Protein 6TKA (pdb70)

Structure (mmCIF, N/CA/C/O backbone):
data_6TKA
#
_entry.id   6TKA
#
_cell.length_a   100.859
_cell.length_b   100.859
_cell.length_c   132.629
_cell.angle_alpha   90.000
_cell.angle_beta   90.000
_cell.angle_gamma   120.000
#
_symmetry.space_group_name_H-M   'P 32 2 1'
#
loop_
_entity.id
_entity.type
_entity.pdbx_description
1 polymer 'UDP-N-acetylglucosamine--peptide N-acetylglucosaminyltransferase 110 kDa subunit'
2 polymer 'HCF-1 pro-repeat 2 (11-26)'
3 non-polymer '[[(2~{R},3~{S},4~{R},5~{R})-5-[2,4-bis(oxidanylidene)pyrimidin-1-yl]-3,4-bis(oxidanyl)oxolan-2-yl]methoxy-oxidanyl-phosphoryl] [(2~{R},3~{R},4~{R},5~{S},6~{R})-3-[6-(butanoylamino)hexanoylamino]-6-(hydroxymethyl)-4,5-bis(oxidanyl)oxan-2-yl] hydrogen phosphate'
4 non-polymer 3-[2,2-bis(fluoranyl)-10,12-dimethyl-1,3-diaza-2$l^{4}-boratricyclo[7.3.0.0^{3,7}]dodeca-4,6,9,11-tetraen-4-yl]-~{N}-ethyl-propanamide
5 water water
#
loop_
_atom_site.group_PDB
_atom_site.id
_atom_site.type_symbol
_atom_site.label_atom_id
_atom_site.label_alt_id
_atom_site.label_comp_id
_atom_site.label_asym_id
_atom_site.label_entity_id
_atom_site.label_seq_id
_atom_site.pdbx_PDB_ins_code
_atom_site.Cartn_x
_atom_site.Cartn_y
_atom_site.Cartn_z
_atom_site.occupancy
_atom_site.B_iso_or_equiv
_atom_site.auth_seq_id
_atom_site.auth_comp_id
_atom_site.auth_asym_id
_atom_site.auth_atom_id
_atom_site.pdbx_PDB_model_num
ATOM 1 N N . ALA A 1 3 ? -53.096 -23.515 24.831 1.000 63.240 312 ALA AAA N 1
ATOM 2 C CA . ALA A 1 3 ? -54.493 -23.381 25.393 1.000 60.800 312 ALA AAA CA 1
ATOM 3 C C . ALA A 1 3 ? -55.494 -24.179 24.529 1.000 57.290 312 ALA AAA C 1
ATOM 4 O O . ALA A 1 3 ? -56.189 -25.003 25.123 1.000 59.560 312 ALA AAA O 1
ATOM 11 N N . CYS A 1 4 ? -55.599 -23.996 23.199 1.000 49.670 313 CYS AAA N 1
ATOM 12 C CA . CYS A 1 4 ? -56.541 -24.833 22.390 1.000 46.090 313 CYS AAA CA 1
ATOM 13 C C . CYS A 1 4 ? -55.861 -25.475 21.183 1.000 43.380 313 CYS AAA C 1
ATOM 14 O O . CYS A 1 4 ? -55.850 -24.908 20.093 1.000 42.970 313 CYS AAA O 1
ATOM 22 N N . PRO A 1 5 ? -55.299 -26.697 21.327 1.000 41.050 314 PRO AAA N 1
ATOM 23 C CA . PRO A 1 5 ? -54.738 -27.424 20.184 1.000 38.330 314 PRO AAA CA 1
ATOM 24 C C . PRO A 1 5 ? -55.712 -27.622 19.014 1.000 37.800 314 PRO AAA C 1
ATOM 25 O O . PRO A 1 5 ? -55.278 -27.634 17.885 1.000 33.480 314 PRO AAA O 1
ATOM 36 N N . THR A 1 6 ? -56.994 -27.851 19.297 1.000 33.540 315 THR AAA N 1
ATOM 37 C CA . THR A 1 6 ? -57.988 -28.125 18.236 1.000 38.350 315 THR AAA CA 1
ATOM 38 C C . THR A 1 6 ? -58.128 -26.871 17.364 1.000 35.120 315 THR AAA C 1
ATOM 39 O O . THR A 1 6 ? -58.055 -27.009 16.135 1.000 35.160 315 THR AAA O 1
ATOM 50 N N . HIS A 1 7 ? -58.270 -25.692 17.961 1.000 34.320 316 HIS AAA N 1
ATOM 51 C CA . HIS A 1 7 ? -58.401 -24.436 17.179 1.000 40.530 316 HIS AAA CA 1
ATOM 52 C C . HIS A 1 7 ? -57.075 -24.170 16.440 1.000 42.280 316 HIS AAA C 1
ATOM 53 O O . HIS A 1 7 ? -57.098 -23.787 15.238 1.000 38.430 316 HIS AAA O 1
ATOM 68 N N . ALA A 1 8 ? -55.933 -24.348 17.113 1.000 37.540 317 ALA AAA N 1
ATOM 69 C CA . ALA A 1 8 ? -54.609 -24.099 16.492 1.000 37.430 317 ALA AAA CA 1
ATOM 70 C C . ALA A 1 8 ? -54.505 -25.006 15.269 1.000 36.200 317 ALA AAA C 1
ATOM 71 O O . ALA A 1 8 ? -54.036 -24.584 14.202 1.000 36.480 317 ALA AAA O 1
ATOM 78 N N . ASP A 1 9 ? -55.021 -26.211 15.440 1.000 37.150 318 ASP AAA N 1
ATOM 79 C CA . ASP A 1 9 ? -55.010 -27.293 14.442 1.000 37.550 318 ASP AAA CA 1
ATOM 80 C C . ASP A 1 9 ? -55.800 -26.887 13.184 1.000 39.560 318 ASP AAA C 1
ATOM 81 O O . ASP A 1 9 ? -55.288 -27.152 12.048 1.000 37.130 318 ASP AAA O 1
ATOM 90 N N A SER A 1 10 ? -56.996 -26.306 13.363 0.330 37.970 319 SER AAA N 1
ATOM 91 N N B SER A 1 10 ? -57.009 -26.319 13.337 0.670 39.330 319 SER AAA N 1
ATOM 92 C CA A SER A 1 10 ? -57.830 -25.744 12.267 0.330 37.140 319 SER AAA CA 1
ATOM 93 C CA B SER A 1 10 ? -57.791 -25.773 12.192 0.670 38.930 319 SER AAA CA 1
ATOM 94 C C A SER A 1 10 ? -57.041 -24.645 11.544 0.330 35.160 319 SER AAA C 1
ATOM 95 C C B SER A 1 10 ? -56.969 -24.670 11.517 0.670 35.040 319 SER AAA C 1
ATOM 96 O O A SER A 1 10 ? -57.063 -24.621 10.309 0.330 37.540 319 SER AAA O 1
ATOM 97 O O B SER A 1 10 ? -56.894 -24.665 10.293 0.670 39.500 319 SER AAA O 1
ATOM 112 N N . LEU A 1 11 ? -56.350 -23.791 12.300 1.000 34.570 320 LEU AAA N 1
ATOM 113 C CA . LEU A 1 11 ? -55.566 -22.653 11.778 1.000 34.750 320 LEU AAA CA 1
ATOM 114 C C . LEU A 1 11 ? -54.359 -23.160 10.977 1.000 38.170 320 LEU AAA C 1
ATOM 115 O O . LEU A 1 11 ? -54.061 -22.602 9.878 1.000 33.290 320 LEU AAA O 1
ATOM 131 N N . ASN A 1 12 ? -53.699 -24.199 11.479 1.000 35.790 321 ASN AAA N 1
ATOM 132 C CA . ASN A 1 12 ? -52.579 -24.867 10.775 1.000 33.570 321 ASN AAA CA 1
ATOM 133 C C . ASN A 1 12 ? -53.092 -25.453 9.454 1.000 35.170 321 ASN AAA C 1
ATOM 134 O O . ASN A 1 12 ? -52.435 -25.250 8.438 1.000 37.830 321 ASN AAA O 1
ATOM 145 N N . ASN A 1 13 ? -54.227 -26.141 9.447 1.000 37.200 322 ASN AAA N 1
ATOM 146 C CA . ASN A 1 13 ? -54.768 -26.751 8.195 1.000 44.370 322 ASN AAA CA 1
ATOM 147 C C . ASN A 1 13 ? -55.102 -25.650 7.182 1.000 44.210 322 ASN AAA C 1
ATOM 148 O O . ASN A 1 13 ? -54.848 -25.829 5.970 1.000 49.330 322 ASN AAA O 1
ATOM 159 N N . LEU A 1 14 ? -55.618 -24.530 7.663 1.000 43.080 323 LEU AAA N 1
ATOM 160 C CA . LEU A 1 14 ? -56.063 -23.431 6.780 1.000 44.530 323 LEU AAA CA 1
ATOM 161 C C . LEU A 1 14 ? -54.804 -22.792 6.206 1.000 43.980 323 LEU AAA C 1
ATOM 162 O O . LEU A 1 14 ? -54.772 -22.579 4.972 1.000 44.010 323 LEU AAA O 1
ATOM 178 N N . ALA A 1 15 ? -53.791 -22.566 7.053 1.000 33.030 324 ALA AAA N 1
ATOM 179 C CA . ALA A 1 15 ? -52.449 -22.121 6.620 1.000 32.020 324 ALA AAA CA 1
ATOM 180 C C . ALA A 1 15 ? -51.926 -23.055 5.525 1.000 37.300 324 ALA AAA C 1
ATOM 181 O O . ALA A 1 15 ? -51.385 -22.535 4.510 1.000 41.160 324 ALA AAA O 1
ATOM 188 N N . ASN A 1 16 ? -52.070 -24.373 5.700 1.000 35.880 325 ASN AAA N 1
ATOM 189 C CA . ASN A 1 16 ? -51.530 -25.357 4.721 1.000 34.630 325 ASN AAA CA 1
ATOM 190 C C . ASN A 1 16 ? -52.241 -25.150 3.366 1.000 38.850 325 ASN AAA C 1
ATOM 191 O O . ASN A 1 16 ? -51.536 -25.135 2.325 1.000 39.710 325 ASN AAA O 1
ATOM 202 N N . ILE A 1 17 ? -53.567 -25.024 3.379 1.000 40.800 326 ILE AAA N 1
ATOM 203 C CA . ILE A 1 17 ? -54.412 -24.820 2.155 1.000 44.700 326 ILE AAA CA 1
ATOM 204 C C . ILE A 1 17 ? -53.950 -23.535 1.467 1.000 42.940 326 ILE AAA C 1
ATOM 205 O O . ILE A 1 17 ? -53.742 -23.580 0.249 1.000 48.820 326 ILE AAA O 1
ATOM 221 N N . LYS A 1 18 ? -53.742 -22.457 2.221 1.000 40.490 327 LYS AAA N 1
ATOM 222 C CA . LYS A 1 18 ? -53.255 -21.164 1.680 1.000 45.300 327 LYS AAA CA 1
ATOM 223 C C . LYS A 1 18 ? -51.861 -21.327 1.070 1.000 51.220 327 LYS AAA C 1
ATOM 224 O O . LYS A 1 18 ? -51.563 -20.636 0.063 1.000 46.040 327 LYS AAA O 1
ATOM 243 N N . ARG A 1 19 ? -51.014 -22.158 1.674 1.000 43.560 328 ARG AAA N 1
ATOM 244 C CA . ARG A 1 19 ? -49.611 -22.332 1.223 1.000 47.550 328 ARG AAA CA 1
ATOM 245 C C . ARG A 1 19 ? -49.643 -23.020 -0.141 1.000 44.920 328 ARG AAA C 1
ATOM 246 O O . ARG A 1 19 ? -48.919 -22.547 -1.047 1.000 53.020 328 ARG AAA O 1
ATOM 267 N N . GLU A 1 20 ? -50.478 -24.052 -0.262 1.000 44.770 329 GLU AAA N 1
ATOM 268 C CA . GLU A 1 20 ? -50.743 -24.804 -1.516 1.000 56.480 329 GLU AAA CA 1
ATOM 269 C C . GLU A 1 20 ? -51.183 -23.852 -2.631 1.000 60.390 329 GLU AAA C 1
ATOM 270 O O . GLU A 1 20 ? -50.637 -23.981 -3.730 1.000 61.010 329 GLU AAA O 1
ATOM 282 N N . GLN A 1 21 ? -52.153 -22.973 -2.340 1.000 53.410 330 GLN AAA N 1
ATOM 283 C CA . GLN A 1 21 ? -52.735 -21.969 -3.274 1.000 46.520 330 GLN AAA CA 1
ATOM 284 C C . GLN A 1 21 ? -51.678 -20.924 -3.642 1.000 47.590 330 GLN AAA C 1
ATOM 285 O O . GLN A 1 21 ? -51.988 -20.066 -4.458 1.000 52.200 330 GLN AAA O 1
ATOM 299 N N . GLY A 1 22 ? -50.478 -20.965 -3.054 1.000 43.300 331 GLY AAA N 1
ATOM 300 C CA . GLY A 1 22 ? -49.432 -19.953 -3.298 1.000 42.190 331 GLY AAA CA 1
ATOM 301 C C . GLY A 1 22 ? -49.607 -18.688 -2.466 1.000 42.600 331 GLY AAA C 1
ATOM 302 O O . GLY A 1 22 ? -48.782 -17.769 -2.626 1.000 43.400 331 GLY AAA O 1
ATOM 306 N N . ASN A 1 23 ? -50.582 -18.639 -1.552 1.000 43.770 332 ASN AAA N 1
ATOM 307 C CA A ASN A 1 23 ? -50.765 -17.425 -0.705 0.500 40.350 332 ASN AAA CA 1
ATOM 308 C CA B ASN A 1 23 ? -50.853 -17.483 -0.661 0.500 43.190 332 ASN AAA CA 1
ATOM 309 C C . ASN A 1 23 ? -49.883 -17.555 0.540 1.000 44.320 332 ASN AAA C 1
ATOM 310 O O . ASN A 1 23 ? -50.391 -17.816 1.634 1.000 38.420 332 ASN AAA O 1
ATOM 330 N N . ILE A 1 24 ? -48.583 -17.311 0.339 1.000 44.980 333 ILE AAA N 1
ATOM 331 C CA . ILE A 1 24 ? -47.490 -17.488 1.339 1.000 48.300 333 ILE AAA CA 1
ATOM 332 C C . ILE A 1 24 ? -47.674 -16.499 2.499 1.000 50.800 333 ILE AAA C 1
ATOM 333 O O . ILE A 1 24 ? -47.504 -16.934 3.657 1.000 44.720 333 ILE AAA O 1
ATOM 349 N N . GLU A 1 25 ? -48.028 -15.238 2.237 1.000 45.960 334 GLU AAA N 1
ATOM 350 C CA . GLU A 1 25 ? -48.125 -14.197 3.304 1.000 45.520 334 GLU AAA CA 1
ATOM 351 C C . GLU A 1 25 ? -49.256 -14.624 4.248 1.000 42.020 334 GLU AAA C 1
ATOM 352 O O . GLU A 1 25 ? -49.098 -14.503 5.494 1.000 42.340 334 GLU AAA O 1
ATOM 364 N N . GLU A 1 26 ? -50.332 -15.172 3.677 1.000 40.070 335 GLU AAA N 1
ATOM 365 C CA . GLU A 1 26 ? -51.532 -15.555 4.455 1.000 41.200 335 GLU AAA CA 1
ATOM 366 C C . GLU A 1 26 ? -51.193 -16.809 5.270 1.000 43.730 335 GLU AAA C 1
ATOM 367 O O . GLU A 1 26 ? -51.590 -16.846 6.440 1.000 41.280 335 GLU AAA O 1
ATOM 379 N N . ALA A 1 27 ? -50.455 -17.770 4.695 1.000 39.480 336 ALA AAA N 1
ATOM 380 C CA . ALA A 1 27 ? -49.951 -18.985 5.402 1.000 38.840 336 ALA AAA CA 1
ATOM 381 C C . ALA A 1 27 ? -49.179 -18.564 6.669 1.000 34.480 336 ALA AAA C 1
ATOM 382 O O . ALA A 1 27 ? -49.513 -19.033 7.773 1.000 36.320 336 ALA AAA O 1
ATOM 389 N N . VAL A 1 28 ? -48.207 -17.674 6.518 1.000 36.290 337 VAL AAA N 1
ATOM 390 C CA . VAL A 1 28 ? -47.382 -17.135 7.624 1.000 37.580 337 VAL AAA CA 1
ATOM 391 C C . VAL A 1 28 ? -48.312 -16.547 8.683 1.000 42.420 337 VAL AAA C 1
ATOM 392 O O . VAL A 1 28 ? -48.132 -16.885 9.872 1.000 35.730 337 VAL AAA O 1
ATOM 405 N N . ARG A 1 29 ? -49.271 -15.713 8.274 1.000 42.900 338 ARG AAA N 1
ATOM 406 C CA . ARG A 1 29 ? -50.192 -15.029 9.217 1.000 44.420 338 ARG AAA CA 1
ATOM 407 C C . ARG A 1 29 ? -50.930 -16.103 10.027 1.000 39.900 338 ARG AAA C 1
ATOM 408 O O . ARG A 1 29 ? -50.926 -15.970 11.253 1.000 35.990 338 ARG AAA O 1
ATOM 429 N N . LEU A 1 30 ? -51.470 -17.134 9.369 1.000 33.860 339 LEU AAA N 1
ATOM 430 C CA . LEU A 1 30 ? -52.284 -18.195 10.001 1.000 36.620 339 LEU AAA CA 1
ATOM 431 C C . LEU A 1 30 ? -51.406 -19.134 10.856 1.000 38.320 339 LEU AAA C 1
ATOM 432 O O . LEU A 1 30 ? -51.882 -19.574 11.897 1.000 35.200 339 LEU AAA O 1
ATOM 448 N N . TYR A 1 31 ? -50.199 -19.500 10.425 1.000 32.740 340 TYR AAA N 1
ATOM 449 C CA . TYR A 1 31 ? -49.315 -20.339 11.277 1.000 35.620 340 TYR AAA CA 1
ATOM 450 C C . TYR A 1 31 ? -48.989 -19.555 12.556 1.000 36.720 340 TYR AAA C 1
ATOM 451 O O . TYR A 1 31 ? -49.008 -20.144 13.681 1.000 33.350 340 TYR AAA O 1
ATOM 469 N N . ARG A 1 32 ? -48.721 -18.251 12.426 1.000 33.780 341 ARG AAA N 1
ATOM 470 C CA . ARG A 1 32 ? -48.371 -17.407 13.596 1.000 35.760 341 ARG AAA CA 1
ATOM 471 C C . ARG A 1 32 ? -49.572 -17.316 14.551 1.000 36.740 341 ARG AAA C 1
ATOM 472 O O . ARG A 1 32 ? -49.350 -17.299 15.769 1.000 36.570 341 ARG AAA O 1
ATOM 493 N N . LYS A 1 33 ? -50.799 -17.258 14.045 1.000 38.910 342 LYS AAA N 1
ATOM 494 C CA . LYS A 1 33 ? -51.981 -17.256 14.935 1.000 42.750 342 LYS AAA CA 1
ATOM 495 C C . LYS A 1 33 ? -52.164 -18.634 15.576 1.000 38.520 342 LYS AAA C 1
ATOM 496 O O . LYS A 1 33 ? -52.612 -18.681 16.745 1.000 38.570 342 LYS AAA O 1
ATOM 515 N N . ALA A 1 34 ? -51.905 -19.727 14.855 1.000 37.530 343 ALA AAA N 1
ATOM 516 C CA . ALA A 1 34 ? -51.949 -21.088 15.452 1.000 38.660 343 ALA AAA CA 1
ATOM 517 C C . ALA A 1 34 ? -50.994 -21.121 16.657 1.000 32.340 343 ALA AAA C 1
ATOM 518 O O . ALA A 1 34 ? -51.369 -21.689 17.693 1.000 34.520 343 ALA AAA O 1
ATOM 525 N N . LEU A 1 35 ? -49.812 -20.516 16.534 1.000 29.560 344 LEU AAA N 1
ATOM 526 C CA . LEU A 1 35 ? -48.798 -20.526 17.625 1.000 30.480 344 LEU AAA CA 1
ATOM 527 C C . LEU A 1 35 ? -49.250 -19.622 18.788 1.000 33.230 344 LEU AAA C 1
ATOM 528 O O . LEU A 1 35 ? -48.856 -19.919 19.910 1.000 38.030 344 LEU AAA O 1
ATOM 544 N N . GLU A 1 36 ? -50.020 -18.561 18.547 1.000 36.540 345 GLU AAA N 1
ATOM 545 C CA . GLU A 1 36 ? -50.641 -17.733 19.628 1.000 42.620 345 GLU AAA CA 1
ATOM 546 C C . GLU A 1 36 ? -51.653 -18.597 20.398 1.000 39.760 345 GLU AAA C 1
ATOM 547 O O . GLU A 1 36 ? -51.648 -18.573 21.625 1.000 42.480 345 GLU AAA O 1
ATOM 559 N N . VAL A 1 37 ? -52.442 -19.407 19.691 1.000 40.630 346 VAL AAA N 1
ATOM 560 C CA . VAL A 1 37 ? -53.513 -20.260 20.278 1.000 39.160 346 VAL AAA CA 1
ATOM 561 C C . VAL A 1 37 ? -52.906 -21.511 20.936 1.000 42.440 346 VAL AAA C 1
ATOM 562 O O . VAL A 1 37 ? -53.536 -22.037 21.893 1.000 39.080 346 VAL AAA O 1
ATOM 575 N N . PHE A 1 38 ? -51.771 -22.019 20.440 1.000 35.700 347 PHE AAA N 1
ATOM 576 C CA . PHE A 1 38 ? -51.098 -23.218 21.013 1.000 35.130 347 PHE AAA CA 1
ATOM 577 C C . PHE A 1 38 ? -49.590 -23.056 20.863 1.000 32.270 347 PHE AAA C 1
ATOM 578 O O . PHE A 1 38 ? -49.010 -23.501 19.883 1.000 34.900 347 PHE AAA O 1
ATOM 595 N N . PRO A 1 39 ? -48.922 -22.360 21.801 1.000 35.760 348 PRO AAA N 1
ATOM 596 C CA . PRO A 1 39 ? -47.496 -22.042 21.652 1.000 37.990 348 PRO AAA CA 1
ATOM 597 C C . PRO A 1 39 ? -46.600 -23.265 21.415 1.000 38.140 348 PRO AAA C 1
ATOM 598 O O . PRO A 1 39 ? -45.650 -23.120 20.675 1.000 41.380 348 PRO AAA O 1
ATOM 609 N N . GLU A 1 40 ? -46.941 -24.425 21.979 1.000 35.650 349 GLU AAA N 1
ATOM 610 C CA . GLU A 1 40 ? -46.098 -25.659 21.915 1.000 37.310 349 GLU AAA CA 1
ATOM 611 C C . GLU A 1 40 ? -46.581 -26.556 20.772 1.000 34.510 349 GLU AAA C 1
ATOM 612 O O . GLU A 1 40 ? -46.548 -27.790 20.910 1.000 35.560 349 GLU AAA O 1
ATOM 624 N N . PHE A 1 41 ? -47.062 -25.961 19.686 1.000 34.210 350 PHE AAA N 1
ATOM 625 C CA . PHE A 1 41 ? -47.582 -26.688 18.502 1.000 32.690 350 PHE AAA CA 1
ATOM 626 C C . PHE A 1 41 ? -46.399 -26.925 17.559 1.000 33.050 350 PHE AAA C 1
ATOM 627 O O . PHE A 1 41 ? -46.119 -26.054 16.747 1.000 33.910 350 PHE AAA O 1
ATOM 644 N N . ALA A 1 42 ? -45.735 -28.065 17.673 1.000 29.800 351 ALA AAA N 1
ATOM 645 C CA . ALA A 1 42 ? -44.536 -28.433 16.883 1.000 31.490 351 ALA AAA CA 1
ATOM 646 C C . ALA A 1 42 ? -44.838 -28.270 15.393 1.000 29.210 351 ALA AAA C 1
ATOM 647 O O . ALA A 1 42 ? -43.979 -27.718 14.699 1.000 32.390 351 ALA AAA O 1
ATOM 654 N N . ALA A 1 43 ? -45.956 -28.811 14.921 1.000 28.540 352 ALA AAA N 1
ATOM 655 C CA . ALA A 1 43 ? -46.339 -28.838 13.482 1.000 30.840 352 ALA AAA CA 1
ATOM 656 C C . ALA A 1 43 ? -46.434 -27.408 12.934 1.000 28.030 352 ALA AAA C 1
ATOM 657 O O . ALA A 1 43 ? -45.888 -27.125 11.817 1.000 27.660 352 ALA AAA O 1
ATOM 664 N N . ALA A 1 44 ? -46.974 -26.485 13.718 1.000 27.790 353 ALA AAA N 1
ATOM 665 C CA . ALA A 1 44 ? -47.058 -25.061 13.328 1.000 29.600 353 ALA AAA CA 1
ATOM 666 C C . ALA A 1 44 ? -45.673 -24.434 13.258 1.000 32.110 353 ALA AAA C 1
ATOM 667 O O . ALA A 1 44 ? -45.430 -23.681 12.304 1.000 28.080 353 ALA AAA O 1
ATOM 674 N N . HIS A 1 45 ? -44.790 -24.697 14.227 1.000 28.760 354 HIS AAA N 1
ATOM 675 C CA . HIS A 1 45 ? -43.390 -24.202 14.173 1.000 30.710 354 HIS AAA CA 1
ATOM 676 C C . HIS A 1 45 ? -42.682 -24.671 12.897 1.000 31.650 354 HIS AAA C 1
ATOM 677 O O . HIS A 1 45 ? -42.031 -23.845 12.216 1.000 28.790 354 HIS AAA O 1
ATOM 692 N N . SER A 1 46 ? -42.762 -25.963 12.599 1.000 29.040 355 SER AAA N 1
ATOM 693 C CA . SER A 1 46 ? -42.141 -26.581 11.407 1.000 29.430 355 SER AAA CA 1
ATOM 694 C C . SER A 1 46 ? -42.786 -26.047 10.110 1.000 28.970 355 SER AAA C 1
ATOM 695 O O . SER A 1 46 ? -42.059 -25.749 9.150 1.000 28.400 355 SER AAA O 1
ATOM 703 N N . ASN A 1 47 ? -44.113 -26.038 10.023 1.000 28.260 356 ASN AAA N 1
ATOM 704 C CA . ASN A 1 47 ? -44.838 -25.557 8.811 1.000 32.600 356 ASN AAA CA 1
ATOM 705 C C . ASN A 1 47 ? -44.490 -24.079 8.575 1.000 30.880 356 ASN AAA C 1
ATOM 706 O O . ASN A 1 47 ? -44.196 -23.720 7.428 1.000 30.770 356 ASN AAA O 1
ATOM 717 N N . LEU A 1 48 ? -44.450 -23.268 9.634 1.000 32.570 357 LEU AAA N 1
ATOM 718 C CA . LEU A 1 48 ? -44.098 -21.836 9.547 1.000 31.110 357 LEU AAA CA 1
ATOM 719 C C . LEU A 1 48 ? -42.655 -21.730 9.061 1.000 32.460 357 LEU AAA C 1
ATOM 720 O O . LEU A 1 48 ? -42.387 -20.904 8.158 1.000 31.630 357 LEU AAA O 1
ATOM 736 N N . ALA A 1 49 ? -41.741 -22.510 9.639 1.000 29.940 358 ALA AAA N 1
ATOM 737 C CA . ALA A 1 49 ? -40.317 -22.456 9.236 1.000 28.590 358 ALA AAA CA 1
ATOM 738 C C . ALA A 1 49 ? -40.201 -22.679 7.729 1.000 29.460 358 ALA AAA C 1
ATOM 739 O O . ALA A 1 49 ? -39.300 -22.011 7.140 1.000 32.630 358 ALA AAA O 1
ATOM 746 N N . SER A 1 50 ? -40.997 -23.594 7.141 1.000 32.550 359 SER AAA N 1
ATOM 747 C CA . SER A 1 50 ? -40.902 -23.965 5.696 1.000 36.990 359 SER AAA CA 1
ATOM 748 C C . SER A 1 50 ? -41.237 -22.744 4.840 1.000 36.140 359 SER AAA C 1
ATOM 749 O O . SER A 1 50 ? -40.500 -22.487 3.901 1.000 33.660 359 SER AAA O 1
ATOM 757 N N . VAL A 1 51 ? -42.305 -22.027 5.174 1.000 35.840 360 VAL AAA N 1
ATOM 758 C CA . VAL A 1 51 ? -42.721 -20.819 4.396 1.000 38.490 360 VAL AAA CA 1
ATOM 759 C C . VAL A 1 51 ? -41.700 -19.700 4.622 1.000 36.280 360 VAL AAA C 1
ATOM 760 O O . VAL A 1 51 ? -41.353 -19.057 3.612 1.000 40.940 360 VAL AAA O 1
ATOM 773 N N . LEU A 1 52 ? -41.111 -19.575 5.819 1.000 34.540 361 LEU AAA N 1
ATOM 774 C CA . LEU A 1 52 ? -39.982 -18.640 6.075 1.000 33.260 361 LEU AAA CA 1
ATOM 775 C C . LEU A 1 52 ? -38.792 -19.004 5.168 1.000 35.630 361 LEU AAA C 1
ATOM 776 O O . LEU A 1 52 ? -38.187 -18.062 4.562 1.000 33.220 361 LEU AAA O 1
ATOM 792 N N . GLN A 1 53 ? -38.476 -20.289 5.043 1.000 32.720 362 GLN AAA N 1
ATOM 793 C CA . GLN A 1 53 ? -37.420 -20.768 4.115 1.000 35.190 362 GLN AAA CA 1
ATOM 794 C C . GLN A 1 53 ? -37.754 -20.307 2.682 1.000 35.400 362 GLN AAA C 1
ATOM 795 O O . GLN A 1 53 ? -36.848 -19.806 2.033 1.000 32.660 362 GLN AAA O 1
ATOM 809 N N . GLN A 1 54 ? -38.997 -20.461 2.213 1.000 37.020 363 GLN AAA N 1
ATOM 810 C CA . GLN A 1 54 ? -39.433 -19.972 0.867 1.000 42.980 363 GLN AAA CA 1
ATOM 811 C C . GLN A 1 54 ? -39.197 -18.470 0.668 1.000 42.260 363 GLN AAA C 1
ATOM 812 O O . GLN A 1 54 ? -38.986 -18.077 -0.491 1.000 40.100 363 GLN AAA O 1
ATOM 826 N N . GLN A 1 55 ? -39.224 -17.669 1.734 1.000 37.810 364 GLN AAA N 1
ATOM 827 C CA . GLN A 1 55 ? -39.038 -16.195 1.703 1.000 39.980 364 GLN AAA CA 1
ATOM 828 C C . GLN A 1 55 ? -37.577 -15.811 1.939 1.000 40.210 364 GLN AAA C 1
ATOM 829 O O . GLN A 1 55 ? -37.297 -14.594 2.035 1.000 46.990 364 GLN AAA O 1
ATOM 843 N N . GLY A 1 56 ? -36.678 -16.791 2.066 1.000 39.010 365 GLY AAA N 1
ATOM 844 C CA . GLY A 1 56 ? -35.235 -16.542 2.236 1.000 36.410 365 GLY AAA CA 1
ATOM 845 C C . GLY A 1 56 ? -34.883 -16.171 3.669 1.000 39.550 365 GLY AAA C 1
ATOM 846 O O . GLY A 1 56 ? -33.748 -15.754 3.894 1.000 40.760 365 GLY AAA O 1
ATOM 850 N N . LYS A 1 57 ? -35.800 -16.354 4.626 1.000 41.360 366 LYS AAA N 1
ATOM 851 C CA . LYS A 1 57 ? -35.572 -16.061 6.063 1.000 39.440 366 LYS AAA CA 1
ATOM 852 C C . LYS A 1 57 ? -35.027 -17.321 6.754 1.000 41.440 366 LYS AAA C 1
ATOM 853 O O . LYS A 1 57 ? -35.697 -17.892 7.623 1.000 37.420 366 LYS AAA O 1
ATOM 872 N N . LEU A 1 58 ? -33.827 -17.730 6.368 1.000 37.910 367 LEU AAA N 1
ATOM 873 C CA . LEU A 1 58 ? -33.263 -19.055 6.684 1.000 36.240 367 LEU AAA CA 1
ATOM 874 C C . LEU A 1 58 ? -32.981 -19.143 8.190 1.000 36.030 367 LEU AAA C 1
ATOM 875 O O . LEU A 1 58 ? -33.244 -20.208 8.749 1.000 32.670 367 LEU AAA O 1
ATOM 891 N N . GLN A 1 59 ? -32.474 -18.081 8.816 1.000 32.170 368 GLN AAA N 1
ATOM 892 C CA . GLN A 1 59 ? -32.078 -18.113 10.235 1.000 34.090 368 GLN AAA CA 1
ATOM 893 C C . GLN A 1 59 ? -33.362 -18.196 11.078 1.000 31.480 368 GLN AAA C 1
ATOM 894 O O . GLN A 1 59 ? -33.404 -19.000 12.016 1.000 36.210 368 GLN AAA O 1
ATOM 908 N N . GLU A 1 60 ? -34.373 -17.416 10.742 1.000 33.650 369 GLU AAA N 1
ATOM 909 C CA . GLU A 1 60 ? -35.676 -17.435 11.458 1.000 34.620 369 GLU AAA CA 1
ATOM 910 C C . GLU A 1 60 ? -36.336 -18.807 11.263 1.000 35.380 369 GLU AAA C 1
ATOM 911 O O . GLU A 1 60 ? -36.930 -19.321 12.247 1.000 34.510 369 GLU AAA O 1
ATOM 923 N N . ALA A 1 61 ? -36.224 -19.398 10.063 1.000 32.450 370 ALA AAA N 1
ATOM 924 C CA . ALA A 1 61 ? -36.735 -20.752 9.780 1.000 30.460 370 ALA AAA CA 1
ATOM 925 C C . ALA A 1 61 ? -36.041 -21.737 10.723 1.000 31.520 370 ALA AAA C 1
ATOM 926 O O . ALA A 1 61 ? -36.746 -22.530 11.396 1.000 28.770 370 ALA AAA O 1
ATOM 933 N N . LEU A 1 62 ? -34.708 -21.707 10.751 1.000 29.590 371 LEU AAA N 1
ATOM 934 C CA . LEU A 1 62 ? -33.904 -22.607 11.603 1.000 33.210 371 LEU AAA CA 1
ATOM 935 C C . LEU A 1 62 ? -34.392 -22.500 13.049 1.000 35.180 371 LEU AAA C 1
ATOM 936 O O . LEU A 1 62 ? -34.581 -23.541 13.682 1.000 31.210 371 LEU AAA O 1
ATOM 952 N N . MET A 1 63 ? -34.560 -21.287 13.559 1.000 31.410 372 MET AAA N 1
ATOM 953 C CA . MET A 1 63 ? -35.014 -21.090 14.954 1.000 33.430 372 MET AAA CA 1
ATOM 954 C C . MET A 1 63 ? -36.351 -21.829 15.193 1.000 31.830 372 MET AAA C 1
ATOM 955 O O . MET A 1 63 ? -36.498 -22.465 16.245 1.000 28.600 372 MET AAA O 1
ATOM 969 N N . HIS A 1 64 ? -37.308 -21.764 14.262 1.000 31.640 373 HIS AAA N 1
ATOM 970 C CA . HIS A 1 64 ? -38.629 -22.407 14.420 1.000 32.780 373 HIS AAA CA 1
ATOM 971 C C . HIS A 1 64 ? -38.480 -23.921 14.297 1.000 31.850 373 HIS AAA C 1
ATOM 972 O O . HIS A 1 64 ? -39.208 -24.628 14.988 1.000 28.520 373 HIS AAA O 1
ATOM 987 N N . TYR A 1 65 ? -37.604 -24.414 13.429 1.000 30.090 374 TYR AAA N 1
ATOM 988 C CA . TYR A 1 65 ? -37.407 -25.881 13.305 1.000 30.400 374 TYR AAA CA 1
ATOM 989 C C . TYR A 1 65 ? -36.869 -26.428 14.634 1.000 30.400 374 TYR AAA C 1
ATOM 990 O O . TYR A 1 65 ? -37.361 -27.482 15.125 1.000 30.310 374 TYR AAA O 1
ATOM 1008 N N . LYS A 1 66 ? -35.893 -25.732 15.203 1.000 29.050 375 LYS AAA N 1
ATOM 1009 C CA . LYS A 1 66 ? -35.262 -26.147 16.486 1.000 32.970 375 LYS AAA CA 1
ATOM 1010 C C . LYS A 1 66 ? -36.316 -26.165 17.606 1.000 32.270 375 LYS AAA C 1
ATOM 1011 O O . LYS A 1 66 ? -36.309 -27.095 18.420 1.000 27.890 375 LYS AAA O 1
ATOM 1030 N N . GLU A 1 67 ? -37.260 -25.229 17.575 1.000 31.440 376 GLU AAA N 1
ATOM 1031 C CA . GLU A 1 67 ? -38.374 -25.158 18.548 1.000 33.100 376 GLU AAA CA 1
ATOM 1032 C C . GLU A 1 67 ? -39.291 -26.366 18.353 1.000 31.480 376 GLU AAA C 1
ATOM 1033 O O . GLU A 1 67 ? -39.730 -26.963 19.360 1.000 29.050 376 GLU AAA O 1
ATOM 1045 N N . ALA A 1 68 ? -39.596 -26.734 17.106 1.000 28.770 377 ALA AAA N 1
ATOM 1046 C CA . ALA A 1 68 ? -40.454 -27.900 16.807 1.000 28.300 377 ALA AAA CA 1
ATOM 1047 C C . ALA A 1 68 ? -39.824 -29.163 17.419 1.000 30.210 377 ALA AAA C 1
ATOM 1048 O O . ALA A 1 68 ? -40.551 -29.970 18.016 1.000 27.610 377 ALA AAA O 1
ATOM 1055 N N . ILE A 1 69 ? -38.515 -29.339 17.231 1.000 29.080 378 ILE AAA N 1
ATOM 1056 C CA . ILE A 1 69 ? -37.759 -30.550 17.680 1.000 30.590 378 ILE AAA CA 1
ATOM 1057 C C . ILE A 1 69 ? -37.527 -30.482 19.203 1.000 29.240 378 ILE AAA C 1
ATOM 1058 O O . ILE A 1 69 ? -37.596 -31.523 19.845 1.000 31.340 378 ILE AAA O 1
ATOM 1074 N N . ARG A 1 70 ? -37.379 -29.295 19.771 1.000 28.460 379 ARG AAA N 1
ATOM 1075 C CA . ARG A 1 70 ? -37.346 -29.148 21.240 1.000 30.810 379 ARG AAA CA 1
ATOM 1076 C C . ARG A 1 70 ? -38.673 -29.689 21.783 1.000 33.170 379 ARG AAA C 1
ATOM 1077 O O . ARG A 1 70 ? -38.649 -30.459 22.776 1.000 30.120 379 ARG AAA O 1
ATOM 1098 N N . ILE A 1 71 ? -39.784 -29.316 21.154 1.000 30.660 380 ILE AAA N 1
ATOM 1099 C CA . ILE A 1 71 ? -41.130 -29.718 21.622 1.000 30.030 380 ILE AAA CA 1
ATOM 1100 C C . ILE A 1 71 ? -41.293 -31.209 21.339 1.000 31.860 380 ILE AAA C 1
ATOM 1101 O O . ILE A 1 71 ? -41.822 -31.917 22.178 1.000 29.010 380 ILE AAA O 1
ATOM 1117 N N . SER A 1 72 ? -40.933 -31.660 20.137 1.000 34.620 381 SER AAA N 1
ATOM 1118 C CA A SER A 1 72 ? -41.192 -33.055 19.694 0.500 33.730 381 SER AAA CA 1
ATOM 1119 C CA B SER A 1 72 ? -41.204 -33.038 19.648 0.500 32.480 381 SER AAA CA 1
ATOM 1120 C C . SER A 1 72 ? -39.906 -33.641 19.116 1.000 33.490 381 SER AAA C 1
ATOM 1121 O O . SER A 1 72 ? -39.627 -33.544 17.912 1.000 30.330 381 SER AAA O 1
ATOM 1135 N N . PRO A 1 73 ? -39.067 -34.257 19.983 1.000 35.710 382 PRO AAA N 1
ATOM 1136 C CA . PRO A 1 73 ? -37.759 -34.774 19.559 1.000 33.020 382 PRO AAA CA 1
ATOM 1137 C C . PRO A 1 73 ? -37.757 -35.823 18.440 1.000 31.530 382 PRO AAA C 1
ATOM 1138 O O . PRO A 1 73 ? -36.718 -35.989 17.804 1.000 32.570 382 PRO AAA O 1
ATOM 1149 N N . THR A 1 74 ? -38.874 -36.511 18.200 1.000 29.950 383 THR AAA N 1
ATOM 1150 C CA . THR A 1 74 ? -38.950 -37.549 17.125 1.000 32.580 383 THR AAA CA 1
ATOM 1151 C C . THR A 1 74 ? -39.882 -37.076 16.000 1.000 32.910 383 THR AAA C 1
ATOM 1152 O O . THR A 1 74 ? -40.451 -37.929 15.306 1.000 30.620 383 THR AAA O 1
ATOM 1163 N N . PHE A 1 75 ? -39.981 -35.765 15.797 1.000 32.060 384 PHE AAA N 1
ATOM 1164 C CA . PHE A 1 75 ? -40.837 -35.155 14.742 1.000 33.340 384 PHE AAA CA 1
ATOM 1165 C C . PHE A 1 75 ? -40.131 -35.223 13.369 1.000 27.850 384 PHE AAA C 1
ATOM 1166 O O . PHE A 1 75 ? -39.341 -34.358 13.055 1.000 29.400 384 PHE AAA O 1
ATOM 1183 N N . ALA A 1 76 ? -40.337 -36.298 12.632 1.000 30.460 385 ALA AAA N 1
ATOM 1184 C CA . ALA A 1 76 ? -39.575 -36.623 11.402 1.000 32.880 385 ALA AAA CA 1
ATOM 1185 C C . ALA A 1 76 ? -39.674 -35.474 10.389 1.000 32.090 385 ALA AAA C 1
ATOM 1186 O O . ALA A 1 76 ? -38.642 -35.058 9.854 1.000 32.710 385 ALA AAA O 1
ATOM 1193 N N . ASP A 1 77 ? -40.865 -34.896 10.228 1.000 34.930 386 ASP AAA N 1
ATOM 1194 C CA . ASP A 1 77 ? -41.109 -33.814 9.239 1.000 33.340 386 ASP AAA CA 1
ATOM 1195 C C . ASP A 1 77 ? -40.216 -32.621 9.536 1.000 32.460 386 ASP AAA C 1
ATOM 1196 O O . ASP A 1 77 ? -39.590 -32.091 8.569 1.000 29.040 386 ASP AAA O 1
ATOM 1205 N N . ALA A 1 78 ? -40.061 -32.254 10.812 1.000 27.560 387 ALA AAA N 1
ATOM 1206 C CA . ALA A 1 78 ? -39.274 -31.062 11.205 1.000 29.880 387 ALA AAA CA 1
ATOM 1207 C C . ALA A 1 78 ? -37.813 -31.286 10.828 1.000 29.570 387 ALA AAA C 1
ATOM 1208 O O . ALA A 1 78 ? -37.196 -30.355 10.312 1.000 32.830 387 ALA AAA O 1
ATOM 1215 N N . TYR A 1 79 ? -37.297 -32.493 11.086 1.000 30.350 388 TYR AAA N 1
ATOM 1216 C CA . TYR A 1 79 ? -35.905 -32.870 10.735 1.000 33.610 388 TYR AAA CA 1
ATOM 1217 C C . TYR A 1 79 ? -35.722 -32.799 9.213 1.000 30.000 388 TYR AAA C 1
ATOM 1218 O O . TYR A 1 79 ? -34.754 -32.219 8.780 1.000 27.690 388 TYR AAA O 1
ATOM 1236 N N . SER A 1 80 ? -36.592 -33.423 8.432 1.000 35.430 389 SER AAA N 1
ATOM 1237 C CA . SER A 1 80 ? -36.461 -33.424 6.946 1.000 35.240 389 SER AAA CA 1
ATOM 1238 C C . SER A 1 80 ? -36.553 -31.967 6.430 1.000 33.970 389 SER AAA C 1
ATOM 1239 O O . SER A 1 80 ? -35.622 -31.522 5.710 1.000 33.680 389 SER AAA O 1
ATOM 1247 N N . ASN A 1 81 ? -37.539 -31.189 6.885 1.000 32.960 390 ASN AAA N 1
ATOM 1248 C CA . ASN A 1 81 ? -37.677 -29.742 6.505 1.000 33.480 390 ASN AAA CA 1
ATOM 1249 C C . ASN A 1 81 ? -36.438 -28.944 6.931 1.000 33.220 390 ASN AAA C 1
ATOM 1250 O O . ASN A 1 81 ? -35.951 -28.134 6.128 1.000 31.420 390 ASN AAA O 1
ATOM 1261 N N . MET A 1 82 ? -35.930 -29.127 8.154 1.000 32.000 391 MET AAA N 1
ATOM 1262 C CA . MET A 1 82 ? -34.710 -28.429 8.633 1.000 32.110 391 MET AAA CA 1
ATOM 1263 C C . MET A 1 82 ? -33.513 -28.802 7.744 1.000 30.990 391 MET AAA C 1
ATOM 1264 O O . MET A 1 82 ? -32.725 -27.913 7.390 1.000 30.310 391 MET AAA O 1
ATOM 1278 N N . GLY A 1 83 ? -33.371 -30.081 7.381 1.000 33.930 392 GLY AAA N 1
ATOM 1279 C CA . GLY A 1 83 ? -32.343 -30.513 6.419 1.000 32.560 392 GLY AAA CA 1
ATOM 1280 C C . GLY A 1 83 ? -32.365 -29.670 5.151 1.000 32.840 392 GLY AAA C 1
ATOM 1281 O O . GLY A 1 83 ? -31.287 -29.223 4.704 1.000 34.410 392 GLY AAA O 1
ATOM 1285 N N . ASN A 1 84 ? -33.548 -29.413 4.597 1.000 34.500 393 ASN AAA N 1
ATOM 1286 C CA . ASN A 1 84 ? -33.692 -28.550 3.385 1.000 33.640 393 ASN AAA CA 1
ATOM 1287 C C . ASN A 1 84 ? -33.139 -27.149 3.651 1.000 32.140 393 ASN AAA C 1
ATOM 1288 O O . ASN A 1 84 ? -32.464 -26.585 2.768 1.000 34.780 393 ASN AAA O 1
ATOM 1299 N N . THR A 1 85 ? -33.442 -26.563 4.792 1.000 31.780 394 THR AAA N 1
ATOM 1300 C CA . THR A 1 85 ? -32.962 -25.193 5.108 1.000 32.850 394 THR AAA CA 1
ATOM 1301 C C . THR A 1 85 ? -31.443 -25.221 5.277 1.000 34.080 394 THR AAA C 1
ATOM 1302 O O . THR A 1 85 ? -30.767 -24.323 4.728 1.000 35.550 394 THR AAA O 1
ATOM 1313 N N . LEU A 1 86 ? -30.905 -26.242 5.952 1.000 35.190 395 LEU AAA N 1
ATOM 1314 C CA . LEU A 1 86 ? -29.435 -26.310 6.166 1.000 37.550 395 LEU AAA CA 1
ATOM 1315 C C . LEU A 1 86 ? -28.750 -26.465 4.812 1.000 38.840 395 LEU AAA C 1
ATOM 1316 O O . LEU A 1 86 ? -27.723 -25.792 4.584 1.000 38.320 395 LEU AAA O 1
ATOM 1332 N N . LYS A 1 87 ? -29.279 -27.341 3.956 1.000 40.040 396 LYS AAA N 1
ATOM 1333 C CA . LYS A 1 87 ? -28.701 -27.599 2.611 1.000 41.830 396 LYS AAA CA 1
ATOM 1334 C C . LYS A 1 87 ? -28.602 -26.278 1.840 1.000 46.560 396 LYS AAA C 1
ATOM 1335 O O . LYS A 1 87 ? -27.563 -26.025 1.206 1.000 43.230 396 LYS AAA O 1
ATOM 1354 N N . GLU A 1 88 ? -29.648 -25.454 1.916 1.000 44.060 397 GLU AAA N 1
ATOM 1355 C CA . GLU A 1 88 ? -29.679 -24.135 1.249 1.000 48.700 397 GLU AAA CA 1
ATOM 1356 C C . GLU A 1 88 ? -28.642 -23.225 1.907 1.000 48.550 397 GLU AAA C 1
ATOM 1357 O O . GLU A 1 88 ? -28.125 -22.390 1.203 1.000 45.870 397 GLU AAA O 1
ATOM 1369 N N . MET A 1 89 ? -28.397 -23.365 3.215 1.000 48.470 398 MET AAA N 1
ATOM 1370 C CA . MET A 1 89 ? -27.365 -22.577 3.954 1.000 50.320 398 MET AAA CA 1
ATOM 1371 C C . MET A 1 89 ? -25.964 -23.143 3.673 1.000 51.490 398 MET AAA C 1
ATOM 1372 O O . MET A 1 89 ? -25.018 -22.628 4.274 1.000 53.430 398 MET AAA O 1
ATOM 1386 N N . GLN A 1 90 ? -25.844 -24.126 2.771 1.000 50.240 399 GLN AAA N 1
ATOM 1387 C CA . GLN A 1 90 ? -24.576 -24.785 2.345 1.000 53.260 399 GLN AAA CA 1
ATOM 1388 C C . GLN A 1 90 ? -24.000 -25.627 3.498 1.000 55.260 399 GLN AAA C 1
ATOM 1389 O O . GLN A 1 90 ? -22.779 -25.872 3.492 1.000 62.040 399 GLN AAA O 1
ATOM 1403 N N . ASP A 1 91 ? -24.835 -26.061 4.449 1.000 46.350 400 ASP AAA N 1
ATOM 1404 C CA . ASP A 1 91 ? -24.437 -26.954 5.566 1.000 45.560 400 ASP AAA CA 1
ATOM 1405 C C . ASP A 1 91 ? -24.839 -28.388 5.218 1.000 40.380 400 ASP AAA C 1
ATOM 1406 O O . ASP A 1 91 ? -25.811 -28.901 5.772 1.000 42.660 400 ASP AAA O 1
ATOM 1415 N N . VAL A 1 92 ? -24.083 -29.017 4.325 1.000 45.040 401 VAL AAA N 1
ATOM 1416 C CA . VAL A 1 92 ? -24.395 -30.359 3.754 1.000 45.490 401 VAL AAA CA 1
ATOM 1417 C C . VAL A 1 92 ? -24.345 -31.406 4.875 1.000 44.690 401 VAL AAA C 1
ATOM 1418 O O . VAL A 1 92 ? -25.225 -32.316 4.922 1.000 46.160 401 VAL AAA O 1
ATOM 1431 N N . GLN A 1 93 ? -23.365 -31.280 5.765 1.000 45.440 402 GLN AAA N 1
ATOM 1432 C CA . GLN A 1 93 ? -23.197 -32.194 6.917 1.000 47.720 402 GLN AAA CA 1
ATOM 1433 C C . GLN A 1 93 ? -24.469 -32.186 7.777 1.000 37.830 402 GLN AAA C 1
ATOM 1434 O O . GLN A 1 93 ? -24.985 -33.284 8.114 1.000 40.070 402 GLN AAA O 1
ATOM 1448 N N . GLY A 1 94 ? -24.944 -30.997 8.156 1.000 39.090 403 GLY AAA N 1
ATOM 1449 C CA . GLY A 1 94 ? -26.146 -30.857 9.008 1.000 36.670 403 GLY AAA CA 1
ATOM 1450 C C . GLY A 1 94 ? -27.372 -31.397 8.303 1.000 35.570 403 GLY AAA C 1
ATOM 1451 O O . GLY A 1 94 ? -28.192 -32.116 8.947 1.000 37.450 403 GLY AAA O 1
ATOM 1455 N N . ALA A 1 95 ? -27.500 -31.096 7.007 1.000 38.690 404 ALA AAA N 1
ATOM 1456 C CA . ALA A 1 95 ? -28.641 -31.562 6.188 1.000 38.740 404 ALA AAA CA 1
ATOM 1457 C C . ALA A 1 95 ? -28.673 -33.087 6.251 1.000 35.230 404 ALA AAA C 1
ATOM 1458 O O . ALA A 1 95 ? -29.740 -33.665 6.555 1.000 37.630 404 ALA AAA O 1
ATOM 1465 N N . LEU A 1 96 ? -27.514 -33.724 6.051 1.000 41.330 405 LEU AAA N 1
ATOM 1466 C CA . LEU A 1 96 ? -27.427 -35.208 6.033 1.000 39.520 405 LEU AAA CA 1
ATOM 1467 C C . LEU A 1 96 ? -27.897 -35.765 7.369 1.000 38.130 405 LEU AAA C 1
ATOM 1468 O O . LEU A 1 96 ? -28.616 -36.783 7.343 1.000 37.010 405 LEU AAA O 1
ATOM 1484 N N . GLN A 1 97 ? -27.414 -35.185 8.474 1.000 37.890 406 GLN AAA N 1
ATOM 1485 C CA . GLN A 1 97 ? -27.818 -35.593 9.849 1.000 41.370 406 GLN AAA CA 1
ATOM 1486 C C . GLN A 1 97 ? -29.347 -35.540 9.939 1.000 35.450 406 GLN AAA C 1
ATOM 1487 O O . GLN A 1 97 ? -30.002 -36.516 10.369 1.000 37.630 406 GLN AAA O 1
ATOM 1501 N N . CYS A 1 98 ? -29.916 -34.445 9.463 1.000 38.000 407 CYS AAA N 1
ATOM 1502 C CA . CYS A 1 98 ? -31.366 -34.208 9.523 1.000 36.460 407 CYS AAA CA 1
ATOM 1503 C C . CYS A 1 98 ? -32.108 -35.263 8.716 1.000 33.820 407 CYS AAA C 1
ATOM 1504 O O . CYS A 1 98 ? -33.029 -35.850 9.255 1.000 36.140 407 CYS AAA O 1
ATOM 1512 N N . TYR A 1 99 ? -31.710 -35.499 7.466 1.000 35.230 408 TYR AAA N 1
ATOM 1513 C CA . TYR A 1 99 ? -32.384 -36.489 6.604 1.000 33.310 408 TYR AAA CA 1
ATOM 1514 C C . TYR A 1 99 ? -32.207 -37.868 7.247 1.000 30.880 408 TYR AAA C 1
ATOM 1515 O O . TYR A 1 99 ? -33.182 -38.629 7.348 1.000 30.740 408 TYR AAA O 1
ATOM 1533 N N . THR A 1 100 ? -30.995 -38.194 7.714 1.000 35.170 409 THR AAA N 1
ATOM 1534 C CA . THR A 1 100 ? -30.719 -39.572 8.226 1.000 38.610 409 THR AAA CA 1
ATOM 1535 C C . THR A 1 100 ? -31.606 -39.768 9.470 1.000 36.950 409 THR AAA C 1
ATOM 1536 O O . THR A 1 100 ? -32.376 -40.797 9.549 1.000 38.300 409 THR AAA O 1
ATOM 1547 N N . ARG A 1 101 ? -31.688 -38.727 10.307 1.000 38.670 410 ARG AAA N 1
ATOM 1548 C CA . ARG A 1 101 ? -32.539 -38.720 11.527 1.000 36.020 410 ARG AAA CA 1
ATOM 1549 C C . ARG A 1 101 ? -34.011 -38.849 11.129 1.000 37.310 410 ARG AAA C 1
ATOM 1550 O O . ARG A 1 101 ? -34.692 -39.754 11.661 1.000 38.140 410 ARG AAA O 1
ATOM 1571 N N . ALA A 1 102 ? -34.503 -38.103 10.124 1.000 37.740 411 ALA AAA N 1
ATOM 1572 C CA . ALA A 1 102 ? -35.912 -38.254 9.685 1.000 36.680 411 ALA AAA CA 1
ATOM 1573 C C . ALA A 1 102 ? -36.169 -39.701 9.249 1.000 37.190 411 ALA AAA C 1
ATOM 1574 O O . ALA A 1 102 ? -37.289 -40.210 9.507 1.000 35.060 411 ALA AAA O 1
ATOM 1581 N N . ILE A 1 103 ? -35.237 -40.302 8.506 1.000 35.010 412 ILE AAA N 1
ATOM 1582 C CA . ILE A 1 103 ? -35.415 -41.686 7.972 1.000 38.560 412 ILE AAA CA 1
ATOM 1583 C C . ILE A 1 103 ? -35.234 -42.723 9.110 1.000 38.230 412 ILE AAA C 1
ATOM 1584 O O . ILE A 1 103 ? -35.978 -43.706 9.082 1.000 41.190 412 ILE AAA O 1
ATOM 1600 N N . GLN A 1 104 ? -34.325 -42.503 10.077 1.000 44.480 413 GLN AAA N 1
ATOM 1601 C CA . GLN A 1 104 ? -34.260 -43.321 11.332 1.000 44.430 413 GLN AAA CA 1
ATOM 1602 C C . GLN A 1 104 ? -35.668 -43.386 11.943 1.000 46.900 413 GLN AAA C 1
ATOM 1603 O O . GLN A 1 104 ? -36.158 -44.480 12.239 1.000 45.770 413 GLN AAA O 1
ATOM 1617 N N . ILE A 1 105 ? -36.345 -42.242 12.048 1.000 47.340 414 ILE AAA N 1
ATOM 1618 C CA . ILE A 1 105 ? -37.641 -42.102 12.768 1.000 39.930 414 ILE AAA CA 1
ATOM 1619 C C . ILE A 1 105 ? -38.754 -42.723 11.937 1.000 42.800 414 ILE AAA C 1
ATOM 1620 O O . ILE A 1 105 ? -39.556 -43.455 12.520 1.000 40.600 414 ILE AAA O 1
ATOM 1636 N N . ASN A 1 106 ? -38.848 -42.371 10.646 1.000 39.780 415 ASN AAA N 1
ATOM 1637 C CA . ASN A 1 106 ? -39.939 -42.809 9.740 1.000 41.000 415 ASN AAA CA 1
ATOM 1638 C C . ASN A 1 106 ? -39.306 -43.408 8.491 1.000 47.730 415 ASN AAA C 1
ATOM 1639 O O . ASN A 1 106 ? -38.960 -42.684 7.551 1.000 40.440 415 ASN AAA O 1
ATOM 1650 N N . PRO A 1 107 ? -39.110 -44.744 8.475 1.000 52.430 416 PRO AAA N 1
ATOM 1651 C CA . PRO A 1 107 ? -38.466 -45.431 7.352 1.000 50.650 416 PRO AAA CA 1
ATOM 1652 C C . PRO A 1 107 ? -39.210 -45.259 6.023 1.000 44.560 416 PRO AAA C 1
ATOM 1653 O O . PRO A 1 107 ? -38.598 -45.334 4.981 1.000 50.280 416 PRO AAA O 1
ATOM 1664 N N . ALA A 1 108 ? -40.514 -45.038 6.095 1.000 39.980 417 ALA AAA N 1
ATOM 1665 C CA . ALA A 1 108 ? -41.413 -44.911 4.938 1.000 37.810 417 ALA AAA CA 1
ATOM 1666 C C . ALA A 1 108 ? -41.587 -43.437 4.534 1.000 31.400 417 ALA AAA C 1
ATOM 1667 O O . ALA A 1 108 ? -42.488 -43.187 3.758 1.000 35.750 417 ALA AAA O 1
ATOM 1674 N N . PHE A 1 109 ? -40.747 -42.517 5.021 1.000 32.130 418 PHE AAA N 1
ATOM 1675 C CA . PHE A 1 109 ? -40.858 -41.056 4.762 1.000 32.810 418 PHE AAA CA 1
ATOM 1676 C C . PHE A 1 109 ? -40.324 -40.742 3.353 1.000 31.640 418 PHE AAA C 1
ATOM 1677 O O . PHE A 1 109 ? -39.110 -40.489 3.209 1.000 35.570 418 PHE AAA O 1
ATOM 1694 N N . ALA A 1 110 ? -41.195 -40.770 2.339 1.000 35.830 419 ALA AAA N 1
ATOM 1695 C CA . ALA A 1 110 ? -40.833 -40.548 0.914 1.000 33.470 419 ALA AAA CA 1
ATOM 1696 C C . ALA A 1 110 ? -40.064 -39.229 0.752 1.000 34.850 419 ALA AAA C 1
ATOM 1697 O O . ALA A 1 110 ? -38.954 -39.264 0.169 1.000 34.120 419 ALA AAA O 1
ATOM 1704 N N . ASP A 1 111 ? -40.601 -38.118 1.278 1.000 31.320 420 ASP AAA N 1
ATOM 1705 C CA . ASP A 1 111 ? -39.988 -36.779 1.095 1.000 31.200 420 ASP AAA CA 1
ATOM 1706 C C . ASP A 1 111 ? -38.555 -36.808 1.607 1.000 32.560 420 ASP AAA C 1
ATOM 1707 O O . ASP A 1 111 ? -37.674 -36.168 0.977 1.000 30.940 420 ASP AAA O 1
ATOM 1716 N N . ALA A 1 112 ? -38.316 -37.409 2.774 1.000 29.720 421 ALA AAA N 1
ATOM 1717 C CA . ALA A 1 112 ? -36.961 -37.438 3.356 1.000 28.940 421 ALA AAA CA 1
ATOM 1718 C C . ALA A 1 112 ? -36.023 -38.280 2.453 1.000 26.840 421 ALA AAA C 1
ATOM 1719 O O . ALA A 1 112 ? -34.892 -37.865 2.247 1.000 26.780 421 ALA AAA O 1
ATOM 1726 N N . HIS A 1 113 ? -36.467 -39.408 1.903 1.000 27.380 422 HIS AAA N 1
ATOM 1727 C CA . HIS A 1 113 ? -35.670 -40.206 0.925 1.000 29.320 422 HIS AAA CA 1
ATOM 1728 C C . HIS A 1 113 ? -35.324 -39.354 -0.305 1.000 31.310 422 HIS AAA C 1
ATOM 1729 O O . HIS A 1 113 ? -34.166 -39.400 -0.741 1.000 33.950 422 HIS AAA O 1
ATOM 1744 N N . SER A 1 114 ? -36.288 -38.583 -0.812 1.000 31.970 423 SER AAA N 1
ATOM 1745 C CA . SER A 1 114 ? -36.099 -37.695 -1.986 1.000 32.040 423 SER AAA CA 1
ATOM 1746 C C . SER A 1 114 ? -35.098 -36.598 -1.646 1.000 31.530 423 SER AAA C 1
ATOM 1747 O O . SER A 1 114 ? -34.162 -36.362 -2.478 1.000 29.550 423 SER AAA O 1
ATOM 1755 N N . ASN A 1 115 ? -35.244 -35.977 -0.471 1.000 29.400 424 ASN AAA N 1
ATOM 1756 C CA . ASN A 1 115 ? -34.329 -34.904 0.005 1.000 31.370 424 ASN AAA CA 1
ATOM 1757 C C . ASN A 1 115 ? -32.912 -35.476 0.223 1.000 28.390 424 ASN AAA C 1
ATOM 1758 O O . ASN A 1 115 ? -31.942 -34.791 -0.152 1.000 30.480 424 ASN AAA O 1
ATOM 1769 N N . LEU A 1 116 ? -32.778 -36.670 0.792 1.000 33.030 425 LEU AAA N 1
ATOM 1770 C CA . LEU A 1 116 ? -31.458 -37.370 0.903 1.000 33.670 425 LEU AAA CA 1
ATOM 1771 C C . LEU A 1 116 ? -30.888 -37.640 -0.507 1.000 34.650 425 LEU AAA C 1
ATOM 1772 O O . LEU A 1 116 ? -29.687 -37.308 -0.750 1.000 34.260 425 LEU AAA O 1
ATOM 1788 N N . ALA A 1 117 ? -31.717 -38.160 -1.421 1.000 32.500 426 ALA AAA N 1
ATOM 1789 C CA . ALA A 1 117 ? -31.331 -38.358 -2.838 1.000 34.580 426 ALA AAA CA 1
ATOM 1790 C C . ALA A 1 117 ? -30.703 -37.069 -3.389 1.000 32.900 426 ALA AAA C 1
ATOM 1791 O O . ALA A 1 117 ? -29.701 -37.180 -4.144 1.000 36.040 426 ALA AAA O 1
ATOM 1798 N N . SER A 1 118 ? -31.219 -35.893 -3.013 1.000 35.980 427 SER AAA N 1
ATOM 1799 C CA . SER A 1 118 ? -30.754 -34.577 -3.547 1.000 34.290 427 SER AAA CA 1
ATOM 1800 C C . SER A 1 118 ? -29.318 -34.290 -3.088 1.000 39.380 427 SER AAA C 1
ATOM 1801 O O . SER A 1 118 ? -28.575 -33.599 -3.852 1.000 38.410 427 SER AAA O 1
ATOM 1809 N N . ILE A 1 119 ? -28.925 -34.782 -1.907 1.000 36.460 428 ILE AAA N 1
ATOM 1810 C CA . ILE A 1 119 ? -27.527 -34.632 -1.403 1.000 39.700 428 ILE AAA CA 1
ATOM 1811 C C . ILE A 1 119 ? -26.611 -35.551 -2.217 1.000 35.120 428 ILE AAA C 1
ATOM 1812 O O . ILE A 1 119 ? -25.528 -35.112 -2.611 1.000 39.110 428 ILE AAA O 1
ATOM 1828 N N . HIS A 1 120 ? -26.985 -36.817 -2.378 1.000 40.190 429 HIS AAA N 1
ATOM 1829 C CA . HIS A 1 120 ? -26.221 -37.784 -3.200 1.000 40.520 429 HIS AAA CA 1
ATOM 1830 C C . HIS A 1 120 ? -26.040 -37.177 -4.590 1.000 44.830 429 HIS AAA C 1
ATOM 1831 O O . HIS A 1 120 ? -24.900 -37.186 -5.096 1.000 48.940 429 HIS AAA O 1
ATOM 1846 N N . LYS A 1 121 ? -27.113 -36.642 -5.170 1.000 41.230 430 LYS AAA N 1
ATOM 1847 C CA . LYS A 1 121 ? -27.045 -36.040 -6.525 1.000 46.610 430 LYS AAA CA 1
ATOM 1848 C C . LYS A 1 121 ? -26.028 -34.906 -6.519 1.000 43.430 430 LYS AAA C 1
ATOM 1849 O O . LYS A 1 121 ? -25.126 -34.934 -7.357 1.000 41.800 430 LYS AAA O 1
ATOM 1868 N N . ASP A 1 122 ? -26.180 -33.959 -5.603 1.000 44.840 431 ASP AAA N 1
ATOM 1869 C CA . ASP A 1 122 ? -25.306 -32.762 -5.501 1.000 47.280 431 ASP AAA CA 1
ATOM 1870 C C . ASP A 1 122 ? -23.861 -33.149 -5.160 1.000 48.200 431 ASP AAA C 1
ATOM 1871 O O . ASP A 1 122 ? -22.992 -32.305 -5.343 1.000 52.770 431 ASP AAA O 1
ATOM 1880 N N . SER A 1 123 ? -23.594 -34.351 -4.662 1.000 45.630 432 SER AAA N 1
ATOM 1881 C CA . SER A 1 123 ? -22.205 -34.768 -4.312 1.000 51.640 432 SER AAA CA 1
ATOM 1882 C C . SER A 1 123 ? -21.539 -35.419 -5.537 1.000 52.470 432 SER AAA C 1
ATOM 1883 O O . SER A 1 123 ? -20.303 -35.468 -5.581 1.000 59.840 432 SER AAA O 1
ATOM 1891 N N . GLY A 1 124 ? -22.336 -35.855 -6.519 1.000 47.830 433 GLY AAA N 1
ATOM 1892 C CA . GLY A 1 124 ? -21.874 -36.554 -7.731 1.000 50.460 433 GLY AAA CA 1
ATOM 1893 C C . GLY A 1 124 ? -22.117 -38.042 -7.614 1.000 48.340 433 GLY AAA C 1
ATOM 1894 O O . GLY A 1 124 ? -21.657 -38.809 -8.483 1.000 54.600 433 GLY AAA O 1
ATOM 1898 N N . ASN A 1 125 ? -22.868 -38.444 -6.597 1.000 44.370 434 ASN AAA N 1
ATOM 1899 C CA . ASN A 1 125 ? -23.085 -39.880 -6.299 1.000 43.210 434 ASN AAA CA 1
ATOM 1900 C C . ASN A 1 125 ? -24.415 -40.316 -6.921 1.000 43.940 434 ASN AAA C 1
ATOM 1901 O O . ASN A 1 125 ? -25.427 -40.462 -6.190 1.000 39.870 434 ASN AAA O 1
ATOM 1912 N N . ILE A 1 126 ? -24.418 -40.515 -8.236 1.000 41.270 435 ILE AAA N 1
ATOM 1913 C CA . ILE A 1 126 ? -25.688 -40.572 -9.013 1.000 40.230 435 ILE AAA CA 1
ATOM 1914 C C . ILE A 1 126 ? -26.368 -41.914 -8.774 1.000 41.760 435 ILE AAA C 1
ATOM 1915 O O . ILE A 1 126 ? -27.581 -41.930 -8.607 1.000 43.660 435 ILE AAA O 1
ATOM 1931 N N . PRO A 1 127 ? -25.653 -43.067 -8.689 1.000 42.960 436 PRO AAA N 1
ATOM 1932 C CA . PRO A 1 127 ? -26.321 -44.353 -8.448 1.000 44.240 436 PRO AAA CA 1
ATOM 1933 C C . PRO A 1 127 ? -27.042 -44.359 -7.085 1.000 42.000 436 PRO AAA C 1
ATOM 1934 O O . PRO A 1 127 ? -28.084 -44.998 -6.978 1.000 41.460 436 PRO AAA O 1
ATOM 1945 N N . GLU A 1 128 ? -26.485 -43.657 -6.097 1.000 38.310 437 GLU AAA N 1
ATOM 1946 C CA . GLU A 1 128 ? -27.064 -43.567 -4.726 1.000 39.720 437 GLU AAA CA 1
ATOM 1947 C C . GLU A 1 128 ? -28.257 -42.606 -4.775 1.000 34.280 437 GLU AAA C 1
ATOM 1948 O O . GLU A 1 128 ? -29.282 -42.942 -4.168 1.000 37.350 437 GLU AAA O 1
ATOM 1960 N N . ALA A 1 129 ? -28.144 -41.491 -5.506 1.000 36.490 438 ALA AAA N 1
ATOM 1961 C CA . ALA A 1 129 ? -29.277 -40.556 -5.746 1.000 35.970 438 ALA AAA CA 1
ATOM 1962 C C . ALA A 1 129 ? -30.410 -41.338 -6.396 1.000 35.970 438 ALA AAA C 1
ATOM 1963 O O . ALA A 1 129 ? -31.546 -41.255 -5.920 1.000 33.490 438 ALA AAA O 1
ATOM 1970 N N . ILE A 1 130 ? -30.100 -42.142 -7.413 1.000 33.370 439 ILE AAA N 1
ATOM 1971 C CA . ILE A 1 130 ? -31.120 -42.975 -8.111 1.000 33.620 439 ILE AAA CA 1
ATOM 1972 C C . ILE A 1 130 ? -31.768 -43.923 -7.102 1.000 36.080 439 ILE AAA C 1
ATOM 1973 O O . ILE A 1 130 ? -33.011 -44.044 -7.127 1.000 32.570 439 ILE AAA O 1
ATOM 1989 N N . ALA A 1 131 ? -30.958 -44.635 -6.303 1.000 36.250 440 ALA AAA N 1
ATOM 1990 C CA . ALA A 1 131 ? -31.458 -45.597 -5.293 1.000 36.840 440 ALA AAA CA 1
ATOM 1991 C C . ALA A 1 131 ? -32.439 -44.878 -4.359 1.000 31.590 440 ALA AAA C 1
ATOM 1992 O O . ALA A 1 131 ? -33.553 -45.410 -4.184 1.000 34.070 440 ALA AAA O 1
ATOM 1999 N N . SER A 1 132 ? -32.081 -43.711 -3.822 1.000 30.570 441 SER AAA N 1
ATOM 2000 C CA . SER A 1 132 ? -32.944 -42.989 -2.842 1.000 34.820 441 SER AAA CA 1
ATOM 2001 C C . SER A 1 132 ? -34.194 -42.420 -3.530 1.000 33.280 441 SER AAA C 1
ATOM 2002 O O . SER A 1 132 ? -35.323 -42.531 -2.961 1.000 34.550 441 SER AAA O 1
ATOM 2010 N N . TYR A 1 133 ? -34.051 -41.820 -4.717 1.000 32.910 442 TYR AAA N 1
ATOM 2011 C CA . TYR A 1 133 ? -35.236 -41.331 -5.468 1.000 31.230 442 TYR AAA CA 1
ATOM 2012 C C . TYR A 1 133 ? -36.185 -42.497 -5.722 1.000 32.660 442 TYR AAA C 1
ATOM 2013 O O . TYR A 1 133 ? -37.422 -42.319 -5.611 1.000 33.670 442 TYR AAA O 1
ATOM 2031 N N . ARG A 1 134 ? -35.641 -43.665 -6.091 1.000 34.560 443 ARG AAA N 1
ATOM 2032 C CA . ARG A 1 134 ? -36.493 -44.832 -6.401 1.000 35.200 443 ARG AAA CA 1
ATOM 2033 C C . ARG A 1 134 ? -37.235 -45.272 -5.127 1.000 33.000 443 ARG AAA C 1
ATOM 2034 O O . ARG A 1 134 ? -38.386 -45.694 -5.274 1.000 37.130 443 ARG AAA O 1
ATOM 2055 N N . THR A 1 135 ? -36.595 -45.247 -3.954 1.000 36.600 444 THR AAA N 1
ATOM 2056 C CA . THR A 1 135 ? -37.249 -45.588 -2.654 1.000 36.110 444 THR AAA CA 1
ATOM 2057 C C . THR A 1 135 ? -38.412 -44.609 -2.433 1.000 34.260 444 THR AAA C 1
ATOM 2058 O O . THR A 1 135 ? -39.520 -45.059 -2.136 1.000 38.170 444 THR AAA O 1
ATOM 2069 N N . ALA A 1 136 ? -38.176 -43.314 -2.647 1.000 35.870 445 ALA AAA N 1
ATOM 2070 C CA . ALA A 1 136 ? -39.188 -42.254 -2.496 1.000 33.960 445 ALA AAA CA 1
ATOM 2071 C C . ALA A 1 136 ? -40.392 -42.555 -3.394 1.000 34.390 445 ALA AAA C 1
ATOM 2072 O O . ALA A 1 136 ? -41.548 -42.473 -2.904 1.000 31.200 445 ALA AAA O 1
ATOM 2079 N N . LEU A 1 137 ? -40.160 -42.960 -4.650 1.000 35.690 446 LEU AAA N 1
ATOM 2080 C CA . LEU A 1 137 ? -41.240 -43.221 -5.636 1.000 34.310 446 LEU AAA CA 1
ATOM 2081 C C . LEU A 1 137 ? -41.965 -44.539 -5.335 1.000 37.090 446 LEU AAA C 1
ATOM 2082 O O . LEU A 1 137 ? -43.149 -44.615 -5.636 1.000 41.260 446 LEU AAA O 1
ATOM 2098 N N . LYS A 1 138 ? -41.273 -45.553 -4.822 1.000 39.740 447 LYS AAA N 1
ATOM 2099 C CA . LYS A 1 138 ? -41.905 -46.802 -4.305 1.000 44.100 447 LYS AAA CA 1
ATOM 2100 C C . LYS A 1 138 ? -42.854 -46.439 -3.138 1.000 41.170 447 LYS AAA C 1
ATOM 2101 O O . LYS A 1 138 ? -43.986 -46.893 -3.156 1.000 42.050 447 LYS AAA O 1
ATOM 2120 N N . LEU A 1 139 ? -42.448 -45.572 -2.202 1.000 42.330 448 LEU AAA N 1
ATOM 2121 C CA . LEU A 1 139 ? -43.306 -45.152 -1.048 1.000 39.850 448 LEU AAA CA 1
ATOM 2122 C C . LEU A 1 139 ? -44.356 -44.130 -1.478 1.000 44.070 448 LEU AAA C 1
ATOM 2123 O O . LEU A 1 139 ? -45.419 -44.096 -0.875 1.000 42.990 448 LEU AAA O 1
ATOM 2139 N N . LYS A 1 140 ? -44.064 -43.267 -2.449 1.000 39.800 449 LYS AAA N 1
ATOM 2140 C CA . LYS A 1 140 ? -45.038 -42.237 -2.894 1.000 39.740 449 LYS AAA CA 1
ATOM 2141 C C . LYS A 1 140 ? -44.995 -42.162 -4.412 1.000 38.570 449 LYS AAA C 1
ATOM 2142 O O . LYS A 1 140 ? -44.278 -41.327 -4.955 1.000 35.670 449 LYS AAA O 1
ATOM 2161 N N . PRO A 1 141 ? -45.764 -43.021 -5.122 1.000 45.090 450 PRO AAA N 1
ATOM 2162 C CA . PRO A 1 141 ? -45.698 -43.096 -6.584 1.000 41.540 450 PRO AAA CA 1
ATOM 2163 C C . PRO A 1 141 ? -46.044 -41.767 -7.268 1.000 44.620 450 PRO AAA C 1
ATOM 2164 O O . PRO A 1 141 ? -45.390 -41.450 -8.238 1.000 44.310 450 PRO AAA O 1
ATOM 2175 N N . ASP A 1 142 ? -46.984 -40.974 -6.733 1.000 42.010 451 ASP AAA N 1
ATOM 2176 C CA . ASP A 1 142 ? -47.254 -39.604 -7.264 1.000 40.150 451 ASP AAA CA 1
ATOM 2177 C C . ASP A 1 142 ? -46.299 -38.632 -6.552 1.000 39.160 451 ASP AAA C 1
ATOM 2178 O O . ASP A 1 142 ? -46.675 -38.059 -5.536 1.000 35.150 451 ASP AAA O 1
ATOM 2187 N N . PHE A 1 143 ? -45.085 -38.450 -7.075 1.000 35.800 452 PHE AAA N 1
ATOM 2188 C CA . PHE A 1 143 ? -44.056 -37.590 -6.451 1.000 34.150 452 PHE AAA CA 1
ATOM 2189 C C . PHE A 1 143 ? -43.286 -36.840 -7.531 1.000 30.700 452 PHE AAA C 1
ATOM 2190 O O . PHE A 1 143 ? -42.179 -37.239 -7.886 1.000 32.370 452 PHE AAA O 1
ATOM 2207 N N . PRO A 1 144 ? -43.822 -35.724 -8.061 1.000 34.680 453 PRO AAA N 1
ATOM 2208 C CA . PRO A 1 144 ? -43.156 -34.998 -9.146 1.000 35.550 453 PRO AAA CA 1
ATOM 2209 C C . PRO A 1 144 ? -41.686 -34.643 -8.868 1.000 35.660 453 PRO AAA C 1
ATOM 2210 O O . PRO A 1 144 ? -40.858 -34.809 -9.759 1.000 33.040 453 PRO AAA O 1
ATOM 2221 N N . ASP A 1 145 ? -41.372 -34.123 -7.673 1.000 33.350 454 ASP AAA N 1
ATOM 2222 C CA . ASP A 1 145 ? -39.982 -33.679 -7.395 1.000 31.990 454 ASP AAA CA 1
ATOM 2223 C C . ASP A 1 145 ? -39.038 -34.879 -7.559 1.000 29.920 454 ASP AAA C 1
ATOM 2224 O O . ASP A 1 145 ? -38.000 -34.728 -8.236 1.000 30.000 454 ASP AAA O 1
ATOM 2233 N N . ALA A 1 146 ? -39.374 -36.027 -6.985 1.000 29.260 455 ALA AAA N 1
ATOM 2234 C CA . ALA A 1 146 ? -38.521 -37.246 -7.016 1.000 31.570 455 ALA AAA CA 1
ATOM 2235 C C . ALA A 1 146 ? -38.446 -37.802 -8.456 1.000 34.720 455 ALA AAA C 1
ATOM 2236 O O . ALA A 1 146 ? -37.329 -38.173 -8.913 1.000 29.700 455 ALA AAA O 1
ATOM 2243 N N . TYR A 1 147 ? -39.559 -37.822 -9.176 1.000 32.250 456 TYR AAA N 1
ATOM 2244 C CA . TYR A 1 147 ? -39.601 -38.349 -10.566 1.000 33.650 456 TYR AAA CA 1
ATOM 2245 C C . TYR A 1 147 ? -38.755 -37.457 -11.496 1.000 31.750 456 TYR AAA C 1
ATOM 2246 O O . TYR A 1 147 ? -37.928 -37.972 -12.258 1.000 29.610 456 TYR AAA O 1
ATOM 2264 N N . CYS A 1 148 ? -38.874 -36.140 -11.375 1.000 28.740 457 CYS AAA N 1
ATOM 2265 C CA . CYS A 1 148 ? -38.169 -35.202 -12.281 1.000 29.910 457 CYS AAA CA 1
ATOM 2266 C C . CYS A 1 148 ? -36.668 -35.212 -11.995 1.000 31.390 457 CYS AAA C 1
ATOM 2267 O O . CYS A 1 148 ? -35.877 -35.169 -12.967 1.000 32.740 457 CYS AAA O 1
ATOM 2275 N N . ASN A 1 149 ? -36.276 -35.299 -10.728 1.000 31.030 458 ASN AAA N 1
ATOM 2276 C CA . ASN A 1 149 ? -34.850 -35.332 -10.312 1.000 30.230 458 ASN AAA CA 1
ATOM 2277 C C . ASN A 1 149 ? -34.259 -36.702 -10.658 1.000 31.690 458 ASN AAA C 1
ATOM 2278 O O . ASN A 1 149 ? -33.107 -36.753 -11.144 1.000 33.320 458 ASN AAA O 1
ATOM 2289 N N . LEU A 1 150 ? -35.018 -37.773 -10.485 1.000 29.590 459 LEU AAA N 1
ATOM 2290 C CA . LEU A 1 150 ? -34.615 -39.104 -10.960 1.000 28.910 459 LEU AAA CA 1
ATOM 2291 C C . LEU A 1 150 ? -34.350 -39.024 -12.473 1.000 31.980 459 LEU AAA C 1
ATOM 2292 O O . LEU A 1 150 ? -33.311 -39.586 -12.933 1.000 31.500 459 LEU AAA O 1
ATOM 2308 N N . ALA A 1 151 ? -35.232 -38.375 -13.243 1.000 27.040 460 ALA AAA N 1
ATOM 2309 C CA . ALA A 1 151 ? -35.120 -38.361 -14.713 1.000 27.360 460 ALA AAA CA 1
ATOM 2310 C C . ALA A 1 151 ? -33.817 -37.665 -15.068 1.000 32.000 460 ALA AAA C 1
ATOM 2311 O O . ALA A 1 151 ? -33.099 -38.178 -15.937 1.000 30.000 460 ALA AAA O 1
ATOM 2318 N N . HIS A 1 152 ? -33.517 -36.548 -14.396 1.000 28.990 461 HIS AAA N 1
ATOM 2319 C CA . HIS A 1 152 ? -32.243 -35.848 -14.622 1.000 29.420 461 HIS AAA CA 1
ATOM 2320 C C . HIS A 1 152 ? -31.071 -36.777 -14.275 1.000 31.210 461 HIS AAA C 1
ATOM 2321 O O . HIS A 1 152 ? -30.112 -36.796 -15.052 1.000 29.800 461 HIS AAA O 1
ATOM 2336 N N . CYS A 1 153 ? -31.144 -37.540 -13.179 1.000 31.330 462 CYS AAA N 1
ATOM 2337 C CA . CYS A 1 153 ? -30.064 -38.505 -12.797 1.000 32.760 462 CYS AAA CA 1
ATOM 2338 C C . CYS A 1 153 ? -29.870 -39.511 -13.920 1.000 29.980 462 CYS AAA C 1
ATOM 2339 O O . CYS A 1 153 ? -28.709 -39.751 -14.301 1.000 30.450 462 CYS AAA O 1
ATOM 2347 N N . LEU A 1 154 ? -30.967 -40.063 -14.427 1.000 28.300 463 LEU AAA N 1
ATOM 2348 C CA . LEU A 1 154 ? -30.899 -41.105 -15.473 1.000 29.770 463 LEU AAA CA 1
ATOM 2349 C C . LEU A 1 154 ? -30.286 -40.484 -16.746 1.000 30.330 463 LEU AAA C 1
ATOM 2350 O O . LEU A 1 154 ? -29.580 -41.189 -17.477 1.000 27.730 463 LEU AAA O 1
ATOM 2366 N N . GLN A 1 155 ? -30.554 -39.204 -17.007 1.000 27.930 464 GLN AAA N 1
ATOM 2367 C CA . GLN A 1 155 ? -30.012 -38.489 -18.181 1.000 29.500 464 GLN AAA CA 1
ATOM 2368 C C . GLN A 1 155 ? -28.483 -38.332 -18.043 1.000 30.630 464 GLN AAA C 1
ATOM 2369 O O . GLN A 1 155 ? -27.757 -38.501 -19.049 1.000 29.580 464 GLN AAA O 1
ATOM 2383 N N . ILE A 1 156 ? -27.995 -38.004 -16.858 1.000 28.140 465 ILE AAA N 1
ATOM 2384 C CA . ILE A 1 156 ? -26.544 -37.795 -16.590 1.000 31.040 465 ILE AAA CA 1
ATOM 2385 C C . ILE A 1 156 ? -25.756 -39.073 -16.910 1.000 31.170 465 ILE AAA C 1
ATOM 2386 O O . ILE A 1 156 ? -24.618 -38.917 -17.408 1.000 31.020 465 ILE AAA O 1
ATOM 2402 N N . VAL A 1 157 ? -26.325 -40.252 -16.646 1.000 31.530 466 VAL AAA N 1
ATOM 2403 C CA . VAL A 1 157 ? -25.609 -41.558 -16.751 1.000 34.660 466 VAL AAA CA 1
ATOM 2404 C C . VAL A 1 157 ? -26.055 -42.252 -18.039 1.000 34.070 466 VAL AAA C 1
ATOM 2405 O O . VAL A 1 157 ? -25.709 -43.413 -18.236 1.000 34.460 466 VAL AAA O 1
ATOM 2418 N N . CYS A 1 158 ? -26.810 -41.571 -18.900 1.000 33.860 467 CYS AAA N 1
ATOM 2419 C CA . CYS A 1 158 ? -27.318 -42.155 -20.170 1.000 33.550 467 CYS AAA CA 1
ATOM 2420 C C . CYS A 1 158 ? -28.049 -43.481 -19.913 1.000 30.320 467 CYS AAA C 1
ATOM 2421 O O . CYS A 1 158 ? -27.934 -44.392 -20.766 1.000 30.030 467 CYS AAA O 1
ATOM 2429 N N . ASP A 1 159 ? -28.854 -43.569 -18.857 1.000 28.730 468 ASP AAA N 1
ATOM 2430 C CA . ASP A 1 159 ? -29.794 -44.707 -18.723 1.000 31.160 468 ASP AAA CA 1
ATOM 2431 C C . ASP A 1 159 ? -31.052 -44.299 -19.481 1.000 30.470 468 ASP AAA C 1
ATOM 2432 O O . ASP A 1 159 ? -31.710 -43.416 -19.045 1.000 34.180 468 ASP AAA O 1
ATOM 2441 N N . TRP A 1 160 ? -31.350 -44.939 -20.595 1.000 31.400 469 TRP AAA N 1
ATOM 2442 C CA . TRP A 1 160 ? -32.534 -44.627 -21.423 1.000 33.460 469 TRP AAA CA 1
ATOM 2443 C C . TRP A 1 160 ? -33.591 -45.726 -21.265 1.000 32.310 469 TRP AAA C 1
ATOM 2444 O O . TRP A 1 160 ? -34.420 -45.920 -22.199 1.000 32.220 469 TRP AAA O 1
ATOM 2465 N N . THR A 1 161 ? -33.645 -46.369 -20.102 1.000 35.570 470 THR AAA N 1
ATOM 2466 C CA . THR A 1 161 ? -34.722 -47.342 -19.768 1.000 36.820 470 THR AAA CA 1
ATOM 2467 C C . THR A 1 161 ? -36.079 -46.679 -20.012 1.000 34.470 470 THR AAA C 1
ATOM 2468 O O . THR A 1 161 ? -36.357 -45.638 -19.354 1.000 33.120 470 THR AAA O 1
ATOM 2479 N N . ASP A 1 162 ? -36.868 -47.212 -20.936 1.000 35.680 471 ASP AAA N 1
ATOM 2480 C CA . ASP A 1 162 ? -38.270 -46.769 -21.156 1.000 35.670 471 ASP AAA CA 1
ATOM 2481 C C . ASP A 1 162 ? -38.271 -45.264 -21.453 1.000 34.830 471 ASP AAA C 1
ATOM 2482 O O . ASP A 1 162 ? -39.130 -44.536 -20.904 1.000 29.930 471 ASP AAA O 1
ATOM 2491 N N . TYR A 1 163 ? -37.326 -44.787 -22.258 1.000 34.380 472 TYR AAA N 1
ATOM 2492 C CA . TYR A 1 163 ? -37.025 -43.337 -22.411 1.000 33.800 472 TYR AAA CA 1
ATOM 2493 C C . TYR A 1 163 ? -38.262 -42.552 -22.869 1.000 30.360 472 TYR AAA C 1
ATOM 2494 O O . TYR A 1 163 ? -38.484 -41.478 -22.318 1.000 29.850 472 TYR AAA O 1
ATOM 2512 N N . ASP A 1 164 ? -38.961 -42.994 -23.912 1.000 32.050 473 ASP AAA N 1
ATOM 2513 C CA . ASP A 1 164 ? -40.072 -42.220 -24.518 1.000 31.930 473 ASP AAA CA 1
ATOM 2514 C C . ASP A 1 164 ? -41.218 -42.127 -23.508 1.000 34.320 473 ASP AAA C 1
ATOM 2515 O O . ASP A 1 164 ? -41.773 -41.031 -23.407 1.000 30.450 473 ASP AAA O 1
ATOM 2524 N N . GLU A 1 165 ? -41.510 -43.192 -22.751 1.000 33.650 474 GLU AAA N 1
ATOM 2525 C CA . GLU A 1 165 ? -42.535 -43.176 -21.666 1.000 37.080 474 GLU AAA CA 1
ATOM 2526 C C . GLU A 1 165 ? -42.053 -42.263 -20.528 1.000 35.330 474 GLU AAA C 1
ATOM 2527 O O . GLU A 1 165 ? -42.872 -41.499 -20.032 1.000 30.120 474 GLU AAA O 1
ATOM 2539 N N . ARG A 1 166 ? -40.760 -42.250 -20.203 1.000 33.690 475 ARG AAA N 1
ATOM 2540 C CA . ARG A 1 166 ? -40.204 -41.275 -19.234 1.000 31.060 475 ARG AAA CA 1
ATOM 2541 C C . ARG A 1 166 ? -40.503 -39.840 -19.691 1.000 30.370 475 ARG AAA C 1
ATOM 2542 O O . ARG A 1 166 ? -40.995 -39.042 -18.873 1.000 33.970 475 ARG AAA O 1
ATOM 2563 N N . MET A 1 167 ? -40.187 -39.489 -20.928 1.000 30.950 476 MET AAA N 1
ATOM 2564 C CA . MET A 1 167 ? -40.385 -38.104 -21.433 1.000 32.430 476 MET AAA CA 1
ATOM 2565 C C . MET A 1 167 ? -41.889 -37.768 -21.409 1.000 34.010 476 MET AAA C 1
ATOM 2566 O O . MET A 1 167 ? -42.250 -36.654 -21.030 1.000 29.420 476 MET AAA O 1
ATOM 2580 N N . LYS A 1 168 ? -42.749 -38.715 -21.770 1.000 31.850 477 LYS AAA N 1
ATOM 2581 C CA . LYS A 1 168 ? -44.216 -38.494 -21.733 1.000 38.360 477 LYS AAA CA 1
ATOM 2582 C C . LYS A 1 168 ? -44.638 -38.087 -20.319 1.000 34.160 477 LYS AAA C 1
ATOM 2583 O O . LYS A 1 168 ? -45.413 -37.089 -20.180 1.000 29.880 477 LYS AAA O 1
ATOM 2602 N N A LYS A 1 169 ? -44.188 -38.827 -19.291 0.500 34.500 478 LYS AAA N 1
ATOM 2603 N N B LYS A 1 169 ? -44.188 -38.847 -19.310 0.500 34.490 478 LYS AAA N 1
ATOM 2604 C CA A LYS A 1 169 ? -44.583 -38.573 -17.878 0.500 34.100 478 LYS AAA CA 1
ATOM 2605 C CA B LYS A 1 169 ? -44.521 -38.589 -17.887 0.500 34.130 478 LYS AAA CA 1
ATOM 2606 C C A LYS A 1 169 ? -43.981 -37.233 -17.427 0.500 32.340 478 LYS AAA C 1
ATOM 2607 C C B LYS A 1 169 ? -44.001 -37.207 -17.497 0.500 32.580 478 LYS AAA C 1
ATOM 2608 O O A LYS A 1 169 ? -44.677 -36.504 -16.718 0.500 33.060 478 LYS AAA O 1
ATOM 2609 O O B LYS A 1 169 ? -44.756 -36.442 -16.887 0.500 33.820 478 LYS AAA O 1
ATOM 2646 N N . LEU A 1 170 ? -42.752 -36.896 -17.831 1.000 31.040 479 LEU AAA N 1
ATOM 2647 C CA A LEU A 1 170 ? -42.145 -35.560 -17.554 0.500 30.670 479 LEU AAA CA 1
ATOM 2648 C CA B LEU A 1 170 ? -42.183 -35.572 -17.502 0.500 32.350 479 LEU AAA CA 1
ATOM 2649 C C . LEU A 1 170 ? -43.053 -34.456 -18.108 1.000 30.650 479 LEU AAA C 1
ATOM 2650 O O . LEU A 1 170 ? -43.323 -33.508 -17.394 1.000 31.500 479 LEU AAA O 1
ATOM 2680 N N . VAL A 1 171 ? -43.456 -34.572 -19.374 1.000 30.860 480 VAL AAA N 1
ATOM 2681 C CA . VAL A 1 171 ? -44.282 -33.542 -20.068 1.000 30.390 480 VAL AAA CA 1
ATOM 2682 C C . VAL A 1 171 ? -45.637 -33.445 -19.357 1.000 29.090 480 VAL AAA C 1
ATOM 2683 O O . VAL A 1 171 ? -46.119 -32.333 -19.104 1.000 31.530 480 VAL AAA O 1
ATOM 2696 N N . SER A 1 172 ? -46.209 -34.581 -19.005 1.000 29.110 481 SER AAA N 1
ATOM 2697 C CA . SER A 1 172 ? -47.495 -34.712 -18.273 1.000 34.800 481 SER AAA CA 1
ATOM 2698 C C . SER A 1 172 ? -47.402 -34.001 -16.909 1.000 34.230 481 SER AAA C 1
ATOM 2699 O O . SER A 1 172 ? -48.312 -33.227 -16.556 1.000 31.220 481 SER AAA O 1
ATOM 2707 N N . ILE A 1 173 ? -46.355 -34.282 -16.136 1.000 32.270 482 ILE AAA N 1
ATOM 2708 C CA . ILE A 1 173 ? -46.145 -33.635 -14.806 1.000 33.680 482 ILE AAA CA 1
ATOM 2709 C C . ILE A 1 173 ? -46.043 -32.113 -14.981 1.000 31.980 482 ILE AAA C 1
ATOM 2710 O O . ILE A 1 173 ? -46.804 -31.395 -14.298 1.000 31.110 482 ILE AAA O 1
ATOM 2726 N N . VAL A 1 174 ? -45.219 -31.633 -15.917 1.000 30.980 483 VAL AAA N 1
ATOM 2727 C CA . VAL A 1 174 ? -45.070 -30.173 -16.178 1.000 32.780 483 VAL AAA CA 1
ATOM 2728 C C . VAL A 1 174 ? -46.448 -29.582 -16.513 1.000 34.000 483 VAL AAA C 1
ATOM 2729 O O . VAL A 1 174 ? -46.841 -28.559 -15.883 1.000 30.330 483 VAL AAA O 1
ATOM 2742 N N . ALA A 1 175 ? -47.180 -30.216 -17.423 1.000 31.290 484 ALA AAA N 1
ATOM 2743 C CA . ALA A 1 175 ? -48.520 -29.744 -17.858 1.000 34.520 484 ALA AAA CA 1
ATOM 2744 C C . ALA A 1 175 ? -49.383 -29.599 -16.622 1.000 31.710 484 ALA AAA C 1
ATOM 2745 O O . ALA A 1 175 ? -50.040 -28.570 -16.505 1.000 33.040 484 ALA AAA O 1
ATOM 2752 N N . ASP A 1 176 ? -49.377 -30.609 -15.751 1.000 34.100 485 ASP AAA N 1
ATOM 2753 C CA . ASP A 1 176 ? -50.295 -30.654 -14.580 1.000 34.850 485 ASP AAA CA 1
ATOM 2754 C C . ASP A 1 176 ? -49.849 -29.543 -13.629 1.000 37.550 485 ASP AAA C 1
ATOM 2755 O O . ASP A 1 176 ? -50.710 -28.808 -13.134 1.000 36.850 485 ASP AAA O 1
ATOM 2764 N N . GLN A 1 177 ? -48.545 -29.345 -13.455 1.000 37.560 486 GLN AAA N 1
ATOM 2765 C CA . GLN A 1 177 ? -48.062 -28.325 -12.488 1.000 36.400 486 GLN AAA CA 1
ATOM 2766 C C . GLN A 1 177 ? -48.321 -26.931 -13.055 1.000 35.110 486 GLN AAA C 1
ATOM 2767 O O . GLN A 1 177 ? -48.734 -26.070 -12.273 1.000 39.380 486 GLN AAA O 1
ATOM 2781 N N . LEU A 1 178 ? -48.150 -26.711 -14.355 1.000 38.840 487 LEU AAA N 1
ATOM 2782 C CA . LEU A 1 178 ? -48.473 -25.388 -14.935 1.000 40.160 487 LEU AAA CA 1
ATOM 2783 C C . LEU A 1 178 ? -49.989 -25.115 -14.790 1.000 43.290 487 LEU AAA C 1
ATOM 2784 O O . LEU A 1 178 ? -50.324 -24.001 -14.346 1.000 42.240 487 LEU AAA O 1
ATOM 2800 N N . GLU A 1 179 ? -50.873 -26.098 -14.991 1.000 42.100 488 GLU AAA N 1
ATOM 2801 C CA A GLU A 1 179 ? -52.345 -25.873 -14.905 0.500 45.580 488 GLU AAA CA 1
ATOM 2802 C CA B GLU A 1 179 ? -52.347 -25.891 -14.897 0.500 45.160 488 GLU AAA CA 1
ATOM 2803 C C . GLU A 1 179 ? -52.746 -25.562 -13.458 1.000 45.790 488 GLU AAA C 1
ATOM 2804 O O . GLU A 1 179 ? -53.593 -24.684 -13.274 1.000 44.260 488 GLU AAA O 1
ATOM 2826 N N . LYS A 1 180 ? -52.158 -26.260 -12.486 1.000 50.350 489 LYS AAA N 1
ATOM 2827 C CA . LYS A 1 180 ? -52.525 -26.134 -11.052 1.000 51.610 489 LYS AAA CA 1
ATOM 2828 C C . LYS A 1 180 ? -51.748 -24.992 -10.383 1.000 49.280 489 LYS AAA C 1
ATOM 2829 O O . LYS A 1 180 ? -51.849 -24.891 -9.149 1.000 52.300 489 LYS AAA O 1
ATOM 2848 N N . ASN A 1 181 ? -51.024 -24.150 -11.127 1.000 52.860 490 ASN AAA N 1
ATOM 2849 C CA . ASN A 1 181 ? -50.295 -22.976 -10.563 1.000 52.580 490 ASN AAA CA 1
ATOM 2850 C C . ASN A 1 181 ? -49.346 -23.448 -9.455 1.000 53.670 490 ASN AAA C 1
ATOM 2851 O O . ASN A 1 181 ? -49.426 -22.912 -8.341 1.000 50.710 490 ASN AAA O 1
ATOM 2862 N N . ARG A 1 182 ? -48.517 -24.453 -9.756 1.000 54.860 491 ARG AAA N 1
ATOM 2863 C CA . ARG A 1 182 ? -47.449 -25.027 -8.889 1.000 46.060 491 ARG AAA CA 1
ATOM 2864 C C . ARG A 1 182 ? -46.104 -24.759 -9.581 1.000 48.330 491 ARG AAA C 1
ATOM 2865 O O . ARG A 1 182 ? -46.081 -24.689 -10.835 1.000 45.390 491 ARG AAA O 1
ATOM 2886 N N . LEU A 1 183 ? -45.034 -24.588 -8.804 1.000 44.610 492 LEU AAA N 1
ATOM 2887 C CA . LEU A 1 183 ? -43.635 -24.546 -9.306 1.000 43.600 492 LEU AAA CA 1
ATOM 2888 C C . LEU A 1 183 ? -43.320 -25.856 -10.027 1.000 40.290 492 LEU AAA C 1
ATOM 2889 O O . LEU A 1 183 ? -43.451 -26.956 -9.486 1.000 37.920 492 LEU AAA O 1
ATOM 2905 N N . PRO A 1 184 ? -42.927 -25.837 -11.309 1.000 39.180 493 PRO AAA N 1
ATOM 2906 C CA . PRO A 1 184 ? -42.615 -27.100 -11.969 1.000 39.980 493 PRO AAA CA 1
ATOM 2907 C C . PRO A 1 184 ? -41.429 -27.802 -11.290 1.000 37.050 493 PRO AAA C 1
ATOM 2908 O O . PRO A 1 184 ? -40.488 -27.158 -10.909 1.000 36.000 493 PRO AAA O 1
ATOM 2919 N N . SER A 1 185 ? -41.526 -29.122 -11.181 1.000 34.810 494 SER AAA N 1
ATOM 2920 C CA . SER A 1 185 ? -40.477 -30.007 -10.630 1.000 35.340 494 SER AAA CA 1
ATOM 2921 C C . SER A 1 185 ? -39.332 -30.162 -11.626 1.000 34.630 494 SER AAA C 1
ATOM 2922 O O . SER A 1 185 ? -38.286 -30.624 -11.188 1.000 33.960 494 SER AAA O 1
ATOM 2930 N N . VAL A 1 186 ? -39.513 -29.778 -12.888 1.000 32.430 495 VAL AAA N 1
ATOM 2931 C CA . VAL A 1 186 ? -38.391 -29.680 -13.877 1.000 32.680 495 VAL AAA CA 1
ATOM 2932 C C . VAL A 1 186 ? -37.716 -28.320 -13.744 1.000 32.860 495 VAL AAA C 1
ATOM 2933 O O . VAL A 1 186 ? -38.378 -27.297 -13.905 1.000 30.290 495 VAL AAA O 1
ATOM 2946 N N . HIS A 1 187 ? -36.413 -28.334 -13.481 1.000 32.620 496 HIS AAA N 1
ATOM 2947 C CA . HIS A 1 187 ? -35.579 -27.119 -13.363 1.000 33.290 496 HIS AAA CA 1
ATOM 2948 C C . HIS A 1 187 ? -35.436 -26.511 -14.756 1.000 32.430 496 HIS AAA C 1
ATOM 2949 O O . HIS A 1 187 ? -35.322 -27.240 -15.738 1.000 30.870 496 HIS AAA O 1
ATOM 2964 N N . PRO A 1 188 ? -35.469 -25.167 -14.892 1.000 31.300 497 PRO AAA N 1
ATOM 2965 C CA . PRO A 1 188 ? -35.369 -24.512 -16.191 1.000 31.520 497 PRO AAA CA 1
ATOM 2966 C C . PRO A 1 188 ? -34.121 -24.904 -16.988 1.000 31.250 497 PRO AAA C 1
ATOM 2967 O O . PRO A 1 188 ? -34.199 -24.991 -18.196 1.000 35.990 497 PRO AAA O 1
ATOM 2978 N N . HIS A 1 189 ? -32.990 -25.029 -16.301 1.000 31.970 498 HIS AAA N 1
ATOM 2979 C CA . HIS A 1 189 ? -31.690 -25.407 -16.919 1.000 36.900 498 HIS AAA CA 1
ATOM 2980 C C . HIS A 1 189 ? -31.817 -26.831 -17.489 1.000 34.950 498 HIS AAA C 1
ATOM 2981 O O . HIS A 1 189 ? -31.576 -27.009 -18.709 1.000 35.910 498 HIS AAA O 1
ATOM 2996 N N . HIS A 1 190 ? -32.341 -27.756 -16.677 1.000 36.210 499 HIS AAA N 1
ATOM 2997 C CA . HIS A 1 190 ? -32.581 -29.181 -17.034 1.000 37.850 499 HIS AAA CA 1
ATOM 2998 C C . HIS A 1 190 ? -33.568 -29.280 -18.205 1.000 38.770 499 HIS AAA C 1
ATOM 2999 O O . HIS A 1 190 ? -33.433 -30.236 -18.994 1.000 37.910 499 HIS AAA O 1
ATOM 3014 N N . SER A 1 191 ? -34.532 -28.347 -18.305 1.000 34.020 500 SER AAA N 1
ATOM 3015 C CA . SER A 1 191 ? -35.648 -28.376 -19.290 1.000 34.590 500 SER AAA CA 1
ATOM 3016 C C . SER A 1 191 ? -35.136 -28.396 -20.735 1.000 34.510 500 SER AAA C 1
ATOM 3017 O O . SER A 1 191 ? -35.881 -28.820 -21.596 1.000 35.610 500 SER AAA O 1
ATOM 3025 N N . MET A 1 192 ? -33.912 -27.949 -20.975 1.000 38.080 501 MET AAA N 1
ATOM 3026 C CA . MET A 1 192 ? -33.289 -27.868 -22.318 1.000 40.760 501 MET AAA CA 1
ATOM 3027 C C . MET A 1 192 ? -33.003 -29.282 -22.830 1.000 41.490 501 MET AAA C 1
ATOM 3028 O O . MET A 1 192 ? -32.947 -29.430 -24.041 1.000 41.040 501 MET AAA O 1
ATOM 3042 N N . LEU A 1 193 ? -32.945 -30.283 -21.949 1.000 37.460 502 LEU AAA N 1
ATOM 3043 C CA . LEU A 1 193 ? -32.643 -31.687 -22.319 1.000 33.950 502 LEU AAA CA 1
ATOM 3044 C C . LEU A 1 193 ? -33.890 -32.504 -22.671 1.000 35.550 502 LEU AAA C 1
ATOM 3045 O O . LEU A 1 193 ? -33.703 -33.666 -23.051 1.000 37.630 502 LEU AAA O 1
ATOM 3061 N N . TYR A 1 194 ? -35.107 -31.982 -22.487 1.000 34.140 503 TYR AAA N 1
ATOM 3062 C CA . TYR A 1 194 ? -36.350 -32.761 -22.643 1.000 33.560 503 TYR AAA CA 1
ATOM 3063 C C . TYR A 1 194 ? -37.248 -32.154 -23.712 1.000 37.110 503 TYR AAA C 1
ATOM 306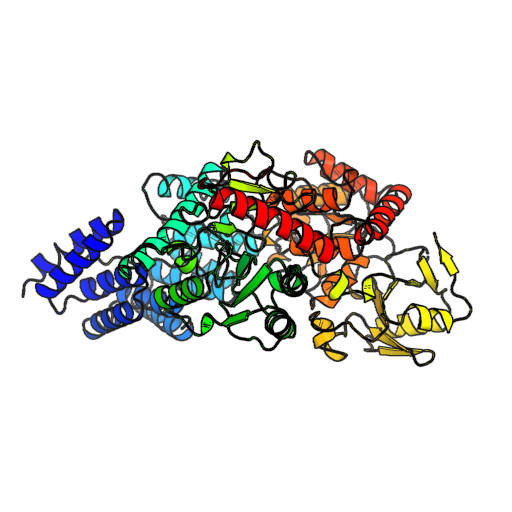4 O O . TYR A 1 194 ? -37.268 -30.927 -23.916 1.000 35.850 503 TYR AAA O 1
ATOM 3082 N N . PRO A 1 195 ? -38.033 -33.014 -24.401 1.000 38.560 504 PRO AAA N 1
ATOM 3083 C CA . PRO A 1 195 ? -38.867 -32.576 -25.518 1.000 40.110 504 PRO AAA CA 1
ATOM 3084 C C . PRO A 1 195 ? -40.150 -31.926 -24.976 1.000 40.150 504 PRO AAA C 1
ATOM 3085 O O . PRO A 1 195 ? -41.219 -32.457 -25.087 1.000 42.140 504 PRO AAA O 1
ATOM 3096 N N . LEU A 1 196 ? -39.981 -30.739 -24.402 1.000 41.520 505 LEU AAA N 1
ATOM 3097 C CA . LEU A 1 196 ? -41.051 -29.827 -23.942 1.000 39.500 505 LEU AAA CA 1
ATOM 3098 C C . LEU A 1 196 ? -41.271 -28.795 -25.058 1.000 36.800 505 LEU AAA C 1
ATOM 3099 O O . LEU A 1 196 ? -40.279 -28.402 -25.723 1.000 38.220 505 LEU AAA O 1
ATOM 3115 N N . SER A 1 197 ? -42.513 -28.371 -25.265 1.000 37.640 506 SER AAA N 1
ATOM 3116 C CA . SER A 1 197 ? -42.875 -27.209 -26.115 1.000 36.350 506 SER AAA CA 1
ATOM 3117 C C . SER A 1 197 ? -42.127 -25.950 -25.648 1.000 34.680 506 SER AAA C 1
ATOM 3118 O O . SER A 1 197 ? -41.808 -25.835 -24.465 1.000 36.150 506 SER AAA O 1
ATOM 3126 N N . HIS A 1 198 ? -41.889 -25.016 -26.548 1.000 36.110 507 HIS AAA N 1
ATOM 3127 C CA . HIS A 1 198 ? -41.338 -23.676 -26.235 1.000 36.560 507 HIS AAA CA 1
ATOM 3128 C C . HIS A 1 198 ? -42.189 -23.021 -25.144 1.000 33.710 507 HIS AAA C 1
ATOM 3129 O O . HIS A 1 198 ? -41.591 -22.475 -24.219 1.000 35.020 507 HIS AAA O 1
ATOM 3144 N N . GLY A 1 199 ? -43.523 -23.147 -25.210 1.000 34.580 508 GLY AAA N 1
ATOM 3145 C CA . GLY A 1 199 ? -44.464 -22.607 -24.212 1.000 34.670 508 GLY AAA CA 1
ATOM 3146 C C . GLY A 1 199 ? -44.197 -23.151 -22.824 1.000 36.530 508 GLY AAA C 1
ATOM 3147 O O . GLY A 1 199 ? -44.165 -22.344 -21.849 1.000 33.340 508 GLY AAA O 1
ATOM 3151 N N . PHE A 1 200 ? -44.025 -24.470 -22.687 1.000 31.650 509 PHE AAA N 1
ATOM 3152 C CA . PHE A 1 200 ? -43.699 -25.108 -21.383 1.000 32.990 509 PHE AAA CA 1
ATOM 3153 C C . PHE A 1 200 ? -42.307 -24.658 -20.895 1.000 30.500 509 PHE AAA C 1
ATOM 3154 O O . PHE A 1 200 ? -42.167 -24.396 -19.703 1.000 31.960 509 PHE AAA O 1
ATOM 3171 N N . ARG A 1 201 ? -41.302 -24.577 -21.767 1.000 33.300 510 ARG AAA N 1
ATOM 3172 C CA . ARG A 1 201 ? -39.932 -24.177 -21.333 1.000 32.600 510 ARG AAA CA 1
ATOM 3173 C C . ARG A 1 201 ? -40.010 -22.749 -20.794 1.000 33.290 510 ARG AAA C 1
ATOM 3174 O O . ARG A 1 201 ? -39.421 -22.471 -19.740 1.000 28.420 510 ARG AAA O 1
ATOM 3195 N N . LYS A 1 202 ? -40.719 -21.876 -21.508 1.000 32.400 511 LYS AAA N 1
ATOM 3196 C CA . LYS A 1 202 ? -40.813 -20.462 -21.103 1.000 31.800 511 LYS AAA CA 1
ATOM 3197 C C . LYS A 1 202 ? -41.605 -20.323 -19.804 1.000 30.920 511 LYS AAA C 1
ATOM 3198 O O . LYS A 1 202 ? -41.165 -19.531 -18.944 1.000 28.210 511 LYS AAA O 1
ATOM 3217 N N . ALA A 1 203 ? -42.687 -21.085 -19.606 1.000 30.830 512 ALA AAA N 1
ATOM 3218 C CA . ALA A 1 203 ? -43.480 -21.040 -18.359 1.000 29.840 512 ALA AAA CA 1
ATOM 3219 C C . ALA A 1 203 ? -42.657 -21.580 -17.183 1.000 31.830 512 ALA AAA C 1
ATOM 3220 O O . ALA A 1 203 ? -42.795 -21.038 -16.054 1.000 32.200 512 ALA AAA O 1
ATOM 3227 N N . ILE A 1 204 ? -41.872 -22.640 -17.390 1.000 31.470 513 ILE AAA N 1
ATOM 3228 C CA . ILE A 1 204 ? -40.988 -23.178 -16.318 1.000 31.020 513 ILE AAA CA 1
ATOM 3229 C C . ILE A 1 204 ? -40.067 -22.047 -15.875 1.000 32.340 513 ILE AAA C 1
ATOM 3230 O O . ILE A 1 204 ? -39.974 -21.785 -14.634 1.000 32.080 513 ILE AAA O 1
ATOM 3246 N N . ALA A 1 205 ? -39.416 -21.396 -16.840 1.000 29.810 514 ALA AAA N 1
ATOM 3247 C CA . ALA A 1 205 ? -38.450 -20.315 -16.553 1.000 34.180 514 ALA AAA CA 1
ATOM 3248 C C . ALA A 1 205 ? -39.161 -19.213 -15.762 1.000 33.370 514 ALA AAA C 1
ATOM 3249 O O . ALA A 1 205 ? -38.628 -18.758 -14.726 1.000 32.510 514 ALA AAA O 1
ATOM 3256 N N . GLU A 1 206 ? -40.327 -18.800 -16.253 1.000 33.050 515 GLU AAA N 1
ATOM 3257 C CA . GLU A 1 206 ? -41.148 -17.697 -15.684 1.000 35.920 515 GLU AAA CA 1
ATOM 3258 C C . GLU A 1 206 ? -41.463 -18.007 -14.219 1.000 32.770 515 GLU AAA C 1
ATOM 3259 O O . GLU A 1 206 ? -41.290 -17.114 -13.385 1.000 34.650 515 GLU AAA O 1
ATOM 3271 N N . ARG A 1 207 ? -41.887 -19.227 -13.904 1.000 32.360 516 ARG AAA N 1
ATOM 3272 C CA . ARG A 1 207 ? -42.272 -19.590 -12.514 1.000 36.130 516 ARG AAA CA 1
ATOM 3273 C C . ARG A 1 207 ? -41.029 -19.560 -11.614 1.000 36.520 516 ARG AAA C 1
ATOM 3274 O O . ARG A 1 207 ? -41.157 -19.165 -10.435 1.000 35.980 516 ARG AAA O 1
ATOM 3295 N N . HIS A 1 208 ? -39.866 -19.987 -12.118 1.000 37.280 517 HIS AAA N 1
ATOM 3296 C CA . HIS A 1 208 ? -38.606 -19.957 -11.316 1.000 38.590 517 HIS AAA CA 1
ATOM 3297 C C . HIS A 1 208 ? -38.199 -18.494 -11.094 1.000 33.380 517 HIS AAA C 1
ATOM 3298 O O . HIS A 1 208 ? -37.863 -18.143 -9.950 1.000 34.610 517 HIS AAA O 1
ATOM 3313 N N . GLY A 1 209 ? -38.252 -17.662 -12.131 1.000 30.770 518 GLY AAA N 1
ATOM 3314 C CA . GLY A 1 209 ? -38.003 -16.214 -11.986 1.000 36.940 518 GLY AAA CA 1
ATOM 3315 C C . GLY A 1 209 ? -38.892 -15.616 -10.899 1.000 32.840 518 GLY AAA C 1
ATOM 3316 O O . GLY A 1 209 ? -38.434 -14.770 -10.093 1.000 33.470 518 GLY AAA O 1
ATOM 3320 N N . ASN A 1 210 ? -40.149 -16.029 -10.890 1.000 34.700 519 ASN AAA N 1
ATOM 3321 C CA . ASN A 1 210 ? -41.170 -15.500 -9.946 1.000 36.270 519 ASN AAA CA 1
ATOM 3322 C C . ASN A 1 210 ? -40.800 -15.886 -8.488 1.000 35.300 519 ASN AAA C 1
ATOM 3323 O O . ASN A 1 210 ? -41.133 -15.066 -7.584 1.000 36.920 519 ASN AAA O 1
ATOM 3334 N N . LEU A 1 211 ? -40.096 -17.011 -8.224 1.000 35.430 520 LEU AAA N 1
ATOM 3335 C CA . LEU A 1 211 ? -39.618 -17.362 -6.840 1.000 38.240 520 LEU AAA CA 1
ATOM 3336 C C . LEU A 1 211 ? -38.744 -16.241 -6.249 1.000 34.800 520 LEU AAA C 1
ATOM 3337 O O . LEU A 1 211 ? -38.756 -16.041 -4.997 1.000 35.830 520 LEU AAA O 1
ATOM 3353 N N . CYS A 1 212 ? -37.926 -15.581 -7.076 1.000 33.580 521 CYS AAA N 1
ATOM 3354 C CA . CYS A 1 212 ? -37.089 -14.430 -6.634 1.000 38.130 521 CYS AAA CA 1
ATOM 3355 C C . CYS A 1 212 ? -37.943 -13.372 -5.921 1.000 39.160 521 CYS AAA C 1
ATOM 3356 O O . CYS A 1 212 ? -37.408 -12.728 -4.991 1.000 41.990 521 CYS AAA O 1
ATOM 3364 N N . LEU A 1 213 ? -39.236 -13.251 -6.234 1.000 44.030 522 LEU AAA N 1
ATOM 3365 C CA . LEU A 1 213 ? -40.103 -12.193 -5.627 1.000 44.290 522 LEU AAA CA 1
ATOM 3366 C C . LEU A 1 213 ? -40.488 -12.560 -4.184 1.000 50.560 522 LEU AAA C 1
ATOM 3367 O O . LEU A 1 213 ? -40.482 -11.653 -3.312 1.000 49.460 522 LEU AAA O 1
ATOM 3383 N N . ASP A 1 214 ? -40.854 -13.818 -3.921 1.000 51.190 523 ASP AAA N 1
ATOM 3384 C CA . ASP A 1 214 ? -41.061 -14.312 -2.525 1.000 52.290 523 ASP AAA CA 1
ATOM 3385 C C . ASP A 1 214 ? -39.883 -13.846 -1.644 1.000 51.350 523 ASP AAA C 1
ATOM 3386 O O . ASP A 1 214 ? -40.117 -13.513 -0.448 1.000 45.140 523 ASP AAA O 1
ATOM 3395 N N . LYS A 1 215 ? -38.657 -13.834 -2.189 1.000 43.040 524 LYS AAA N 1
ATOM 3396 C CA . LYS A 1 215 ? -37.420 -13.490 -1.428 1.000 39.800 524 LYS AAA CA 1
ATOM 3397 C C . LYS A 1 215 ? -37.174 -11.968 -1.378 1.000 40.230 524 LYS AAA C 1
ATOM 3398 O O . LYS A 1 215 ? -36.575 -11.527 -0.394 1.000 43.410 524 LYS AAA O 1
ATOM 3417 N N . ILE A 1 216 ? -37.591 -11.175 -2.371 1.000 37.230 525 ILE AAA N 1
ATOM 3418 C CA . ILE A 1 216 ? -37.271 -9.712 -2.365 1.000 38.110 525 ILE AAA CA 1
ATOM 3419 C C . ILE A 1 216 ? -38.455 -8.921 -1.799 1.000 38.900 525 ILE AAA C 1
ATOM 3420 O O . ILE A 1 216 ? -38.209 -7.840 -1.265 1.000 37.770 525 ILE AAA O 1
ATOM 3436 N N . ASN A 1 217 ? -39.676 -9.456 -1.875 1.000 40.790 526 ASN AAA N 1
ATOM 3437 C CA . ASN A 1 217 ? -40.905 -8.802 -1.351 1.000 43.930 526 ASN AAA CA 1
ATOM 3438 C C . ASN A 1 217 ? -40.771 -8.555 0.151 1.000 40.880 526 ASN AAA C 1
ATOM 3439 O O . ASN A 1 217 ? -41.177 -7.494 0.565 1.000 49.060 526 ASN AAA O 1
ATOM 3450 N N . VAL A 1 218 ? -40.225 -9.490 0.931 1.000 39.900 527 VAL AAA N 1
ATOM 3451 C CA . VAL A 1 218 ? -40.087 -9.352 2.418 1.000 40.640 527 VAL AAA CA 1
ATOM 3452 C C . VAL A 1 218 ? -39.061 -8.263 2.757 1.000 42.830 527 VAL AAA C 1
ATOM 3453 O O . VAL A 1 218 ? -38.942 -7.936 3.949 1.000 44.500 527 VAL AAA O 1
ATOM 3466 N N . LEU A 1 219 ? -38.316 -7.743 1.780 1.000 37.200 528 LEU AAA N 1
ATOM 3467 C CA . LEU A 1 219 ? -37.337 -6.648 2.012 1.000 40.050 528 LEU AAA CA 1
ATOM 3468 C C . LEU A 1 219 ? -38.055 -5.286 2.000 1.000 41.900 528 LEU AAA C 1
ATOM 3469 O O . LEU A 1 219 ? -37.514 -4.355 2.604 1.000 38.810 528 LEU AAA O 1
ATOM 3485 N N . HIS A 1 220 ? -39.238 -5.169 1.393 1.000 43.030 529 HIS AAA N 1
ATOM 3486 C CA . HIS A 1 220 ? -40.015 -3.896 1.336 1.000 48.230 529 HIS AAA CA 1
ATOM 3487 C C . HIS A 1 220 ? -39.111 -2.751 0.856 1.000 50.480 529 HIS AAA C 1
ATOM 3488 O O . HIS A 1 220 ? -39.107 -1.670 1.502 1.000 46.260 529 HIS AAA O 1
ATOM 3503 N N . LYS A 1 221 ? -38.360 -2.998 -0.214 1.000 43.210 530 LYS AAA N 1
ATOM 3504 C CA . LYS A 1 221 ? -37.509 -1.986 -0.881 1.000 46.430 530 LYS AAA CA 1
ATOM 3505 C C . LYS A 1 221 ? -38.372 -1.236 -1.894 1.000 43.530 530 LYS AAA C 1
ATOM 3506 O O . LYS A 1 221 ? -39.126 -1.856 -2.621 1.000 45.450 530 LYS AAA O 1
ATOM 3525 N N . PRO A 1 222 ? -38.334 0.111 -1.970 1.000 45.340 531 PRO AAA N 1
ATOM 3526 C CA . PRO A 1 222 ? -39.035 0.817 -3.044 1.000 45.610 531 PRO AAA CA 1
ATOM 3527 C C . PRO A 1 222 ? -38.304 0.647 -4.376 1.000 45.020 531 PRO AAA C 1
ATOM 3528 O O . PRO A 1 222 ? -37.169 0.155 -4.416 1.000 39.220 531 PRO AAA O 1
ATOM 3539 N N . PRO A 1 223 ? -38.951 1.028 -5.499 1.000 46.430 532 PRO AAA N 1
ATOM 3540 C CA . PRO A 1 223 ? -38.292 1.073 -6.804 1.000 46.440 532 PRO AAA CA 1
ATOM 3541 C C . PRO A 1 223 ? -37.091 2.027 -6.768 1.000 47.560 532 PRO AAA C 1
ATOM 3542 O O . PRO A 1 223 ? -37.152 2.995 -6.040 1.000 43.000 532 PRO AAA O 1
ATOM 3553 N N . TYR A 1 224 ? -36.008 1.682 -7.466 1.000 42.360 533 TYR AAA N 1
ATOM 3554 C CA . TYR A 1 224 ? -34.795 2.518 -7.590 1.000 42.630 533 TYR AAA CA 1
ATOM 3555 C C . TYR A 1 224 ? -35.064 3.571 -8.655 1.000 44.240 533 TYR AAA C 1
ATOM 3556 O O . TYR A 1 224 ? -35.764 3.257 -9.628 1.000 50.190 533 TYR AAA O 1
ATOM 3574 N N . GLU A 1 225 ? -34.498 4.759 -8.471 1.000 44.920 534 GLU AAA N 1
ATOM 3575 C CA . GLU A 1 225 ? -34.485 5.838 -9.493 1.000 54.030 534 GLU AAA CA 1
ATOM 3576 C C . GLU A 1 225 ? -33.237 5.623 -10.340 1.000 45.920 534 GLU AAA C 1
ATOM 3577 O O . GLU A 1 225 ? -32.141 5.475 -9.751 1.000 44.310 534 GLU AAA O 1
ATOM 3589 N N . HIS A 1 226 ? -33.381 5.622 -11.660 1.000 44.490 535 HIS AAA N 1
ATOM 3590 C CA . HIS A 1 226 ? -32.255 5.298 -12.576 1.000 47.510 535 HIS AAA CA 1
ATOM 3591 C C . HIS A 1 226 ? -31.704 6.549 -13.262 1.000 48.320 535 HIS AAA C 1
ATOM 3592 O O . HIS A 1 226 ? -32.465 7.426 -13.655 1.000 48.830 535 HIS AAA O 1
ATOM 3607 N N . PRO A 1 227 ? -30.375 6.603 -13.523 1.000 50.990 536 PRO AAA N 1
ATOM 3608 C CA . PRO A 1 227 ? -29.800 7.599 -14.422 1.000 51.440 536 PRO AAA CA 1
ATOM 3609 C C . PRO A 1 227 ? -30.537 7.621 -15.769 1.000 49.870 536 PRO AAA C 1
ATOM 3610 O O . PRO A 1 227 ? -30.872 6.570 -16.279 1.000 45.230 536 PRO AAA O 1
ATOM 3621 N N . LYS A 1 228 ? -30.768 8.825 -16.295 1.000 49.380 537 LYS AAA N 1
ATOM 3622 C CA . LYS A 1 228 ? -31.448 9.090 -17.595 1.000 54.080 537 LYS AAA CA 1
ATOM 3623 C C . LYS A 1 228 ? -30.462 9.724 -18.590 1.000 47.280 537 LYS AAA C 1
ATOM 3624 O O . LYS A 1 228 ? -30.864 9.970 -19.734 1.000 48.580 537 LYS AAA O 1
ATOM 3643 N N . ASP A 1 229 ? -29.191 9.872 -18.199 1.000 50.610 538 ASP AAA N 1
ATOM 3644 C CA . ASP A 1 229 ? -28.070 10.310 -19.079 1.000 53.830 538 ASP AAA CA 1
ATOM 3645 C C . ASP A 1 229 ? -26.744 9.773 -18.523 1.000 50.200 538 ASP AAA C 1
ATOM 3646 O O . ASP A 1 229 ? -26.768 9.040 -17.517 1.000 46.720 538 ASP AAA O 1
ATOM 3655 N N . LEU A 1 230 ? -25.621 10.157 -19.135 1.000 51.550 539 LEU AAA N 1
ATOM 3656 C CA . LEU A 1 230 ? -24.273 9.675 -18.755 1.000 53.100 539 LEU AAA CA 1
ATOM 3657 C C . LEU A 1 230 ? -23.480 10.813 -18.103 1.000 55.910 539 LEU AAA C 1
ATOM 3658 O O . LEU A 1 230 ? -22.257 10.641 -17.904 1.000 58.630 539 LEU AAA O 1
ATOM 3674 N N . LYS A 1 231 ? -24.156 11.896 -17.708 1.000 63.110 540 LYS AAA N 1
ATOM 3675 C CA . LYS A 1 231 ? -23.497 13.119 -17.167 1.000 66.050 540 LYS AAA CA 1
ATOM 3676 C C . LYS A 1 231 ? -22.703 12.762 -15.906 1.000 61.710 540 LYS AAA C 1
ATOM 3677 O O . LYS A 1 231 ? -21.532 13.156 -15.825 1.000 61.520 540 LYS AAA O 1
ATOM 3696 N N . LEU A 1 232 ? -23.315 12.035 -14.966 1.000 63.240 541 LEU AAA N 1
ATOM 3697 C CA . LEU A 1 232 ? -22.683 11.643 -13.674 1.000 61.440 541 LEU AAA CA 1
ATOM 3698 C C . LEU A 1 232 ? -21.434 10.785 -13.920 1.000 59.920 541 LEU AAA C 1
ATOM 3699 O O . LEU A 1 232 ? -20.589 10.735 -13.018 1.000 56.890 541 LEU AAA O 1
ATOM 3715 N N . SER A 1 233 ? -21.326 10.135 -15.087 1.000 57.070 542 SER AAA N 1
ATOM 3716 C CA . SER A 1 233 ? -20.254 9.155 -15.421 1.000 57.470 542 SER AAA CA 1
ATOM 3717 C C . SER A 1 233 ? -19.365 9.673 -16.563 1.000 57.500 542 SER AAA C 1
ATOM 3718 O O . SER A 1 233 ? -18.604 8.862 -17.107 1.000 50.810 542 SER AAA O 1
ATOM 3726 N N . ASP A 1 234 ? -19.447 10.966 -16.905 1.000 58.750 543 ASP AAA N 1
ATOM 3727 C CA . ASP A 1 234 ? -18.570 11.652 -17.899 1.000 58.460 543 ASP AAA CA 1
ATOM 3728 C C . ASP A 1 234 ? -18.797 11.116 -19.311 1.000 50.300 543 ASP AAA C 1
ATOM 3729 O O . ASP A 1 234 ? -17.812 10.962 -20.029 1.000 53.140 543 ASP AAA O 1
ATOM 3738 N N . GLY A 1 235 ? -20.038 10.888 -19.722 1.000 49.180 544 GLY AAA N 1
ATOM 3739 C CA . GLY A 1 235 ? -20.344 10.320 -21.049 1.000 57.090 544 GLY AAA CA 1
ATOM 3740 C C . GLY A 1 235 ? -19.975 8.839 -21.171 1.000 50.710 544 GLY AAA C 1
ATOM 3741 O O . GLY A 1 235 ? -20.161 8.296 -22.277 1.000 56.150 544 GLY AAA O 1
ATOM 3745 N N . ARG A 1 236 ? -19.510 8.192 -20.091 1.000 51.630 545 ARG AAA N 1
ATOM 3746 C CA . ARG A 1 236 ? -19.205 6.726 -20.053 1.000 52.060 545 ARG AAA CA 1
ATOM 3747 C C . ARG A 1 236 ? -20.454 5.936 -19.638 1.000 46.930 545 ARG AAA C 1
ATOM 3748 O O . ARG A 1 236 ? -21.048 6.261 -18.582 1.000 48.350 545 ARG AAA O 1
ATOM 3769 N N . LEU A 1 237 ? -20.814 4.915 -20.416 1.000 48.580 546 LEU AAA N 1
ATOM 3770 C CA . LEU A 1 237 ? -21.852 3.914 -20.043 1.000 42.750 546 LEU AAA CA 1
ATOM 3771 C C . LEU A 1 237 ? -21.262 3.018 -18.944 1.000 42.040 546 LEU AAA C 1
ATOM 3772 O O . LEU A 1 237 ? -20.159 2.470 -19.138 1.000 41.060 546 LEU AAA O 1
ATOM 3788 N N . ARG A 1 238 ? -21.917 2.952 -17.784 1.000 41.540 547 ARG AAA N 1
ATOM 3789 C CA . ARG A 1 238 ? -21.550 2.045 -16.660 1.000 39.190 547 ARG AAA CA 1
ATOM 3790 C C . ARG A 1 238 ? -22.183 0.664 -16.893 1.000 39.550 547 ARG AAA C 1
ATOM 3791 O O . ARG A 1 238 ? -23.433 0.545 -16.854 1.000 35.550 547 ARG AAA O 1
ATOM 3812 N N . VAL A 1 239 ? -21.337 -0.322 -17.203 1.000 37.800 548 VAL AAA N 1
ATOM 3813 C CA . VAL A 1 239 ? -21.733 -1.734 -17.466 1.000 36.500 548 VAL AAA CA 1
ATOM 3814 C C . VAL A 1 239 ? -21.338 -2.584 -16.263 1.000 34.510 548 VAL AAA C 1
ATOM 3815 O O . VAL A 1 239 ? -20.170 -2.514 -15.847 1.000 38.680 548 VAL AAA O 1
ATOM 3828 N N . GLY A 1 240 ? -22.296 -3.349 -15.727 1.000 36.960 549 GLY AAA N 1
ATOM 3829 C CA . GLY A 1 240 ? -22.103 -4.252 -14.577 1.000 36.860 549 GLY AAA CA 1
ATOM 3830 C C . GLY A 1 240 ? -22.202 -5.714 -15.007 1.000 39.380 549 GLY AAA C 1
ATOM 3831 O O . GLY A 1 240 ? -23.316 -6.130 -15.471 1.000 37.360 549 GLY AAA O 1
ATOM 3835 N N . TYR A 1 241 ? -21.104 -6.473 -14.885 1.000 35.450 550 TYR AAA N 1
ATOM 3836 C CA . TYR A 1 241 ? -21.069 -7.926 -15.174 1.000 37.860 550 TYR AAA CA 1
ATOM 3837 C C . TYR A 1 241 ? -21.242 -8.663 -13.834 1.000 34.990 550 TYR AAA C 1
ATOM 3838 O O . TYR A 1 241 ? -20.368 -8.604 -12.927 1.000 31.980 550 TYR AAA O 1
ATOM 3856 N N . VAL A 1 242 ? -22.372 -9.350 -13.698 1.000 34.260 551 VAL AAA N 1
ATOM 3857 C CA . VAL A 1 242 ? -22.737 -10.110 -12.465 1.000 35.510 551 VAL AAA CA 1
ATOM 3858 C C . VAL A 1 242 ? -22.560 -11.603 -12.765 1.000 33.080 551 VAL AAA C 1
ATOM 3859 O O . VAL A 1 242 ? -23.298 -12.125 -13.633 1.000 32.790 551 VAL AAA O 1
ATOM 3872 N N . SER A 1 243 ? -21.633 -12.266 -12.072 1.000 33.370 552 SER AAA N 1
ATOM 3873 C CA . SER A 1 243 ? -21.350 -13.696 -12.311 1.000 33.060 552 SER AAA CA 1
ATOM 3874 C C . SER A 1 243 ? -20.823 -14.388 -11.060 1.000 36.160 552 SER AAA C 1
ATOM 3875 O O . SER A 1 243 ? -19.961 -13.795 -10.347 1.000 31.860 552 SER AAA O 1
ATOM 3883 N N . SER A 1 244 ? -21.267 -15.636 -10.868 1.000 37.110 553 SER AAA N 1
ATOM 3884 C CA . SER A 1 244 ? -20.685 -16.597 -9.893 1.000 39.250 553 SER AAA CA 1
ATOM 3885 C C . SER A 1 244 ? -19.384 -17.205 -10.439 1.000 38.590 553 SER AAA C 1
ATOM 3886 O O . SER A 1 244 ? -18.815 -18.060 -9.734 1.000 38.390 553 SER AAA O 1
ATOM 3894 N N . ASP A 1 245 ? -18.941 -16.820 -11.643 1.000 32.940 554 ASP AAA N 1
ATOM 3895 C CA . ASP A 1 245 ? -18.001 -17.671 -12.422 1.000 35.410 554 ASP AAA CA 1
ATOM 3896 C C . ASP A 1 245 ? -16.741 -16.891 -12.782 1.000 36.820 554 ASP AAA C 1
ATOM 3897 O O . ASP A 1 245 ? -16.151 -17.217 -13.819 1.000 39.580 554 ASP AAA O 1
ATOM 3906 N N . PHE A 1 246 ? -16.373 -15.881 -11.982 1.000 38.070 555 PHE AAA N 1
ATOM 3907 C CA . PHE A 1 246 ? -15.067 -15.182 -12.096 1.000 40.060 555 PHE AAA CA 1
ATOM 3908 C C . PHE A 1 246 ? -14.063 -15.999 -11.276 1.000 41.030 555 PHE AAA C 1
ATOM 3909 O O . PHE A 1 246 ? -13.956 -15.873 -10.018 1.000 40.110 555 PHE AAA O 1
ATOM 3926 N N . GLY A 1 247 ? -13.376 -16.884 -11.988 1.000 35.180 556 GLY AAA N 1
ATOM 3927 C CA . GLY A 1 247 ? -12.472 -17.882 -11.414 1.000 39.390 556 GLY AAA CA 1
ATOM 3928 C C . GLY A 1 247 ? -12.285 -18.963 -12.453 1.000 34.810 556 GLY AAA C 1
ATOM 3929 O O . GLY A 1 247 ? -12.580 -18.680 -13.600 1.000 37.510 556 GLY AAA O 1
ATOM 3933 N N . ASN A 1 248 ? -11.857 -20.145 -12.033 1.000 38.200 557 ASN AAA N 1
ATOM 3934 C CA . ASN A 1 248 ? -11.586 -21.289 -12.929 1.000 41.120 557 ASN AAA CA 1
ATOM 3935 C C . ASN A 1 248 ? -12.939 -21.918 -13.285 1.000 39.000 557 ASN AAA C 1
ATOM 3936 O O . ASN A 1 248 ? -13.292 -22.936 -12.693 1.000 37.050 557 ASN AAA O 1
ATOM 3947 N N . HIS A 1 249 ? -13.672 -21.299 -14.206 1.000 34.170 558 HIS AAA N 1
ATOM 3948 C CA . HIS A 1 249 ? -15.017 -21.750 -14.645 1.000 36.400 558 HIS AAA CA 1
ATOM 3949 C C . HIS A 1 249 ? -15.120 -21.481 -16.143 1.000 33.870 558 HIS AAA C 1
ATOM 3950 O O . HIS A 1 249 ? -14.495 -20.548 -16.638 1.000 30.970 558 HIS AAA O 1
ATOM 3965 N N . PRO A 1 250 ? -15.789 -22.362 -16.920 1.000 32.040 559 PRO AAA N 1
ATOM 3966 C CA . PRO A 1 250 ? -15.932 -22.156 -18.367 1.000 35.310 559 PRO AAA CA 1
ATOM 3967 C C . PRO A 1 250 ? -16.294 -20.719 -18.780 1.000 35.580 559 PRO AAA C 1
ATOM 3968 O O . PRO A 1 250 ? -15.819 -20.269 -19.815 1.000 34.330 559 PRO AAA O 1
ATOM 3979 N N . THR A 1 251 ? -17.151 -20.034 -18.004 1.000 34.020 560 THR AAA N 1
ATOM 3980 C CA . THR A 1 251 ? -17.596 -18.649 -18.317 1.000 35.690 560 THR AAA CA 1
ATOM 3981 C C . THR A 1 251 ? -16.361 -17.751 -18.424 1.000 33.700 560 THR AAA C 1
ATOM 3982 O O . THR A 1 251 ? -16.295 -17.025 -19.420 1.000 34.990 560 THR AAA O 1
ATOM 3993 N N . SER A 1 252 ? -15.416 -17.862 -17.472 1.000 34.160 561 SER AAA N 1
ATOM 3994 C CA . SER A 1 252 ? -14.137 -17.084 -17.458 1.000 38.120 561 SER AAA CA 1
ATOM 3995 C C . SER A 1 252 ? -13.275 -17.520 -18.649 1.000 39.130 561 SER AAA C 1
ATOM 3996 O O . SER A 1 252 ? -12.737 -16.611 -19.323 1.000 37.010 561 SER AAA O 1
ATOM 4004 N N . HIS A 1 253 ? -13.238 -18.826 -18.992 1.000 34.900 562 HIS AAA N 1
ATOM 4005 C CA . HIS A 1 253 ? -12.453 -19.337 -20.163 1.000 37.080 562 HIS AAA CA 1
ATOM 4006 C C . HIS A 1 253 ? -13.013 -18.747 -21.473 1.000 34.160 562 HIS AAA C 1
ATOM 4007 O O . HIS A 1 253 ? -12.363 -18.882 -22.521 1.000 34.890 562 HIS AAA O 1
ATOM 4022 N N . LEU A 1 254 ? -14.244 -18.238 -21.470 1.000 34.210 563 LEU AAA N 1
ATOM 4023 C CA . LEU A 1 254 ? -14.850 -17.576 -22.665 1.000 33.390 563 LEU AAA CA 1
ATOM 4024 C C . LEU A 1 254 ? -14.565 -16.071 -22.669 1.000 35.260 563 LEU AAA C 1
ATOM 4025 O O . LEU A 1 254 ? -14.075 -15.593 -23.710 1.000 35.450 563 LEU AAA O 1
ATOM 4041 N N . MET A 1 255 ? -14.845 -15.357 -21.568 1.000 40.600 564 MET AAA N 1
ATOM 4042 C CA . MET A 1 255 ? -14.951 -13.868 -21.582 1.000 37.450 564 MET AAA CA 1
ATOM 4043 C C . MET A 1 255 ? -13.967 -13.150 -20.647 1.000 35.700 564 MET AAA C 1
ATOM 4044 O O . MET A 1 255 ? -14.060 -11.925 -20.614 1.000 40.710 564 MET AAA O 1
ATOM 4058 N N . GLN A 1 256 ? -12.999 -13.813 -20.008 1.000 36.380 565 GLN AAA N 1
ATOM 4059 C CA . GLN A 1 256 ? -12.021 -13.147 -19.094 1.000 38.240 565 GLN AAA CA 1
ATOM 4060 C C . GLN A 1 256 ? -11.350 -11.921 -19.751 1.000 39.210 565 GLN AAA C 1
ATOM 4061 O O . GLN A 1 256 ? -10.936 -11.033 -18.969 1.000 41.260 565 GLN AAA O 1
ATOM 4075 N N . SER A 1 257 ? -11.183 -11.872 -21.082 1.000 38.780 566 SER AAA N 1
ATOM 4076 C CA . SER A 1 257 ? -10.533 -10.734 -21.794 1.000 41.700 566 SER AAA CA 1
ATOM 4077 C C . SER A 1 257 ? -11.468 -9.530 -21.979 1.000 44.480 566 SER AAA C 1
ATOM 4078 O O . SER A 1 257 ? -10.956 -8.401 -22.219 1.000 43.770 566 SER AAA O 1
ATOM 4086 N N . ILE A 1 258 ? -12.783 -9.711 -21.921 1.000 41.680 567 ILE AAA N 1
ATOM 4087 C CA . ILE A 1 258 ? -13.702 -8.659 -22.444 1.000 41.590 567 ILE AAA CA 1
ATOM 4088 C C . ILE A 1 258 ? -13.704 -7.443 -21.517 1.000 37.270 567 ILE AAA C 1
ATOM 4089 O O . ILE A 1 258 ? -13.634 -6.323 -22.014 1.000 37.000 567 ILE AAA O 1
ATOM 4105 N N . PRO A 1 259 ? -13.745 -7.567 -20.173 1.000 37.140 568 PRO AAA N 1
ATOM 4106 C CA . PRO A 1 259 ? -13.668 -6.382 -19.314 1.000 42.310 568 PRO AAA CA 1
ATOM 4107 C C . PRO A 1 259 ? -12.468 -5.479 -19.620 1.000 42.930 568 PRO AAA C 1
ATOM 4108 O O . PRO A 1 259 ? -12.652 -4.256 -19.719 1.000 46.970 568 PRO AAA O 1
ATOM 4119 N N . GLY A 1 260 ? -11.284 -6.088 -19.741 1.000 45.120 569 GLY AAA N 1
ATOM 4120 C CA . GLY A 1 260 ? -10.022 -5.383 -20.043 1.000 47.380 569 GLY AAA CA 1
ATOM 4121 C C . GLY A 1 260 ? -10.058 -4.695 -21.393 1.000 49.090 569 GLY AAA C 1
ATOM 4122 O O . GLY A 1 260 ? -9.465 -3.610 -21.496 1.000 53.610 569 GLY AAA O 1
ATOM 4126 N N . MET A 1 261 ? -10.753 -5.272 -22.382 1.000 45.240 570 MET AAA N 1
ATOM 4127 C CA . MET A 1 261 ? -10.790 -4.766 -23.777 1.000 46.590 570 MET AAA CA 1
ATOM 4128 C C . MET A 1 261 ? -11.885 -3.714 -23.999 1.000 44.290 570 MET AAA C 1
ATOM 4129 O O . MET A 1 261 ? -11.925 -3.182 -25.115 1.000 39.060 570 MET AAA O 1
ATOM 4143 N N . HIS A 1 262 ? -12.761 -3.440 -23.029 1.000 41.790 571 HIS AAA N 1
ATOM 4144 C CA . HIS A 1 262 ? -13.744 -2.325 -23.150 1.000 46.760 571 HIS AAA CA 1
ATOM 4145 C C . HIS A 1 262 ? -13.007 -0.981 -23.321 1.000 48.480 571 HIS AAA C 1
ATOM 4146 O O . HIS A 1 262 ? -11.975 -0.761 -22.638 1.000 43.450 571 HIS AAA O 1
ATOM 4161 N N . ASN A 1 263 ? -13.554 -0.116 -24.180 1.000 47.850 572 ASN AAA N 1
ATOM 4162 C CA . ASN A 1 263 ? -13.052 1.255 -24.450 1.000 46.130 572 ASN AAA CA 1
ATOM 4163 C C . ASN A 1 263 ? -13.355 2.114 -23.229 1.000 46.820 572 ASN AAA C 1
ATOM 4164 O O . ASN A 1 263 ? -14.509 2.498 -23.006 1.000 42.280 572 ASN AAA O 1
ATOM 4175 N N . PRO A 1 264 ? -12.322 2.450 -22.416 1.000 49.500 573 PRO AAA N 1
ATOM 4176 C CA . PRO A 1 264 ? -12.530 3.191 -21.168 1.000 53.550 573 PRO AAA CA 1
ATOM 4177 C C . PRO A 1 264 ? -12.972 4.657 -21.381 1.000 53.700 573 PRO AAA C 1
ATOM 4178 O O . PRO A 1 264 ? -13.379 5.281 -20.411 1.000 54.390 573 PRO AAA O 1
ATOM 4189 N N . ASP A 1 265 ? -12.921 5.160 -22.624 1.000 54.130 574 ASP AAA N 1
ATOM 4190 C CA . ASP A 1 265 ? -13.452 6.498 -23.023 1.000 60.160 574 ASP AAA CA 1
ATOM 4191 C C . ASP A 1 265 ? -14.976 6.469 -23.148 1.000 57.770 574 ASP AAA C 1
ATOM 4192 O O . ASP A 1 265 ? -15.578 7.555 -23.080 1.000 55.130 574 ASP AAA O 1
ATOM 4201 N N . LYS A 1 266 ? -15.568 5.302 -23.428 1.000 53.670 575 LYS AAA N 1
ATOM 4202 C CA . LYS A 1 266 ? -17.036 5.167 -23.633 1.000 47.300 575 LYS AAA CA 1
ATOM 4203 C C . LYS A 1 266 ? -17.672 4.265 -22.560 1.000 48.600 575 LYS AAA C 1
ATOM 4204 O O . LYS A 1 266 ? -18.892 4.347 -22.418 1.000 41.490 575 LYS AAA O 1
ATOM 4223 N N . PHE A 1 267 ? -16.893 3.453 -21.829 1.000 43.230 576 PHE AAA N 1
ATOM 4224 C CA . PHE A 1 267 ? -17.418 2.397 -20.927 1.000 43.350 576 PHE AAA CA 1
ATOM 4225 C C . PHE A 1 267 ? -16.644 2.404 -19.620 1.000 43.730 576 PHE AAA C 1
ATOM 4226 O O . PHE A 1 267 ? -15.402 2.547 -19.628 1.000 47.330 576 PHE AAA O 1
ATOM 4243 N N . GLU A 1 268 ? -17.393 2.316 -18.527 1.000 41.400 577 GLU AAA N 1
ATOM 4244 C CA . GLU A 1 268 ? -16.860 2.086 -17.169 1.000 42.670 577 GLU AAA CA 1
ATOM 4245 C C . GLU A 1 268 ? -17.364 0.698 -16.740 1.000 41.320 577 GLU AAA C 1
ATOM 4246 O O . GLU A 1 268 ? -18.579 0.504 -16.601 1.000 41.440 577 GLU AAA O 1
ATOM 4258 N N . VAL A 1 269 ? -16.448 -0.245 -16.613 1.000 44.080 578 VAL AAA N 1
ATOM 4259 C CA . VAL A 1 269 ? -16.764 -1.674 -16.374 1.000 43.020 578 VAL AAA CA 1
ATOM 4260 C C . VAL A 1 269 ? -16.662 -1.974 -14.886 1.000 40.350 578 VAL AAA C 1
ATOM 4261 O O . VAL A 1 269 ? -15.553 -1.845 -14.289 1.000 42.290 578 VAL AAA O 1
ATOM 4274 N N . PHE A 1 270 ? -17.759 -2.488 -14.343 1.000 40.220 579 PHE AAA N 1
ATOM 4275 C CA . PHE A 1 270 ? -17.852 -3.002 -12.957 1.000 39.590 579 PHE AAA CA 1
ATOM 4276 C C . PHE A 1 270 ? -18.089 -4.520 -13.000 1.000 39.390 579 PHE AAA C 1
ATOM 4277 O O . PHE A 1 270 ? -19.048 -4.963 -13.642 1.000 40.110 579 PHE AAA O 1
ATOM 4294 N N . CYS A 1 271 ? -17.271 -5.316 -12.314 1.000 40.650 580 CYS AAA N 1
ATOM 4295 C CA . CYS A 1 271 ? -17.500 -6.786 -12.202 1.000 40.580 580 CYS AAA CA 1
ATOM 4296 C C . CYS A 1 271 ? -17.989 -7.122 -10.790 1.000 42.390 580 CYS AAA C 1
ATOM 4297 O O . CYS A 1 271 ? -17.267 -6.843 -9.818 1.000 39.420 580 CYS AAA O 1
ATOM 4305 N N . TYR A 1 272 ? -19.187 -7.692 -10.709 1.000 37.790 581 TYR AAA N 1
ATOM 4306 C CA . TYR A 1 272 ? -19.849 -8.106 -9.456 1.000 39.140 581 TYR AAA CA 1
ATOM 4307 C C . TYR A 1 272 ? -19.711 -9.615 -9.320 1.000 33.890 581 TYR AAA C 1
ATOM 4308 O O . TYR A 1 272 ? -20.476 -10.371 -9.936 1.000 37.430 581 TYR AAA O 1
ATOM 4326 N N . ALA A 1 273 ? -18.745 -10.056 -8.535 1.000 37.330 582 ALA AAA N 1
ATOM 4327 C CA . ALA A 1 273 ? -18.502 -11.490 -8.292 1.000 38.500 582 ALA AAA CA 1
ATOM 4328 C C . ALA A 1 273 ? -19.527 -12.003 -7.272 1.000 41.950 582 ALA AAA C 1
ATOM 4329 O O . ALA A 1 273 ? -19.697 -11.351 -6.217 1.000 41.080 582 ALA AAA O 1
ATOM 4336 N N . LEU A 1 274 ? -20.210 -13.107 -7.574 1.000 37.510 583 LEU AAA N 1
ATOM 4337 C CA . LEU A 1 274 ? -21.114 -13.759 -6.597 1.000 37.670 583 LEU AAA CA 1
ATOM 4338 C C . LEU A 1 274 ? -20.354 -14.887 -5.893 1.000 39.660 583 LEU AAA C 1
ATOM 4339 O O . LEU A 1 274 ? -20.927 -15.491 -5.022 1.000 40.530 583 LEU AAA O 1
ATOM 4355 N N . SER A 1 275 ? -19.083 -15.110 -6.230 1.000 38.910 584 SER AAA N 1
ATOM 4356 C CA . SER A 1 275 ? -18.234 -16.189 -5.678 1.000 40.870 584 SER AAA CA 1
ATOM 4357 C C . SER A 1 275 ? -17.010 -15.571 -5.017 1.000 40.980 584 SER AAA C 1
ATOM 4358 O O . SER A 1 275 ? -16.479 -14.565 -5.475 1.000 40.800 584 SER AAA O 1
ATOM 4366 N N . PRO A 1 276 ? -16.492 -16.198 -3.942 1.000 44.320 585 PRO AAA N 1
ATOM 4367 C CA . PRO A 1 276 ? -15.246 -15.740 -3.335 1.000 48.700 585 PRO AAA CA 1
ATOM 4368 C C . PRO A 1 276 ? -14.069 -15.996 -4.299 1.000 48.930 585 PRO AAA C 1
ATOM 4369 O O . PRO A 1 276 ? -14.273 -16.616 -5.330 1.000 47.730 585 PRO AAA O 1
ATOM 4380 N N . ASP A 1 277 ? -12.886 -15.466 -3.967 1.000 48.220 586 ASP AAA N 1
ATOM 4381 C CA . ASP A 1 277 ? -11.648 -15.588 -4.773 1.000 46.140 586 ASP AAA CA 1
ATOM 4382 C C . ASP A 1 277 ? -11.186 -17.037 -4.687 1.000 46.910 586 ASP AAA C 1
ATOM 4383 O O . ASP A 1 277 ? -11.001 -17.512 -3.569 1.000 43.790 586 ASP AAA O 1
ATOM 4392 N N . ASP A 1 278 ? -11.040 -17.724 -5.817 1.000 46.970 587 ASP AAA N 1
ATOM 4393 C CA . ASP A 1 278 ? -10.616 -19.151 -5.840 1.000 46.940 587 ASP AAA CA 1
ATOM 4394 C C . ASP A 1 278 ? -9.092 -19.212 -6.036 1.000 45.690 587 ASP AAA C 1
ATOM 4395 O O . ASP A 1 278 ? -8.562 -20.315 -6.091 1.000 41.060 587 ASP AAA O 1
ATOM 4404 N N . GLY A 1 279 ? -8.445 -18.055 -6.174 1.000 48.170 588 GLY AAA N 1
ATOM 4405 C CA . GLY A 1 279 ? -6.979 -17.918 -6.160 1.000 54.940 588 GLY AAA CA 1
ATOM 4406 C C . GLY A 1 279 ? -6.372 -18.080 -7.539 1.000 55.640 588 GLY AAA C 1
ATOM 4407 O O . GLY A 1 279 ? -5.137 -17.993 -7.643 1.000 55.950 588 GLY AAA O 1
ATOM 4411 N N . THR A 1 280 ? -7.196 -18.271 -8.575 1.000 51.350 589 THR AAA N 1
ATOM 4412 C CA . THR A 1 280 ? -6.712 -18.577 -9.951 1.000 47.000 589 THR AAA CA 1
ATOM 4413 C C . THR A 1 280 ? -6.416 -17.276 -10.702 1.000 43.400 589 THR AAA C 1
ATOM 4414 O O . THR A 1 280 ? -6.891 -16.206 -10.281 1.000 44.260 589 THR AAA O 1
ATOM 4425 N N . ASN A 1 281 ? -5.662 -17.385 -11.794 1.000 43.340 590 ASN AAA N 1
ATOM 4426 C CA . ASN A 1 281 ? -5.287 -16.239 -12.659 1.000 45.100 590 ASN AAA CA 1
ATOM 4427 C C . ASN A 1 281 ? -6.535 -15.688 -13.328 1.000 42.400 590 ASN AAA C 1
ATOM 4428 O O . ASN A 1 281 ? -6.531 -14.530 -13.707 1.000 38.820 590 ASN AAA O 1
ATOM 4439 N N . PHE A 1 282 ? -7.561 -16.512 -13.507 1.000 44.070 591 PHE AAA N 1
ATOM 4440 C CA . PHE A 1 282 ? -8.830 -16.058 -14.122 1.000 40.700 591 PHE AAA CA 1
ATOM 4441 C C . PHE A 1 282 ? -9.357 -14.907 -13.269 1.000 41.170 591 PHE AAA C 1
ATOM 4442 O O . PHE A 1 282 ? -9.636 -13.820 -13.829 1.000 47.370 591 PHE AAA O 1
ATOM 4459 N N . ARG A 1 283 ? -9.464 -15.174 -11.959 1.000 43.870 592 ARG AAA N 1
ATOM 4460 C CA . ARG A 1 283 ? -9.933 -14.224 -10.903 1.000 46.490 592 ARG AAA CA 1
ATOM 4461 C C . ARG A 1 283 ? -8.982 -13.017 -10.879 1.000 43.970 592 ARG AAA C 1
ATOM 4462 O O . ARG A 1 283 ? -9.472 -11.904 -11.035 1.000 40.990 592 ARG AAA O 1
ATOM 4483 N N . VAL A 1 284 ? -7.665 -13.252 -10.785 1.000 47.190 593 VAL AAA N 1
ATOM 4484 C CA . VAL A 1 284 ? -6.614 -12.183 -10.776 1.000 46.210 593 VAL AAA CA 1
ATOM 4485 C C . VAL A 1 284 ? -6.830 -11.234 -11.959 1.000 44.400 593 VAL AAA C 1
ATOM 4486 O O . VAL A 1 284 ? -6.837 -10.013 -11.729 1.000 49.680 593 VAL AAA O 1
ATOM 4499 N N . LYS A 1 285 ? -7.017 -11.767 -13.168 1.000 41.960 594 LYS AAA N 1
ATOM 4500 C CA . LYS A 1 285 ? -7.034 -10.966 -14.416 1.000 39.970 594 LYS AAA CA 1
ATOM 4501 C C . LYS A 1 285 ? -8.282 -10.081 -14.437 1.000 44.020 594 LYS AAA C 1
ATOM 4502 O O . LYS A 1 285 ? -8.143 -8.885 -14.776 1.000 46.260 594 LYS AAA O 1
ATOM 4521 N N . VAL A 1 286 ? -9.460 -10.633 -14.130 1.000 40.950 595 VAL AAA N 1
ATOM 4522 C CA . VAL A 1 286 ? -10.738 -9.861 -14.197 1.000 43.920 595 VAL AAA CA 1
ATOM 4523 C C . VAL A 1 286 ? -10.652 -8.758 -13.121 1.000 40.820 595 VAL AAA C 1
ATOM 4524 O O . VAL A 1 286 ? -11.017 -7.596 -13.414 1.000 41.170 595 VAL AAA O 1
ATOM 4537 N N . MET A 1 287 ? -10.164 -9.097 -11.929 1.000 43.660 596 MET AAA N 1
ATOM 4538 C CA . MET A 1 287 ? -10.007 -8.128 -10.804 1.000 44.860 596 MET AAA CA 1
ATOM 4539 C C . MET A 1 287 ? -9.100 -6.963 -11.256 1.000 48.380 596 MET AAA C 1
ATOM 4540 O O . MET A 1 287 ? -9.517 -5.809 -11.099 1.000 44.660 596 MET AAA O 1
ATOM 4554 N N . ALA A 1 288 ? -7.969 -7.247 -11.909 1.000 47.080 597 ALA AAA N 1
ATOM 4555 C CA . ALA A 1 288 ? -6.964 -6.241 -12.341 1.000 48.830 597 ALA AAA CA 1
ATOM 4556 C C . ALA A 1 288 ? -7.478 -5.420 -13.531 1.000 48.470 597 ALA AAA C 1
ATOM 4557 O O . ALA A 1 288 ? -7.170 -4.241 -13.574 1.000 44.490 597 ALA AAA O 1
ATOM 4564 N N . GLU A 1 289 ? -8.200 -6.018 -14.482 1.000 42.480 598 GLU AAA N 1
ATOM 4565 C CA . GLU A 1 289 ? -8.490 -5.381 -15.791 1.000 45.680 598 GLU AAA CA 1
ATOM 4566 C C . GLU A 1 289 ? -9.852 -4.684 -15.794 1.000 44.080 598 GLU AAA C 1
ATOM 4567 O O . GLU A 1 289 ? -10.066 -3.859 -16.695 1.000 50.320 598 GLU AAA O 1
ATOM 4579 N N . ALA A 1 290 ? -10.766 -5.044 -14.889 1.000 47.990 599 ALA AAA N 1
ATOM 4580 C CA . ALA A 1 290 ? -12.060 -4.338 -14.700 1.000 46.990 599 ALA AAA CA 1
ATOM 4581 C C . ALA A 1 290 ? -11.778 -2.942 -14.116 1.000 48.840 599 ALA AAA C 1
ATOM 4582 O O . ALA A 1 290 ? -10.839 -2.798 -13.329 1.000 43.430 599 ALA AAA O 1
ATOM 4589 N N . ASN A 1 291 ? -12.582 -1.944 -14.462 1.000 47.210 600 ASN AAA N 1
ATOM 4590 C CA . ASN A 1 291 ? -12.479 -0.598 -13.844 1.000 50.950 600 ASN AAA CA 1
ATOM 4591 C C . ASN A 1 291 ? -12.751 -0.717 -12.348 1.000 51.690 600 ASN AAA C 1
ATOM 4592 O O . ASN A 1 291 ? -12.055 -0.041 -11.570 1.000 41.660 600 ASN AAA O 1
ATOM 4603 N N . HIS A 1 292 ? -13.709 -1.564 -11.971 1.000 49.950 601 HIS AAA N 1
ATOM 4604 C CA . HIS A 1 292 ? -14.069 -1.816 -10.556 1.000 50.340 601 HIS AAA CA 1
ATOM 4605 C C . HIS A 1 292 ? -14.394 -3.300 -10.401 1.000 46.340 601 HIS AAA C 1
ATOM 4606 O O . HIS A 1 292 ? -14.975 -3.877 -11.319 1.000 38.380 601 HIS AAA O 1
ATOM 4621 N N . PHE A 1 293 ? -14.057 -3.874 -9.259 1.000 43.090 602 PHE AAA N 1
ATOM 4622 C CA . PHE A 1 293 ? -14.341 -5.293 -8.956 1.000 47.440 602 PHE AAA CA 1
ATOM 4623 C C . PHE A 1 293 ? -14.937 -5.351 -7.556 1.000 43.420 602 PHE AAA C 1
ATOM 4624 O O . PHE A 1 293 ? -14.260 -5.018 -6.578 1.000 46.140 602 PHE AAA O 1
ATOM 4641 N N . ILE A 1 294 ? -16.195 -5.768 -7.486 1.000 43.740 603 ILE AAA N 1
ATOM 4642 C CA . ILE A 1 294 ? -17.006 -5.775 -6.239 1.000 41.900 603 ILE AAA CA 1
ATOM 4643 C C . ILE A 1 294 ? -17.315 -7.231 -5.906 1.000 43.830 603 ILE AAA C 1
ATOM 4644 O O . ILE A 1 294 ? -17.964 -7.921 -6.739 1.000 43.800 603 ILE AAA O 1
ATOM 4660 N N . ASP A 1 295 ? -16.857 -7.694 -4.755 1.000 41.400 604 ASP AAA N 1
ATOM 4661 C CA . ASP A 1 295 ? -17.066 -9.089 -4.298 1.000 42.210 604 ASP AAA CA 1
ATOM 4662 C C . ASP A 1 295 ? -18.399 -9.179 -3.532 1.000 41.630 604 ASP AAA C 1
ATOM 4663 O O . ASP A 1 295 ? -18.427 -8.930 -2.306 1.000 36.950 604 ASP AAA O 1
ATOM 4672 N N . LEU A 1 296 ? -19.489 -9.540 -4.205 1.000 41.540 605 LEU AAA N 1
ATOM 4673 C CA . LEU A 1 296 ? -20.803 -9.585 -3.506 1.000 41.060 605 LEU AAA CA 1
ATOM 4674 C C . LEU A 1 296 ? -20.926 -10.881 -2.701 1.000 42.030 605 LEU AAA C 1
ATOM 4675 O O . LEU A 1 296 ? -21.903 -10.976 -1.929 1.000 43.710 605 LEU AAA O 1
ATOM 4691 N N . SER A 1 297 ? -19.989 -11.831 -2.823 1.000 43.280 606 SER AAA N 1
ATOM 4692 C CA . SER A 1 297 ? -19.952 -12.987 -1.891 1.000 48.190 606 SER AAA CA 1
ATOM 4693 C C . SER A 1 297 ? -19.844 -12.420 -0.466 1.000 47.610 606 SER AAA C 1
ATOM 4694 O O . SER A 1 297 ? -20.370 -13.048 0.433 1.000 47.340 606 SER AAA O 1
ATOM 4702 N N . GLN A 1 298 ? -19.261 -11.227 -0.301 1.000 50.700 607 GLN AAA N 1
ATOM 4703 C CA . GLN A 1 298 ? -19.136 -10.515 1.006 1.000 55.630 607 GLN AAA CA 1
ATOM 4704 C C . GLN A 1 298 ? -20.472 -9.894 1.447 1.000 57.540 607 GLN AAA C 1
ATOM 4705 O O . GLN A 1 298 ? -20.569 -9.508 2.626 1.000 53.400 607 GLN AAA O 1
ATOM 4719 N N . ILE A 1 299 ? -21.451 -9.732 0.551 1.000 54.480 608 ILE AAA N 1
ATOM 4720 C CA . ILE A 1 299 ? -22.700 -8.977 0.873 1.000 52.620 608 ILE AAA CA 1
ATOM 4721 C C . ILE A 1 299 ? -23.899 -9.876 0.626 1.000 46.120 608 ILE AAA C 1
ATOM 4722 O O . ILE A 1 299 ? -24.556 -9.798 -0.417 1.000 43.300 608 ILE AAA O 1
ATOM 4738 N N . PRO A 1 300 ? -24.218 -10.744 1.601 1.000 44.850 609 PRO AAA N 1
ATOM 4739 C CA . PRO A 1 300 ? -25.161 -11.832 1.366 1.000 46.370 609 PRO AAA CA 1
ATOM 4740 C C . PRO A 1 300 ? -26.612 -11.341 1.294 1.000 47.000 609 PRO AAA C 1
ATOM 4741 O O . PRO A 1 300 ? -27.381 -12.032 0.685 1.000 47.270 609 PRO AAA O 1
ATOM 4752 N N . CYS A 1 301 ? -26.953 -10.190 1.892 1.000 42.570 610 CYS AAA N 1
ATOM 4753 C CA . CYS A 1 301 ? -28.297 -9.564 1.731 1.000 45.320 610 CYS AAA CA 1
ATOM 4754 C C . CYS A 1 301 ? -28.422 -8.997 0.300 1.000 44.090 610 CYS AAA C 1
ATOM 4755 O O . CYS A 1 301 ? -27.573 -8.200 -0.135 1.000 41.700 610 CYS AAA O 1
ATOM 4763 N N . ASN A 1 302 ? -29.441 -9.444 -0.427 1.000 45.520 611 ASN AAA N 1
ATOM 4764 C CA . ASN A 1 302 ? -29.697 -9.042 -1.833 1.000 42.380 611 ASN AAA CA 1
ATOM 4765 C C . ASN A 1 302 ? -30.058 -7.550 -1.843 1.000 40.100 611 ASN AAA C 1
ATOM 4766 O O . ASN A 1 302 ? -29.716 -6.873 -2.811 1.000 42.190 611 ASN AAA O 1
ATOM 4777 N N . GLY A 1 303 ? -30.741 -7.070 -0.796 1.000 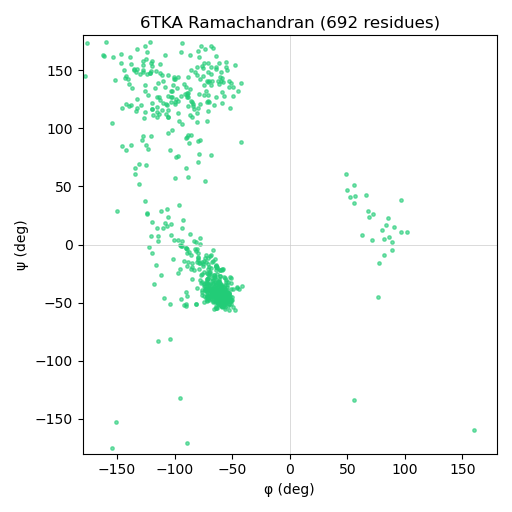40.220 612 GLY AAA N 1
ATOM 4778 C CA . GLY A 1 303 ? -31.095 -5.649 -0.602 1.000 41.790 612 GLY AAA CA 1
ATOM 4779 C C . GLY A 1 303 ? -29.862 -4.758 -0.539 1.000 38.600 612 GLY AAA C 1
ATOM 4780 O O . GLY A 1 303 ? -29.773 -3.825 -1.345 1.000 36.780 612 GLY AAA O 1
ATOM 4784 N N . LYS A 1 304 ? -28.902 -5.090 0.321 1.000 43.570 613 LYS AAA N 1
ATOM 4785 C CA . LYS A 1 304 ? -27.622 -4.345 0.479 1.000 44.540 613 LYS AAA CA 1
ATOM 4786 C C . LYS A 1 304 ? -26.789 -4.529 -0.793 1.000 43.240 613 LYS AAA C 1
ATOM 4787 O O . LYS A 1 304 ? -26.168 -3.543 -1.252 1.000 41.480 613 LYS AAA O 1
ATOM 4806 N N . ALA A 1 305 ? -26.780 -5.732 -1.366 1.000 40.000 614 ALA AAA N 1
ATOM 4807 C CA . ALA A 1 305 ? -26.016 -6.008 -2.612 1.000 39.160 614 ALA AAA CA 1
ATOM 4808 C C . ALA A 1 305 ? -26.587 -5.170 -3.763 1.000 36.050 614 ALA AAA C 1
ATOM 4809 O O . ALA A 1 305 ? -25.805 -4.591 -4.526 1.000 37.530 614 ALA AAA O 1
ATOM 4816 N N . ALA A 1 306 ? -27.910 -5.138 -3.926 1.000 33.310 615 ALA AAA N 1
ATOM 4817 C CA . ALA A 1 306 ? -28.564 -4.352 -4.996 1.000 34.230 615 ALA AAA CA 1
ATOM 4818 C C . ALA A 1 306 ? -28.314 -2.857 -4.773 1.000 40.050 615 ALA AAA C 1
ATOM 4819 O O . ALA A 1 306 ? -28.229 -2.092 -5.773 1.000 41.510 615 ALA AAA O 1
ATOM 4826 N N . ASP A 1 307 ? -28.335 -2.423 -3.510 1.000 39.110 616 ASP AAA N 1
ATOM 4827 C CA . ASP A 1 307 ? -28.093 -0.997 -3.170 1.000 45.100 616 ASP AAA CA 1
ATOM 4828 C C . ASP A 1 307 ? -26.705 -0.645 -3.720 1.000 42.880 616 ASP AAA C 1
ATOM 4829 O O . ASP A 1 307 ? -26.548 0.451 -4.308 1.000 43.980 616 ASP AAA O 1
ATOM 4838 N N . ARG A 1 308 ? -25.746 -1.551 -3.547 1.000 44.170 617 ARG AAA N 1
ATOM 4839 C CA . ARG A 1 308 ? -24.344 -1.308 -3.949 1.000 48.170 617 ARG AAA CA 1
ATOM 4840 C C . ARG A 1 308 ? -24.268 -1.109 -5.466 1.000 46.280 617 ARG AAA C 1
ATOM 4841 O O . ARG A 1 308 ? -23.537 -0.210 -5.897 1.000 45.610 617 ARG AAA O 1
ATOM 4862 N N . ILE A 1 309 ? -24.997 -1.922 -6.235 1.000 44.030 618 ILE AAA N 1
ATOM 4863 C CA . ILE A 1 309 ? -25.040 -1.827 -7.722 1.000 44.090 618 ILE AAA CA 1
ATOM 4864 C C . ILE A 1 309 ? -25.649 -0.473 -8.089 1.000 43.640 618 ILE AAA C 1
ATOM 4865 O O . ILE A 1 309 ? -25.141 0.189 -9.008 1.000 37.000 618 ILE AAA O 1
ATOM 4881 N N . HIS A 1 310 ? -26.753 -0.122 -7.430 1.000 42.720 619 HIS AAA N 1
ATOM 4882 C CA . HIS A 1 310 ? -27.506 1.116 -7.713 1.000 42.860 619 HIS AAA CA 1
ATOM 4883 C C . HIS A 1 310 ? -26.613 2.327 -7.421 1.000 40.230 619 HIS AAA C 1
ATOM 4884 O O . HIS A 1 310 ? -26.575 3.256 -8.256 1.000 42.600 619 HIS AAA O 1
ATOM 4899 N N . GLN A 1 311 ? -25.912 2.293 -6.292 1.000 43.320 620 GLN AAA N 1
ATOM 4900 C CA . GLN A 1 311 ? -25.029 3.400 -5.838 1.000 48.540 620 GLN AAA CA 1
ATOM 4901 C C . GLN A 1 311 ? -23.802 3.518 -6.757 1.000 50.840 620 GLN AAA C 1
ATOM 4902 O O . GLN A 1 311 ? -23.265 4.622 -6.800 1.000 48.960 620 GLN AAA O 1
ATOM 4916 N N . ASP A 1 312 ? -23.390 2.459 -7.478 1.000 47.830 621 ASP AAA N 1
ATOM 4917 C CA . ASP A 1 312 ? -22.270 2.523 -8.467 1.000 44.620 621 ASP AAA CA 1
ATOM 4918 C C . ASP A 1 312 ? -22.751 3.230 -9.765 1.000 40.820 621 ASP AAA C 1
ATOM 4919 O O . ASP A 1 312 ? -21.904 3.603 -10.587 1.000 45.570 621 ASP AAA O 1
ATOM 4928 N N . GLY A 1 313 ? -24.062 3.404 -9.990 1.000 39.830 622 GLY AAA N 1
ATOM 4929 C CA . GLY A 1 313 ? -24.611 4.159 -11.146 1.000 38.160 622 GLY AAA CA 1
ATOM 4930 C C . GLY A 1 313 ? -24.760 3.314 -12.406 1.000 39.750 622 GLY AAA C 1
ATOM 4931 O O . GLY A 1 313 ? -24.871 3.892 -13.505 1.000 37.790 622 GLY AAA O 1
ATOM 4935 N N . ILE A 1 314 ? -24.860 1.985 -12.263 1.000 40.530 623 ILE AAA N 1
ATOM 4936 C CA . ILE A 1 314 ? -24.854 1.035 -13.416 1.000 40.120 623 ILE AAA CA 1
ATOM 4937 C C . ILE A 1 314 ? -26.014 1.373 -14.370 1.000 39.770 623 ILE AAA C 1
ATOM 4938 O O . ILE A 1 314 ? -27.184 1.504 -13.922 1.000 39.800 623 ILE AAA O 1
ATOM 4954 N N . HIS A 1 315 ? -25.721 1.474 -15.668 1.000 37.300 624 HIS AAA N 1
ATOM 4955 C CA . HIS A 1 315 ? -26.719 1.681 -16.754 1.000 37.120 624 HIS AAA CA 1
ATOM 4956 C C . HIS A 1 315 ? -27.212 0.320 -17.268 1.000 35.200 624 HIS AAA C 1
ATOM 4957 O O . HIS A 1 315 ? -28.417 0.169 -17.499 1.000 35.430 624 HIS AAA O 1
ATOM 4972 N N . ILE A 1 316 ? -26.310 -0.624 -17.485 1.000 38.360 625 ILE AAA N 1
ATOM 4973 C CA . ILE A 1 316 ? -26.660 -1.960 -18.058 1.000 35.790 625 ILE AAA CA 1
ATOM 4974 C C . ILE A 1 316 ? -26.107 -3.016 -17.119 1.000 39.350 625 ILE AAA C 1
ATOM 4975 O O . ILE A 1 316 ? -24.865 -3.122 -16.991 1.000 35.420 625 ILE AAA O 1
ATOM 4991 N N . LEU A 1 317 ? -27.005 -3.693 -16.415 1.000 36.430 626 LEU AAA N 1
ATOM 4992 C CA . LEU A 1 317 ? -26.603 -4.776 -15.508 1.000 35.700 626 LEU AAA CA 1
ATOM 4993 C C . LEU A 1 317 ? -26.709 -6.101 -16.273 1.000 32.180 626 LEU AAA C 1
ATOM 4994 O O . LEU A 1 317 ? -27.772 -6.389 -16.876 1.000 33.650 626 LEU AAA O 1
ATOM 5010 N N . VAL A 1 318 ? -25.635 -6.886 -16.273 1.000 34.730 627 VAL AAA N 1
ATOM 5011 C CA . VAL A 1 318 ? -25.536 -8.088 -17.154 1.000 32.680 627 VAL AAA CA 1
ATOM 5012 C C . VAL A 1 318 ? -25.614 -9.366 -16.313 1.000 32.840 627 VAL AAA C 1
ATOM 5013 O O . VAL A 1 318 ? -24.744 -9.584 -15.433 1.000 33.550 627 VAL AAA O 1
ATOM 5026 N N . ASN A 1 319 ? -26.617 -10.195 -16.634 1.000 35.060 628 ASN AAA N 1
ATOM 5027 C CA . ASN A 1 319 ? -26.914 -11.468 -15.923 1.000 30.510 628 ASN AAA CA 1
ATOM 5028 C C . ASN A 1 319 ? -26.191 -12.574 -16.686 1.000 32.390 628 ASN AAA C 1
ATOM 5029 O O . ASN A 1 319 ? -26.664 -12.992 -17.743 1.000 32.780 628 ASN AAA O 1
ATOM 5040 N N . MET A 1 320 ? -25.081 -13.034 -16.124 1.000 35.240 629 MET AAA N 1
ATOM 5041 C CA . MET A 1 320 ? -24.232 -14.085 -16.735 1.000 36.380 629 MET AAA CA 1
ATOM 5042 C C . MET A 1 320 ? -24.578 -15.449 -16.127 1.000 37.280 629 MET AAA C 1
ATOM 5043 O O . MET A 1 320 ? -23.916 -16.400 -16.488 1.000 32.270 629 MET AAA O 1
ATOM 5057 N N . ASN A 1 321 ? -25.578 -15.559 -15.242 1.000 33.250 630 ASN AAA N 1
ATOM 5058 C CA . ASN A 1 321 ? -25.891 -16.874 -14.630 1.000 36.310 630 ASN AAA CA 1
ATOM 5059 C C . ASN A 1 321 ? -27.201 -17.461 -15.125 1.000 35.580 630 ASN AAA C 1
ATOM 5060 O O . ASN A 1 321 ? -27.213 -18.680 -15.368 1.000 31.820 630 ASN AAA O 1
ATOM 5071 N N . GLY A 1 322 ? -28.269 -16.662 -15.174 1.000 32.630 631 GLY AAA N 1
ATOM 5072 C CA . GLY A 1 322 ? -29.613 -17.209 -15.361 1.000 30.570 631 GLY AAA CA 1
ATOM 5073 C C . GLY A 1 322 ? -29.844 -18.229 -14.268 1.000 33.590 631 GLY AAA C 1
ATOM 5074 O O . GLY A 1 322 ? -29.482 -17.960 -13.124 1.000 31.530 631 GLY AAA O 1
ATOM 5078 N N . TYR A 1 323 ? -30.368 -19.406 -14.586 1.000 34.120 632 TYR AAA N 1
ATOM 5079 C CA . TYR A 1 323 ? -30.676 -20.394 -13.524 1.000 36.730 632 TYR AAA CA 1
ATOM 5080 C C . TYR A 1 323 ? -29.550 -21.442 -13.466 1.000 38.940 632 TYR AAA C 1
ATOM 5081 O O . TYR A 1 323 ? -29.844 -22.596 -13.660 1.000 41.700 632 TYR AAA O 1
ATOM 5099 N N . THR A 1 324 ? -28.307 -21.013 -13.266 1.000 41.990 633 THR AAA N 1
ATOM 5100 C CA . THR A 1 324 ? -27.127 -21.878 -13.005 1.000 41.940 633 THR AAA CA 1
ATOM 5101 C C . THR A 1 324 ? -26.709 -21.716 -11.540 1.000 45.330 633 THR AAA C 1
ATOM 5102 O O . THR A 1 324 ? -27.113 -20.719 -10.898 1.000 41.170 633 THR AAA O 1
ATOM 5113 N N . LYS A 1 325 ? -25.901 -22.654 -11.041 1.000 44.640 634 LYS AAA N 1
ATOM 5114 C CA . LYS A 1 325 ? -25.331 -22.621 -9.669 1.000 49.870 634 LYS AAA CA 1
ATOM 5115 C C . LYS A 1 325 ? -24.699 -21.242 -9.407 1.000 42.510 634 LYS AAA C 1
ATOM 5116 O O . LYS A 1 325 ? -24.011 -20.716 -10.285 1.000 39.470 634 LYS AAA O 1
ATOM 5135 N N . GLY A 1 326 ? -24.956 -20.680 -8.232 1.000 40.720 635 GLY AAA N 1
ATOM 5136 C CA . GLY A 1 326 ? -24.352 -19.418 -7.763 1.000 43.660 635 GLY AAA CA 1
ATOM 5137 C C . GLY A 1 326 ? -25.153 -18.183 -8.165 1.000 37.310 635 GLY AAA C 1
ATOM 5138 O O . GLY A 1 326 ? -24.796 -17.084 -7.702 1.000 43.290 635 GLY AAA O 1
ATOM 5142 N N . ALA A 1 327 ? -26.219 -18.330 -8.950 1.000 35.550 636 ALA AAA N 1
ATOM 5143 C CA . ALA A 1 327 ? -27.041 -17.190 -9.419 1.000 34.050 636 ALA AAA CA 1
ATOM 5144 C C . ALA A 1 327 ? -27.620 -16.460 -8.202 1.000 35.470 636 ALA AAA C 1
ATOM 5145 O O . ALA A 1 327 ? -27.911 -17.103 -7.175 1.000 32.410 636 ALA AAA O 1
ATOM 5152 N N . ARG A 1 328 ? -27.805 -15.154 -8.316 1.000 36.290 637 ARG AAA N 1
ATOM 5153 C CA . ARG A 1 328 ? -28.531 -14.350 -7.296 1.000 36.650 637 ARG AAA CA 1
ATOM 5154 C C . ARG A 1 328 ? -29.485 -13.454 -8.074 1.000 34.500 637 ARG AAA C 1
ATOM 5155 O O . ARG A 1 328 ? -29.282 -12.244 -8.116 1.000 35.600 637 ARG AAA O 1
ATOM 5176 N N . ASN A 1 329 ? -30.453 -14.069 -8.739 1.000 34.260 638 ASN AAA N 1
ATOM 5177 C CA . ASN A 1 329 ? -31.372 -13.335 -9.641 1.000 34.250 638 ASN AAA CA 1
ATOM 5178 C C . ASN A 1 329 ? -32.205 -12.342 -8.825 1.000 34.740 638 ASN AAA C 1
ATOM 5179 O O . ASN A 1 329 ? -32.711 -11.407 -9.445 1.000 30.810 638 ASN AAA O 1
ATOM 5190 N N . GLU A 1 330 ? -32.303 -12.539 -7.499 1.000 29.840 639 GLU AAA N 1
ATOM 5191 C CA . GLU A 1 330 ? -32.901 -11.565 -6.539 1.000 35.590 639 GLU AAA CA 1
ATOM 5192 C C . GLU A 1 330 ? -32.368 -10.146 -6.827 1.000 34.910 639 GLU AAA C 1
ATOM 5193 O O . GLU A 1 330 ? -33.148 -9.164 -6.686 1.000 35.880 639 GLU AAA O 1
ATOM 5205 N N . LEU A 1 331 ? -31.086 -10.029 -7.206 1.000 39.310 640 LEU AAA N 1
ATOM 5206 C CA . LEU A 1 331 ? -30.379 -8.750 -7.491 1.000 36.180 640 LEU AAA CA 1
ATOM 5207 C C . LEU A 1 331 ? -31.051 -8.083 -8.694 1.000 37.800 640 LEU AAA C 1
ATOM 5208 O O . LEU A 1 331 ? -31.327 -6.875 -8.643 1.000 37.230 640 LEU AAA O 1
ATOM 5224 N N . PHE A 1 332 ? -31.342 -8.876 -9.714 1.000 31.720 641 PHE AAA N 1
ATOM 5225 C CA . PHE A 1 332 ? -32.050 -8.450 -10.939 1.000 31.850 641 PHE AAA CA 1
ATOM 5226 C C . PHE A 1 332 ? -33.504 -8.136 -10.610 1.000 32.310 641 PHE AAA C 1
ATOM 5227 O O . PHE A 1 332 ? -34.040 -7.194 -11.236 1.000 29.230 641 PHE AAA O 1
ATOM 5244 N N . ALA A 1 333 ? -34.129 -8.929 -9.710 1.000 31.080 642 ALA AAA N 1
ATOM 5245 C CA . ALA A 1 333 ? -35.551 -8.764 -9.345 1.000 32.380 642 ALA AAA CA 1
ATOM 5246 C C . ALA A 1 333 ? -35.741 -7.366 -8.725 1.000 31.960 642 ALA AAA C 1
ATOM 5247 O O . ALA A 1 333 ? -36.823 -6.819 -8.895 1.000 33.340 642 ALA AAA O 1
ATOM 5254 N N . LEU A 1 334 ? -34.733 -6.809 -8.039 1.000 33.390 643 LEU AAA N 1
ATOM 5255 C CA . LEU A 1 334 ? -34.828 -5.471 -7.402 1.000 33.540 643 LEU AAA CA 1
ATOM 5256 C C . LEU A 1 334 ? -34.631 -4.340 -8.415 1.000 35.640 643 LEU AAA C 1
ATOM 5257 O O . LEU A 1 334 ? -34.880 -3.187 -8.023 1.000 32.230 643 LEU AAA O 1
ATOM 5273 N N . ARG A 1 335 ? -34.200 -4.650 -9.650 1.000 37.840 644 ARG AAA N 1
ATOM 5274 C CA . ARG A 1 335 ? -33.982 -3.678 -10.754 1.000 35.210 644 ARG AAA CA 1
ATOM 5275 C C . ARG A 1 335 ? -33.164 -2.477 -10.297 1.000 37.040 644 ARG AAA C 1
ATOM 5276 O O . ARG A 1 335 ? -33.612 -1.332 -10.415 1.000 34.890 644 ARG AAA O 1
ATOM 5297 N N . PRO A 1 336 ? -31.912 -2.702 -9.834 1.000 36.720 645 PRO AAA N 1
ATOM 5298 C CA . PRO A 1 336 ? -30.989 -1.616 -9.500 1.000 39.000 645 PRO AAA CA 1
ATOM 5299 C C . PRO A 1 336 ? -30.447 -0.858 -10.723 1.000 38.680 645 PRO AAA C 1
ATOM 5300 O O . PRO A 1 336 ? -29.817 0.182 -10.528 1.000 36.080 645 PRO AAA O 1
ATOM 5311 N N . ALA A 1 337 ? -30.661 -1.401 -11.924 1.000 35.170 646 ALA AAA N 1
ATOM 5312 C CA . ALA A 1 337 ? -30.212 -0.816 -13.206 1.000 38.060 646 ALA AAA CA 1
ATOM 5313 C C . ALA A 1 337 ? -31.399 -0.639 -14.137 1.000 37.290 646 ALA AAA C 1
ATOM 5314 O O . ALA A 1 337 ? -32.325 -1.470 -14.165 1.000 36.420 646 ALA AAA O 1
ATOM 5321 N N . PRO A 1 338 ? -31.369 0.422 -14.973 1.000 36.740 647 PRO AAA N 1
ATOM 5322 C CA . PRO A 1 338 ? -32.473 0.692 -15.903 1.000 38.760 647 PRO AAA CA 1
ATOM 5323 C C . PRO A 1 338 ? -32.578 -0.316 -17.060 1.000 34.260 647 PRO AAA C 1
ATOM 5324 O O . PRO A 1 338 ? -33.609 -0.431 -17.635 1.000 34.060 647 PRO AAA O 1
ATOM 5335 N N . ILE A 1 339 ? -31.475 -0.982 -17.406 1.000 34.410 648 ILE AAA N 1
ATOM 5336 C CA . ILE A 1 339 ? -31.412 -1.967 -18.522 1.000 35.140 648 ILE AAA CA 1
ATOM 5337 C C . ILE A 1 339 ? -30.698 -3.202 -17.970 1.000 36.720 648 ILE AAA C 1
ATOM 5338 O O . ILE A 1 339 ? -29.589 -3.040 -17.390 1.000 36.650 648 ILE AAA O 1
ATOM 5354 N N . GLN A 1 340 ? -31.337 -4.365 -18.094 1.000 36.210 649 GLN AAA N 1
ATOM 5355 C CA . GLN A 1 340 ? -30.840 -5.651 -17.517 1.000 32.200 649 GLN AAA CA 1
ATOM 5356 C C . GLN A 1 340 ? -30.861 -6.710 -18.636 1.000 32.650 649 GLN AAA C 1
ATOM 5357 O O . GLN A 1 340 ? -31.921 -6.959 -19.224 1.000 28.350 649 GLN AAA O 1
ATOM 5371 N N . ALA A 1 341 ? -29.702 -7.285 -18.958 1.000 32.700 650 ALA AAA N 1
ATOM 5372 C CA . ALA A 1 341 ? -29.515 -8.162 -20.132 1.000 35.010 650 ALA AAA CA 1
ATOM 5373 C C . ALA A 1 341 ? -28.928 -9.505 -19.688 1.000 29.410 650 ALA AAA C 1
ATOM 5374 O O . ALA A 1 341 ? -28.036 -9.509 -18.848 1.000 32.610 650 ALA AAA O 1
ATOM 5381 N N . MET A 1 342 ? -29.536 -10.586 -20.178 1.000 33.420 651 MET AAA N 1
ATOM 5382 C CA . MET A 1 342 ? -29.010 -11.967 -20.145 1.000 30.680 651 MET AAA CA 1
ATOM 5383 C C . MET A 1 342 ? -27.837 -12.046 -21.140 1.000 33.540 651 MET AAA C 1
ATOM 5384 O O . MET A 1 342 ? -27.996 -11.610 -22.294 1.000 33.220 651 MET AAA O 1
ATOM 5398 N N . TRP A 1 343 ? -26.677 -12.546 -20.711 1.000 30.550 652 TRP AAA N 1
ATOM 5399 C CA . TRP A 1 343 ? -25.512 -12.704 -21.624 1.000 34.270 652 TRP AAA CA 1
ATOM 5400 C C . TRP A 1 343 ? -24.684 -13.936 -21.279 1.000 30.880 652 TRP AAA C 1
ATOM 5401 O O . TRP A 1 343 ? -24.201 -13.983 -20.121 1.000 32.180 652 TRP AAA O 1
ATOM 5422 N N . LEU A 1 344 ? -24.615 -14.879 -22.239 1.000 34.920 653 LEU AAA N 1
ATOM 5423 C CA . LEU A 1 344 ? -23.530 -15.888 -22.475 1.000 34.180 653 LEU AAA CA 1
ATOM 5424 C C . LEU A 1 344 ? -23.594 -17.057 -21.487 1.000 33.070 653 LEU AAA C 1
ATOM 5425 O O . LEU A 1 344 ? -23.382 -18.179 -21.915 1.000 35.540 653 LEU AAA O 1
ATOM 5441 N N . GLY A 1 345 ? -23.785 -16.804 -20.199 1.000 31.810 654 GLY AAA N 1
ATOM 5442 C CA . GLY A 1 345 ? -23.768 -17.855 -19.162 1.000 36.200 654 GLY AAA CA 1
ATOM 5443 C C . GLY A 1 345 ? -24.908 -18.847 -19.332 1.000 35.350 654 GLY AAA C 1
ATOM 5444 O O . GLY A 1 345 ? -24.660 -20.032 -19.167 1.000 37.270 654 GLY AAA O 1
ATOM 5448 N N . TYR A 1 346 ? -26.107 -18.386 -19.691 1.000 35.400 655 TYR AAA N 1
ATOM 5449 C CA . TYR A 1 346 ? -27.334 -19.222 -19.654 1.000 34.740 655 TYR AAA CA 1
ATOM 5450 C C . TYR A 1 346 ? -27.933 -19.320 -21.047 1.000 32.310 655 TYR AAA C 1
ATOM 5451 O O . TYR A 1 346 ? -28.407 -18.330 -21.609 1.000 34.850 655 TYR AAA O 1
ATOM 5469 N N . PRO A 1 347 ? -27.993 -20.533 -21.630 1.000 32.580 656 PRO AAA N 1
ATOM 5470 C CA . PRO A 1 347 ? -28.474 -20.687 -22.996 1.000 33.170 656 PRO AAA CA 1
ATOM 5471 C C . PRO A 1 347 ? -29.992 -20.874 -23.072 1.000 34.700 656 PRO AAA C 1
ATOM 5472 O O . PRO A 1 347 ? -30.451 -21.854 -23.642 1.000 34.660 656 PRO AAA O 1
ATOM 5483 N N . GLY A 1 348 ? -30.738 -19.905 -22.551 1.000 31.850 657 GLY AAA N 1
ATOM 5484 C CA . GLY A 1 348 ? -32.205 -19.919 -22.607 1.000 32.940 657 GLY AAA CA 1
ATOM 5485 C C . GLY A 1 348 ? -32.814 -18.659 -22.016 1.000 33.230 657 GLY AAA C 1
ATOM 5486 O O . GLY A 1 348 ? -32.083 -17.853 -21.418 1.000 32.960 657 GLY AAA O 1
ATOM 5490 N N . THR A 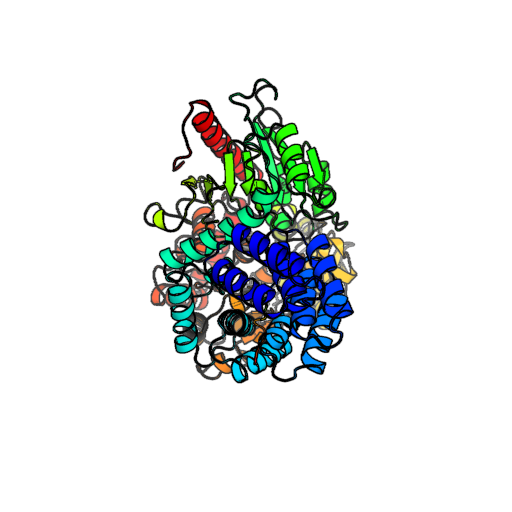1 349 ? -34.125 -18.527 -22.146 1.000 33.350 658 THR AAA N 1
ATOM 5491 C CA . THR A 1 349 ? -34.900 -17.415 -21.544 1.000 32.770 658 THR AAA CA 1
ATOM 5492 C C . THR A 1 349 ? -34.897 -17.522 -20.017 1.000 32.870 658 THR AAA C 1
ATOM 5493 O O . THR A 1 349 ? -35.052 -18.637 -19.475 1.000 33.580 658 THR AAA O 1
ATOM 5504 N N . SER A 1 350 ? -34.784 -16.376 -19.341 1.000 32.740 659 SER AAA N 1
ATOM 5505 C CA . SER A 1 350 ? -35.113 -16.208 -17.904 1.000 32.310 659 SER AAA CA 1
ATOM 5506 C C . SER A 1 350 ? -36.612 -16.406 -17.669 1.000 32.270 659 SER AAA C 1
ATOM 5507 O O . SER A 1 350 ? -36.978 -16.808 -16.542 1.000 35.820 659 SER AAA O 1
ATOM 5515 N N . GLY A 1 351 ? -37.451 -16.123 -18.667 1.000 31.330 660 GLY AAA N 1
ATOM 5516 C CA . GLY A 1 351 ? -38.919 -16.072 -18.491 1.000 31.570 660 GLY AAA CA 1
ATOM 5517 C C . GLY A 1 351 ? -39.316 -14.972 -17.513 1.000 33.680 660 GLY AAA C 1
ATOM 5518 O O . GLY A 1 351 ? -40.491 -14.917 -17.153 1.000 33.840 660 GLY AAA O 1
ATOM 5522 N N . ALA A 1 352 ? -38.359 -14.129 -17.093 1.000 34.410 661 ALA AAA N 1
ATOM 5523 C CA . ALA A 1 352 ? -38.448 -13.313 -15.862 1.000 36.960 661 ALA AAA CA 1
ATOM 5524 C C . ALA A 1 352 ? -38.907 -11.892 -16.211 1.000 34.960 661 ALA AAA C 1
ATOM 5525 O O . ALA A 1 352 ? -38.336 -11.291 -17.155 1.000 31.810 661 ALA AAA O 1
ATOM 5532 N N . LEU A 1 353 ? -39.857 -11.367 -15.422 1.000 35.000 662 LEU AAA N 1
ATOM 5533 C CA . LEU A 1 353 ? -40.281 -9.940 -15.486 1.000 35.400 662 LEU AAA CA 1
ATOM 5534 C C . LEU A 1 353 ? -39.065 -9.005 -15.422 1.000 37.640 662 LEU AAA C 1
ATOM 5535 O O . LEU A 1 353 ? -39.143 -7.945 -16.075 1.000 34.070 662 LEU AAA O 1
ATOM 5551 N N . PHE A 1 354 ? -37.990 -9.353 -14.696 1.000 33.150 663 PHE AAA N 1
ATOM 5552 C CA . PHE A 1 354 ? -36.934 -8.381 -14.339 1.000 30.960 663 PHE AAA CA 1
ATOM 5553 C C . PHE A 1 354 ? -35.800 -8.405 -15.359 1.000 33.520 663 PHE AAA C 1
ATOM 5554 O O . PHE A 1 354 ? -34.850 -7.601 -15.204 1.000 34.270 663 PHE AAA O 1
ATOM 5571 N N . MET A 1 355 ? -35.874 -9.264 -16.372 1.000 31.820 664 MET AAA N 1
ATOM 5572 C CA . MET A 1 355 ? -34.886 -9.237 -17.479 1.000 33.720 664 MET AAA CA 1
ATOM 5573 C C . MET A 1 355 ? -35.492 -8.578 -18.729 1.000 32.160 664 MET AAA C 1
ATOM 5574 O O . MET A 1 355 ? -36.582 -8.981 -19.155 1.000 36.620 664 MET AAA O 1
ATOM 5588 N N . ASP A 1 356 ? -34.755 -7.643 -19.337 1.000 33.290 665 ASP AAA N 1
ATOM 5589 C CA . ASP A 1 356 ? -35.201 -6.846 -20.513 1.000 33.220 665 ASP AAA CA 1
ATOM 5590 C C . ASP A 1 356 ? -34.744 -7.475 -21.828 1.000 32.750 665 ASP AAA C 1
ATOM 5591 O O . ASP A 1 356 ? -35.513 -7.472 -22.802 1.000 30.400 665 ASP AAA O 1
ATOM 5600 N N . TYR A 1 357 ? -33.473 -7.872 -21.903 1.000 36.300 666 TYR AAA N 1
ATOM 5601 C CA . TYR A 1 357 ? -32.818 -8.298 -23.161 1.000 33.490 666 TYR AAA CA 1
ATOM 5602 C C . TYR A 1 357 ? -32.122 -9.639 -22.946 1.000 30.900 666 TYR AAA C 1
ATOM 5603 O O . TYR A 1 357 ? -31.636 -9.886 -21.832 1.000 32.090 666 TYR AAA O 1
ATOM 5621 N N . ILE A 1 358 ? -32.102 -10.459 -23.992 1.000 32.700 667 ILE AAA N 1
ATOM 5622 C CA . ILE A 1 358 ? -31.095 -11.544 -24.132 1.000 36.280 667 ILE AAA CA 1
ATOM 5623 C C . ILE A 1 358 ? -30.182 -11.214 -25.318 1.000 33.180 667 ILE AAA C 1
ATOM 5624 O O . ILE A 1 358 ? -30.678 -11.010 -26.459 1.000 33.100 667 ILE AAA O 1
ATOM 5640 N N . ILE A 1 359 ? -28.875 -11.176 -25.045 1.000 34.180 668 ILE AAA N 1
ATOM 5641 C CA . ILE A 1 359 ? -27.843 -10.981 -26.096 1.000 34.880 668 ILE AAA CA 1
ATOM 5642 C C . ILE A 1 359 ? -27.618 -12.329 -26.791 1.000 35.290 668 ILE AAA C 1
ATOM 5643 O O . ILE A 1 359 ? -27.183 -13.307 -26.135 1.000 35.160 668 ILE AAA O 1
ATOM 5659 N N . THR A 1 360 ? -27.911 -12.354 -28.081 1.000 31.040 669 THR AAA N 1
ATOM 5660 C CA . THR A 1 360 ? -27.971 -13.567 -28.922 1.000 32.260 669 THR AAA CA 1
ATOM 5661 C C . THR A 1 360 ? -27.610 -13.108 -30.334 1.000 34.100 669 THR AAA C 1
ATOM 5662 O O . THR A 1 360 ? -26.816 -12.112 -30.451 1.000 34.290 669 THR AAA O 1
ATOM 5673 N N . ASP A 1 361 ? -28.094 -13.812 -31.353 1.000 35.450 670 ASP AAA N 1
ATOM 5674 C CA . ASP A 1 361 ? -27.746 -13.515 -32.769 1.000 36.290 670 ASP AAA CA 1
ATOM 5675 C C . ASP A 1 361 ? -28.794 -14.171 -33.652 1.000 35.800 670 ASP AAA C 1
ATOM 5676 O O . ASP A 1 361 ? -29.512 -15.072 -33.159 1.000 37.330 670 ASP AAA O 1
ATOM 5685 N N . GLN A 1 362 ? -28.875 -13.734 -34.905 1.000 37.870 671 GLN AAA N 1
ATOM 5686 C CA . GLN A 1 362 ? -29.924 -14.157 -35.859 1.000 41.810 671 GLN AAA CA 1
ATOM 5687 C C . GLN A 1 362 ? -29.873 -15.682 -36.050 1.000 38.200 671 GLN AAA C 1
ATOM 5688 O O . GLN A 1 362 ? -30.958 -16.281 -36.237 1.000 36.830 671 GLN AAA O 1
ATOM 5702 N N . GLU A 1 363 ? -28.683 -16.297 -36.026 1.000 38.130 672 GLU AAA N 1
ATOM 5703 C CA . GLU A 1 363 ? -28.537 -17.769 -36.275 1.000 37.880 672 GLU AAA CA 1
ATOM 5704 C C . GLU A 1 363 ? -29.025 -18.551 -35.047 1.000 32.600 672 GLU AAA C 1
ATOM 5705 O O . GLU A 1 363 ? -29.779 -19.515 -35.210 1.000 34.700 672 GLU AAA O 1
ATOM 5717 N N . THR A 1 364 ? -28.634 -18.102 -33.858 1.000 33.070 673 THR AAA N 1
ATOM 5718 C CA . THR A 1 364 ? -28.983 -18.742 -32.565 1.000 37.040 673 THR AAA CA 1
ATOM 5719 C C . THR A 1 364 ? -30.495 -18.615 -32.331 1.000 36.180 673 THR AAA C 1
ATOM 5720 O O . THR A 1 364 ? -31.158 -19.635 -31.981 1.000 34.050 673 THR AAA O 1
ATOM 5731 N N . SER A 1 365 ? -31.010 -17.397 -32.492 1.000 35.750 674 SER AAA N 1
ATOM 5732 C CA . SER A 1 365 ? -32.379 -16.995 -32.109 1.000 34.780 674 SER AAA CA 1
ATOM 5733 C C . SER A 1 365 ? -33.066 -16.269 -33.258 1.000 37.070 674 SER AAA C 1
ATOM 5734 O O . SER A 1 365 ? -33.268 -15.073 -33.152 1.000 37.600 674 SER AAA O 1
ATOM 5742 N N . PRO A 1 366 ? -33.428 -16.936 -34.385 1.000 40.110 675 PRO AAA N 1
ATOM 5743 C CA . PRO A 1 366 ? -34.087 -16.265 -35.507 1.000 41.330 675 PRO AAA CA 1
ATOM 5744 C C . PRO A 1 366 ? -35.441 -15.664 -35.091 1.000 38.290 675 PRO AAA C 1
ATOM 5745 O O . PRO A 1 366 ? -36.025 -16.099 -34.139 1.000 36.490 675 PRO AAA O 1
ATOM 5756 N N . ALA A 1 367 ? -35.897 -14.657 -35.818 1.000 41.530 676 ALA AAA N 1
ATOM 5757 C CA . ALA A 1 367 ? -37.074 -13.836 -35.458 1.000 39.400 676 ALA AAA CA 1
ATOM 5758 C C . ALA A 1 367 ? -38.311 -14.739 -35.271 1.000 42.790 676 ALA AAA C 1
ATOM 5759 O O . ALA A 1 367 ? -39.107 -14.500 -34.311 1.000 44.710 676 ALA AAA O 1
ATOM 5766 N N . GLU A 1 368 ? -38.444 -15.817 -36.052 1.000 37.860 677 GLU AAA N 1
ATOM 5767 C CA . GLU A 1 368 ? -39.683 -16.637 -36.037 1.000 47.710 677 GLU AAA CA 1
ATOM 5768 C C . GLU A 1 368 ? -39.816 -17.358 -34.701 1.000 48.710 677 GLU AAA C 1
ATOM 5769 O O . GLU A 1 368 ? -40.906 -17.862 -34.460 1.000 50.840 677 GLU AAA O 1
ATOM 5781 N N . VAL A 1 369 ? -38.762 -17.442 -33.886 1.000 47.500 678 VAL AAA N 1
ATOM 5782 C CA . VAL A 1 369 ? -38.840 -18.155 -32.579 1.000 49.820 678 VAL AAA CA 1
ATOM 5783 C C . VAL A 1 369 ? -38.810 -17.140 -31.435 1.000 43.510 678 VAL AAA C 1
ATOM 5784 O O . VAL A 1 369 ? -38.517 -17.567 -30.318 1.000 48.560 678 VAL AAA O 1
ATOM 5797 N N . ALA A 1 370 ? -39.101 -15.868 -31.695 1.000 42.940 679 ALA AAA N 1
ATOM 5798 C CA . ALA A 1 370 ? -39.070 -14.787 -30.682 1.000 48.590 679 ALA AAA CA 1
ATOM 5799 C C . ALA A 1 370 ? -39.931 -15.203 -29.487 1.000 48.100 679 ALA AAA C 1
ATOM 5800 O O . ALA A 1 370 ? -39.489 -14.968 -28.351 1.000 50.140 679 ALA AAA O 1
ATOM 5807 N N . GLU A 1 371 ? -41.095 -15.799 -29.783 1.000 45.970 680 GLU AAA N 1
ATOM 5808 C CA . GLU A 1 371 ? -42.091 -16.410 -28.854 1.000 50.010 680 GLU AAA CA 1
ATOM 5809 C C . GLU A 1 371 ? -41.407 -17.220 -27.737 1.000 47.120 680 GLU AAA C 1
ATOM 5810 O O . GLU A 1 371 ? -41.952 -17.191 -26.628 1.000 45.790 680 GLU AAA O 1
ATOM 5822 N N . GLN A 1 372 ? -40.282 -17.907 -27.994 1.000 43.860 681 GLN AAA N 1
ATOM 5823 C CA . GLN A 1 372 ? -39.581 -18.773 -26.999 1.000 42.580 681 GLN AAA CA 1
ATOM 5824 C C . GLN A 1 372 ? -39.050 -17.960 -25.815 1.000 39.320 681 GLN AAA C 1
ATOM 5825 O O . GLN A 1 372 ? -38.746 -18.556 -24.790 1.000 37.900 681 GLN AAA O 1
ATOM 5839 N N . TYR A 1 373 ? -38.848 -16.657 -25.981 1.000 36.120 682 TYR AAA N 1
ATOM 5840 C CA . TYR A 1 373 ? -38.113 -15.800 -25.026 1.000 36.410 682 TYR AAA CA 1
ATOM 5841 C C . TYR A 1 373 ? -39.038 -14.734 -24.463 1.000 34.000 682 TYR AAA C 1
ATOM 5842 O O . TYR A 1 373 ? -39.733 -14.161 -25.296 1.000 32.610 682 TYR AAA O 1
ATOM 5860 N N . SER A 1 374 ? -39.013 -14.505 -23.146 1.000 33.550 683 SER AAA N 1
ATOM 5861 C CA . SER A 1 374 ? -39.704 -13.396 -22.429 1.000 35.280 683 SER AAA CA 1
ATOM 5862 C C . SER A 1 374 ? -38.948 -12.098 -22.730 1.000 35.870 683 SER AAA C 1
ATOM 5863 O O . SER A 1 374 ? -39.603 -11.075 -22.914 1.000 32.310 683 SER AAA O 1
ATOM 5871 N N . GLU A 1 375 ? -37.621 -12.156 -22.848 1.000 32.840 684 GLU AAA N 1
ATOM 5872 C CA . GLU A 1 375 ? -36.777 -10.980 -23.192 1.000 35.630 684 GLU AAA CA 1
ATOM 5873 C C . GLU A 1 375 ? -36.970 -10.552 -24.649 1.000 33.180 684 GLU AAA C 1
ATOM 5874 O O . GLU A 1 375 ? -37.228 -11.381 -25.510 1.000 34.450 684 GLU AAA O 1
ATOM 5886 N N . LYS A 1 376 ? -36.680 -9.289 -24.931 1.000 34.550 685 LYS AAA N 1
ATOM 5887 C CA . LYS A 1 376 ? -36.395 -8.804 -26.313 1.000 32.600 685 LYS AAA CA 1
ATOM 5888 C C . LYS A 1 376 ? -35.027 -9.308 -26.788 1.000 33.260 685 LYS AAA C 1
ATOM 5889 O O . LYS A 1 376 ? -34.059 -9.319 -25.978 1.000 36.200 685 LYS AAA O 1
ATOM 5908 N N . LEU A 1 377 ? -34.937 -9.683 -28.067 1.000 35.750 686 LEU AAA N 1
ATOM 5909 C CA . LEU A 1 377 ? -33.677 -10.147 -28.698 1.000 38.550 686 LEU AAA CA 1
ATOM 5910 C C . LEU A 1 377 ? -32.768 -8.943 -28.926 1.000 40.330 686 LEU AAA C 1
ATOM 5911 O O . LEU A 1 377 ? -33.220 -7.981 -29.541 1.000 39.360 686 LEU AAA O 1
ATOM 5927 N N . ALA A 1 378 ? -31.519 -9.028 -28.484 1.000 37.590 687 ALA AAA N 1
ATOM 5928 C CA . ALA A 1 378 ? -30.447 -8.067 -28.808 1.000 39.480 687 ALA AAA CA 1
ATOM 5929 C C . ALA A 1 378 ? -29.381 -8.821 -29.613 1.000 40.150 687 ALA AAA C 1
ATOM 5930 O O . ALA A 1 378 ? -28.729 -9.714 -29.031 1.000 41.020 687 ALA AAA O 1
ATOM 5937 N N . TYR A 1 379 ? -29.253 -8.540 -30.909 1.000 39.200 688 TYR AAA N 1
ATOM 5938 C CA . TYR A 1 379 ? -28.406 -9.347 -31.818 1.000 39.560 688 TYR AAA CA 1
ATOM 5939 C C . TYR A 1 379 ? -26.985 -8.782 -31.829 1.000 41.040 688 TYR AAA C 1
ATOM 5940 O O . TYR A 1 379 ? -26.779 -7.577 -32.058 1.000 36.150 688 TYR AAA O 1
ATOM 5958 N N . MET A 1 380 ? -26.019 -9.649 -31.566 1.000 37.840 689 MET AAA N 1
ATOM 5959 C CA . MET A 1 380 ? -24.621 -9.442 -32.000 1.000 40.630 689 MET AAA CA 1
ATOM 5960 C C . MET A 1 380 ? -24.577 -9.731 -33.496 1.000 36.560 689 MET AAA C 1
ATOM 5961 O O . MET A 1 380 ? -25.473 -10.392 -34.021 1.000 36.070 689 MET AAA O 1
ATOM 5975 N N . PRO A 1 381 ? -23.647 -9.100 -34.241 1.000 37.160 690 PRO AAA N 1
ATOM 5976 C CA . PRO A 1 381 ? -23.653 -9.191 -35.701 1.000 36.710 690 PRO AAA CA 1
ATOM 5977 C C . PRO A 1 381 ? -23.330 -10.581 -36.261 1.000 40.480 690 PRO AAA C 1
ATOM 5978 O O . PRO A 1 381 ? -23.871 -10.871 -37.290 1.000 40.190 690 PRO AAA O 1
ATOM 5989 N N . HIS A 1 382 ? -22.496 -11.395 -35.592 1.000 38.560 691 HIS AAA N 1
ATOM 5990 C CA . HIS A 1 382 ? -22.074 -12.734 -36.104 1.000 39.110 691 HIS AAA CA 1
ATOM 5991 C C . HIS A 1 382 ? -22.624 -13.837 -35.194 1.000 37.570 691 HIS AAA C 1
ATOM 5992 O O . HIS A 1 382 ? -23.685 -14.376 -35.510 1.000 36.030 691 HIS AAA O 1
ATOM 6007 N N . THR A 1 383 ? -21.938 -14.132 -34.096 1.000 34.210 692 THR AAA N 1
ATOM 6008 C CA . THR A 1 383 ? -22.489 -14.983 -33.012 1.000 35.930 692 THR AAA CA 1
ATOM 6009 C C . THR A 1 383 ? -22.354 -14.235 -31.685 1.000 35.200 692 THR AAA C 1
ATOM 6010 O O . THR A 1 383 ? -21.385 -13.489 -31.509 1.000 31.650 692 THR AAA O 1
ATOM 6021 N N . PHE A 1 384 ? -23.272 -14.454 -30.760 1.000 32.780 693 PHE AAA N 1
ATOM 6022 C CA . PHE A 1 384 ? -23.085 -13.983 -29.377 1.000 36.280 693 PHE AAA CA 1
ATOM 6023 C C . PHE A 1 384 ? -21.993 -14.817 -28.699 1.000 35.210 693 PHE AAA C 1
ATOM 6024 O O . PHE A 1 384 ? -21.514 -14.388 -27.611 1.000 31.610 693 PHE AAA O 1
ATOM 6041 N N . PHE A 1 385 ? -21.643 -15.988 -29.247 1.000 30.430 694 PHE AAA N 1
ATOM 6042 C CA . PHE A 1 385 ? -20.669 -16.862 -28.544 1.000 33.110 694 PHE AAA CA 1
ATOM 6043 C C . PHE A 1 385 ? -19.274 -16.266 -28.719 1.000 33.070 694 PHE AAA C 1
ATOM 6044 O O . PHE A 1 385 ? -19.026 -15.599 -29.749 1.000 35.070 694 PHE AAA O 1
ATOM 6061 N N . ILE A 1 386 ? -18.430 -16.405 -27.691 1.000 35.090 695 ILE AAA N 1
ATOM 6062 C CA . ILE A 1 386 ? -17.020 -15.927 -27.714 1.000 34.460 695 ILE AAA CA 1
ATOM 6063 C C . ILE A 1 386 ? -16.201 -16.906 -26.871 1.000 37.640 695 ILE AAA C 1
ATOM 6064 O O . ILE A 1 386 ? -16.801 -17.619 -26.036 1.000 38.790 695 ILE AAA O 1
ATOM 6080 N N . GLY A 1 387 ? -14.897 -16.986 -27.122 1.000 37.510 696 GLY AAA N 1
ATOM 6081 C CA . GLY A 1 387 ? -13.967 -17.855 -26.376 1.000 36.890 696 GLY AAA CA 1
ATOM 6082 C C . GLY A 1 387 ? -12.635 -17.167 -26.217 1.000 36.820 696 GLY AAA C 1
ATOM 6083 O O . GLY A 1 387 ? -12.282 -16.383 -27.115 1.000 40.790 696 GLY AAA O 1
ATOM 6087 N N . ASP A 1 388 ? -11.906 -17.459 -25.143 1.000 35.450 697 ASP AAA N 1
ATOM 6088 C CA . ASP A 1 388 ? -10.612 -16.786 -24.878 1.000 35.210 697 ASP AAA CA 1
ATOM 6089 C C . ASP A 1 388 ? -9.435 -17.577 -25.456 1.000 34.750 697 ASP AAA C 1
ATOM 6090 O O . ASP A 1 388 ? -8.309 -17.304 -25.007 1.000 38.880 697 ASP AAA O 1
ATOM 6099 N N . HIS A 1 389 ? -9.685 -18.448 -26.435 1.000 36.040 698 HIS AAA N 1
ATOM 6100 C CA . HIS A 1 389 ? -8.735 -19.473 -26.946 1.000 35.730 698 HIS AAA CA 1
ATOM 6101 C C . HIS A 1 389 ? -7.461 -18.799 -27.504 1.000 38.000 698 HIS AAA C 1
ATOM 6102 O O . HIS A 1 389 ? -6.354 -19.267 -27.139 1.000 38.230 698 HIS AAA O 1
ATOM 6117 N N . ALA A 1 390 ? -7.587 -17.721 -28.288 1.000 41.160 699 ALA AAA N 1
ATOM 6118 C CA . ALA A 1 390 ? -6.438 -16.952 -28.854 1.000 42.340 699 ALA AAA CA 1
ATOM 6119 C C . ALA A 1 390 ? -5.469 -16.490 -27.753 1.000 42.930 699 ALA AAA C 1
ATOM 6120 O O . ALA A 1 390 ? -4.269 -16.517 -28.007 1.000 44.440 699 ALA AAA O 1
ATOM 6127 N N . ASN A 1 391 ? -5.962 -16.145 -26.558 1.000 41.380 700 ASN AAA N 1
ATOM 6128 C CA . ASN A 1 391 ? -5.140 -15.646 -25.432 1.000 40.420 700 ASN AAA CA 1
ATOM 6129 C C . ASN A 1 391 ? -4.678 -16.835 -24.564 1.000 45.250 700 ASN AAA C 1
ATOM 6130 O O . ASN A 1 391 ? -3.530 -16.805 -24.091 1.000 39.680 700 ASN AAA O 1
ATOM 6141 N N . MET A 1 392 ? -5.540 -17.831 -24.313 1.000 39.340 701 MET AAA N 1
ATOM 6142 C CA . MET A 1 392 ? -5.259 -18.908 -23.325 1.000 39.260 701 MET AAA CA 1
ATOM 6143 C C . MET A 1 392 ? -4.351 -19.955 -23.971 1.000 37.970 701 MET AAA C 1
ATOM 6144 O O . MET A 1 392 ? -3.464 -20.484 -23.272 1.000 45.460 701 MET AAA O 1
ATOM 6158 N N . PHE A 1 393 ? -4.566 -20.234 -25.248 1.000 38.050 702 PHE AAA N 1
ATOM 6159 C CA . PHE A 1 393 ? -3.946 -21.376 -25.966 1.000 38.440 702 PHE AAA CA 1
ATOM 6160 C C . PHE A 1 393 ? -3.315 -20.953 -27.288 1.000 34.000 702 PHE AAA C 1
ATOM 6161 O O . PHE A 1 393 ? -3.526 -21.624 -28.304 1.000 38.240 702 PHE AAA O 1
ATOM 6178 N N . PRO A 1 394 ? -2.438 -19.923 -27.307 1.000 42.300 703 PRO AAA N 1
ATOM 6179 C CA . PRO A 1 394 ? -1.804 -19.474 -28.550 1.000 43.350 703 PRO AAA CA 1
ATOM 6180 C C . PRO A 1 394 ? -0.736 -20.462 -29.056 1.000 40.850 703 PRO AAA C 1
ATOM 6181 O O . PRO A 1 394 ? -0.428 -20.383 -30.182 1.000 38.570 703 PRO AAA O 1
ATOM 6192 N N . HIS A 1 395 ? -0.267 -21.407 -28.234 1.000 42.090 704 HIS AAA N 1
ATOM 6193 C CA . HIS A 1 395 ? 0.615 -22.519 -28.698 1.000 43.320 704 HIS AAA CA 1
ATOM 6194 C C . HIS A 1 395 ? -0.108 -23.414 -29.716 1.000 47.440 704 HIS AAA C 1
ATOM 6195 O O . HIS A 1 395 ? 0.567 -24.145 -30.477 1.000 44.490 704 HIS AAA O 1
ATOM 6210 N N . LEU A 1 396 ? -1.438 -23.377 -29.748 1.000 42.790 705 LEU AAA N 1
ATOM 6211 C CA . LEU A 1 396 ? -2.232 -24.206 -30.689 1.000 44.260 705 LEU AAA CA 1
ATOM 6212 C C . LEU A 1 396 ? -2.462 -23.447 -31.994 1.000 42.000 705 LEU AAA C 1
ATOM 6213 O O . LEU A 1 396 ? -3.031 -24.067 -32.918 1.000 38.890 705 LEU AAA O 1
ATOM 6229 N N . LYS A 1 397 ? -2.000 -22.192 -32.081 1.000 43.850 706 LYS AAA N 1
ATOM 6230 C CA . LYS A 1 397 ? -2.122 -21.362 -33.313 1.000 44.630 706 LYS AAA CA 1
ATOM 6231 C C . LYS A 1 397 ? -1.416 -22.062 -34.475 1.000 44.050 706 LYS AAA C 1
ATOM 6232 O O . LYS A 1 397 ? -1.943 -22.026 -35.614 1.000 43.320 706 LYS AAA O 1
ATOM 6251 N N . LYS A 1 398 ? -0.280 -22.701 -34.187 1.000 41.370 707 LYS AAA N 1
ATOM 6252 C CA . LYS A 1 398 ? 0.529 -23.463 -35.178 1.000 47.860 707 LYS AAA CA 1
ATOM 6253 C C . LYS A 1 398 ? 0.751 -24.901 -34.684 1.000 41.690 707 LYS AAA C 1
ATOM 6254 O O . LYS A 1 398 ? 0.655 -25.163 -33.459 1.000 44.830 707 LYS AAA O 1
ATOM 6273 N N . LYS A 1 399 ? 1.077 -25.789 -35.615 1.000 40.520 708 LYS AAA N 1
ATOM 6274 C CA . LYS A 1 399 ? 1.381 -27.205 -35.324 1.000 41.680 708 LYS AAA CA 1
ATOM 6275 C C . LYS A 1 399 ? 2.446 -27.698 -36.298 1.000 40.780 708 LYS AAA C 1
ATOM 6276 O O . LYS A 1 399 ? 2.712 -27.027 -37.297 1.000 39.110 708 LYS AAA O 1
ATOM 6295 N N . ALA A 1 400 ? 3.053 -28.820 -35.963 1.000 38.350 709 ALA AAA N 1
ATOM 6296 C CA . ALA A 1 400 ? 3.898 -29.632 -36.860 1.000 38.710 709 ALA AAA CA 1
ATOM 6297 C C . ALA A 1 400 ? 3.537 -31.084 -36.600 1.000 37.860 709 ALA AAA C 1
ATOM 6298 O O . ALA A 1 400 ? 3.063 -31.385 -35.475 1.000 37.060 709 ALA AAA O 1
ATOM 6305 N N . VAL A 1 401 ? 3.770 -31.938 -37.580 1.000 38.180 710 VAL AAA N 1
ATOM 6306 C CA . VAL A 1 401 ? 3.551 -33.398 -37.434 1.000 39.590 710 VAL AAA CA 1
ATOM 6307 C C . VAL A 1 401 ? 4.866 -34.148 -37.661 1.000 42.780 710 VAL AAA C 1
ATOM 6308 O O . VAL A 1 401 ? 5.796 -33.579 -38.275 1.000 44.550 710 VAL AAA O 1
ATOM 6321 N N . ILE A 1 402 ? 4.942 -35.366 -37.132 1.000 40.670 711 ILE AAA N 1
ATOM 6322 C CA . ILE A 1 402 ? 5.998 -36.359 -37.473 1.000 48.950 711 ILE AAA CA 1
ATOM 6323 C C . ILE A 1 402 ? 5.418 -37.334 -38.504 1.000 51.390 711 ILE AAA C 1
ATOM 6324 O O . ILE A 1 402 ? 4.367 -37.928 -38.245 1.000 54.470 711 ILE AAA O 1
ATOM 6340 N N . ASP A 1 403 ? 6.102 -37.466 -39.635 1.000 57.520 712 ASP AAA N 1
ATOM 6341 C CA . ASP A 1 403 ? 5.767 -38.391 -40.747 1.000 63.130 712 ASP AAA CA 1
ATOM 6342 C C . ASP A 1 403 ? 6.282 -39.776 -40.354 1.000 63.510 712 ASP AAA C 1
ATOM 6343 O O . ASP A 1 403 ? 7.505 -39.985 -40.412 1.000 72.270 712 ASP AAA O 1
ATOM 6352 N N . PHE A 1 404 ? 5.389 -40.682 -39.966 1.000 68.030 713 PHE AAA N 1
ATOM 6353 C CA . PHE A 1 404 ? 5.741 -41.991 -39.353 1.000 78.740 713 PHE AAA CA 1
ATOM 6354 C C . PHE A 1 404 ? 5.202 -43.139 -40.219 1.000 71.620 713 PHE AAA C 1
ATOM 6355 O O . PHE A 1 404 ? 5.906 -43.511 -41.179 1.000 82.730 713 PHE AAA O 1
ATOM 6372 N N . ILE A 1 410 ? 1.018 -38.797 -45.382 1.000 61.300 719 ILE AAA N 1
ATOM 6373 C CA . ILE A 1 410 ? 1.313 -37.785 -44.315 1.000 64.330 719 ILE AAA CA 1
ATOM 6374 C C . ILE A 1 410 ? 0.003 -37.334 -43.662 1.000 55.660 719 ILE AAA C 1
ATOM 6375 O O . ILE A 1 410 ? -0.876 -36.867 -44.368 1.000 60.020 719 ILE AAA O 1
ATOM 6391 N N . TYR A 1 411 ? -0.084 -37.413 -42.342 1.000 51.900 720 TYR AAA N 1
ATOM 6392 C CA . TYR A 1 411 ? -1.333 -37.159 -41.582 1.000 43.210 720 TYR AAA CA 1
ATOM 6393 C C . TYR A 1 411 ? -1.174 -35.871 -40.785 1.000 37.100 720 TYR AAA C 1
ATOM 6394 O O . TYR A 1 411 ? -0.093 -35.645 -40.331 1.000 36.330 720 TYR AAA O 1
ATOM 6412 N N . ASP A 1 412 ? -2.235 -35.088 -40.604 1.000 37.590 721 ASP AAA N 1
ATOM 6413 C CA . ASP A 1 412 ? -2.193 -33.835 -39.808 1.000 37.020 721 ASP AAA CA 1
ATOM 6414 C C . ASP A 1 412 ? -2.499 -34.108 -38.326 1.000 37.290 721 ASP AAA C 1
ATOM 6415 O O . ASP A 1 412 ? -2.431 -33.144 -37.530 1.000 36.220 721 ASP AAA O 1
ATOM 6424 N N . ASN A 1 413 ? -2.836 -35.341 -37.945 1.000 37.630 722 ASN AAA N 1
ATOM 6425 C CA . ASN A 1 413 ? -3.522 -35.544 -36.641 1.000 37.210 722 ASN AAA CA 1
ATOM 6426 C C . ASN A 1 413 ? -3.203 -36.905 -36.005 1.000 36.600 722 ASN AAA C 1
ATOM 6427 O O . ASN A 1 413 ? -4.079 -37.413 -35.287 1.000 34.880 722 ASN AAA O 1
ATOM 6438 N N . ARG A 1 414 ? -2.024 -37.482 -36.255 1.000 35.920 723 ARG AAA N 1
ATOM 6439 C CA . ARG A 1 414 ? -1.587 -38.755 -35.629 1.000 37.960 723 ARG AAA CA 1
ATOM 6440 C C . ARG A 1 414 ? -0.574 -38.424 -34.543 1.000 36.350 723 ARG AAA C 1
ATOM 6441 O O . ARG A 1 414 ? -0.725 -38.932 -33.441 1.000 36.110 723 ARG AAA O 1
ATOM 6462 N N . ILE A 1 415 ? 0.435 -37.634 -34.884 1.000 34.170 724 ILE AAA N 1
ATOM 6463 C CA . ILE A 1 415 ? 1.500 -37.143 -33.964 1.000 35.190 724 ILE AAA CA 1
ATOM 6464 C C . ILE A 1 415 ? 1.642 -35.646 -34.205 1.000 35.920 724 ILE AAA C 1
ATOM 6465 O O . ILE A 1 415 ? 1.977 -35.262 -35.335 1.000 40.000 724 ILE AAA O 1
ATOM 6481 N N . VAL A 1 416 ? 1.363 -34.845 -33.181 1.000 35.750 725 VAL AAA N 1
ATOM 6482 C CA . VAL A 1 416 ? 1.281 -33.367 -33.301 1.000 37.030 725 VAL AAA CA 1
ATOM 6483 C C . VAL A 1 416 ? 2.224 -32.723 -32.278 1.000 36.890 725 VAL AAA C 1
ATOM 6484 O O . VAL A 1 416 ? 2.293 -33.186 -31.118 1.000 39.830 725 VAL AAA O 1
ATOM 6497 N N . LEU A 1 417 ? 2.942 -31.695 -32.716 1.000 34.370 726 LEU AAA N 1
ATOM 6498 C CA . LEU A 1 417 ? 3.766 -30.821 -31.855 1.000 36.340 726 LEU AAA CA 1
ATOM 6499 C C . LEU A 1 417 ? 3.085 -29.461 -31.818 1.000 35.200 726 LEU AAA C 1
ATOM 6500 O O . LEU A 1 417 ? 2.599 -29.028 -32.885 1.000 39.850 726 LEU AAA O 1
ATOM 6516 N N . ASN A 1 418 ? 3.084 -28.836 -30.646 1.000 35.900 727 ASN AAA N 1
ATOM 6517 C CA . ASN A 1 418 ? 2.655 -27.430 -30.437 1.000 38.490 727 ASN AAA CA 1
ATOM 6518 C C . ASN A 1 418 ? 3.621 -26.815 -29.433 1.000 39.890 727 ASN AAA C 1
ATOM 6519 O O . ASN A 1 418 ? 4.035 -27.519 -28.490 1.000 42.240 727 ASN AAA O 1
ATOM 6530 N N . GLY A 1 419 ? 3.969 -25.552 -29.628 1.000 43.430 728 GLY AAA N 1
ATOM 6531 C CA . GLY A 1 419 ? 4.801 -24.815 -28.664 1.000 44.080 728 GLY AAA CA 1
ATOM 6532 C C . GLY A 1 419 ? 5.002 -23.378 -29.094 1.000 42.160 728 GLY AAA C 1
ATOM 6533 O O . GLY A 1 419 ? 5.099 -23.118 -30.308 1.000 45.120 728 GLY AAA O 1
ATOM 6537 N N . ILE A 1 420 ? 5.059 -22.485 -28.116 1.000 50.040 729 ILE AAA N 1
ATOM 6538 C CA . ILE A 1 420 ? 5.391 -21.036 -28.254 1.000 57.460 729 ILE AAA CA 1
ATOM 6539 C C . ILE A 1 420 ? 6.691 -20.891 -29.057 1.000 58.480 729 ILE AAA C 1
ATOM 6540 O O . ILE A 1 420 ? 6.791 -19.961 -29.879 1.000 54.500 729 ILE AAA O 1
ATOM 6556 N N . ASP A 1 421 ? 7.642 -21.798 -28.831 1.000 59.370 730 ASP AAA N 1
ATOM 6557 C CA . ASP A 1 421 ? 8.979 -21.788 -29.481 1.000 58.040 730 ASP AAA CA 1
ATOM 6558 C C . ASP A 1 421 ? 9.050 -22.890 -30.551 1.000 58.430 730 ASP AAA C 1
ATOM 6559 O O . ASP A 1 421 ? 10.190 -23.282 -30.868 1.000 60.480 730 ASP AAA O 1
ATOM 6568 N N . LEU A 1 422 ? 7.914 -23.353 -31.114 1.000 50.910 731 LEU AAA N 1
ATOM 6569 C CA . LEU A 1 422 ? 7.891 -24.453 -32.127 1.000 49.780 731 LEU AAA CA 1
ATOM 6570 C C . LEU A 1 422 ? 8.774 -24.083 -33.332 1.000 54.420 731 LEU AAA C 1
ATOM 6571 O O . LEU A 1 422 ? 9.513 -24.960 -33.789 1.000 48.140 731 LEU AAA O 1
ATOM 6587 N N . LYS A 1 423 ? 8.708 -22.844 -33.830 1.000 56.830 732 LYS AAA N 1
ATOM 6588 C CA . LYS A 1 423 ? 9.439 -22.472 -35.072 1.000 62.960 732 LYS AAA CA 1
ATOM 6589 C C . LYS A 1 423 ? 10.953 -22.552 -34.814 1.000 54.180 732 LYS AAA C 1
ATOM 6590 O O . LYS A 1 423 ? 11.662 -23.096 -35.655 1.000 57.640 732 LYS AAA O 1
ATOM 6609 N N . ALA A 1 424 ? 11.426 -22.038 -33.686 1.000 50.790 733 ALA AAA N 1
ATOM 6610 C CA . ALA A 1 424 ? 12.863 -22.032 -33.330 1.000 54.340 733 ALA AAA CA 1
ATOM 6611 C C . ALA A 1 424 ? 13.363 -23.477 -33.253 1.000 52.860 733 ALA AAA C 1
ATOM 6612 O O . ALA A 1 424 ? 14.402 -23.787 -33.863 1.000 57.230 733 ALA AAA O 1
ATOM 6619 N N . PHE A 1 425 ? 12.626 -24.345 -32.557 1.000 50.000 734 PHE AAA N 1
ATOM 6620 C CA . PHE A 1 425 ? 12.941 -25.793 -32.461 1.000 50.420 734 PHE AAA CA 1
ATOM 6621 C C . PHE A 1 425 ? 13.066 -26.365 -33.873 1.000 46.490 734 PHE AAA C 1
ATOM 6622 O O . PHE A 1 425 ? 14.085 -27.017 -34.109 1.000 49.100 734 PHE AAA O 1
ATOM 6639 N N . LEU A 1 426 ? 12.104 -26.096 -34.766 1.000 45.580 735 LEU AAA N 1
ATOM 6640 C CA . LEU A 1 426 ? 12.065 -26.666 -36.144 1.000 51.160 735 LEU AAA CA 1
ATOM 6641 C C . LEU A 1 426 ? 13.281 -26.173 -36.946 1.000 53.380 735 LEU AAA C 1
ATOM 6642 O O . LEU A 1 426 ? 13.794 -26.971 -37.774 1.000 53.010 735 LEU AAA O 1
ATOM 6658 N N . ASP A 1 427 ? 13.713 -24.924 -36.705 1.000 55.240 736 ASP AAA N 1
ATOM 6659 C CA . ASP A 1 427 ? 14.833 -24.235 -37.415 1.000 56.590 736 ASP AAA CA 1
ATOM 6660 C C . ASP A 1 427 ? 16.184 -24.772 -36.932 1.000 62.900 736 ASP AAA C 1
ATOM 6661 O O . ASP A 1 427 ? 17.188 -24.561 -37.652 1.000 65.290 736 ASP AAA O 1
ATOM 6670 N N . SER A 1 428 ? 16.207 -25.427 -35.765 1.000 57.610 737 SER AAA N 1
ATOM 6671 C CA . SER A 1 428 ? 17.387 -26.145 -35.224 1.000 53.340 737 SER AAA CA 1
ATOM 6672 C C . SER A 1 428 ? 17.535 -27.526 -35.882 1.000 53.390 737 SER AAA C 1
ATOM 6673 O O . SER A 1 428 ? 18.577 -28.160 -35.653 1.000 55.100 737 SER AAA O 1
ATOM 6681 N N . LEU A 1 429 ? 16.537 -28.001 -36.630 1.000 50.700 738 LEU AAA N 1
ATOM 6682 C CA . LEU A 1 429 ? 16.588 -29.315 -37.323 1.000 56.220 738 LEU AAA CA 1
ATOM 6683 C C . LEU A 1 429 ? 16.918 -29.083 -38.799 1.000 60.650 738 LEU AAA C 1
ATOM 6684 O O . LEU A 1 429 ? 16.471 -28.102 -39.399 1.000 55.960 738 LEU AAA O 1
ATOM 6700 N N . PRO A 1 430 ? 17.698 -29.987 -39.433 1.000 60.270 739 PRO AAA N 1
ATOM 6701 C CA . PRO A 1 430 ? 18.065 -29.834 -40.846 1.000 63.590 739 PRO AAA CA 1
ATOM 6702 C C . PRO A 1 430 ? 17.093 -30.351 -41.932 1.000 61.770 739 PRO AAA C 1
ATOM 6703 O O . PRO A 1 430 ? 17.266 -29.976 -43.084 1.000 57.080 739 PRO AAA O 1
ATOM 6714 N N . ASP A 1 431 ? 16.113 -31.190 -41.583 1.000 52.140 740 ASP AAA N 1
ATOM 6715 C CA . ASP A 1 431 ? 15.361 -32.020 -42.568 1.000 56.670 740 ASP AAA CA 1
ATOM 6716 C C . ASP A 1 431 ? 13.844 -31.764 -42.481 1.000 60.840 740 ASP AAA C 1
ATOM 6717 O O . ASP A 1 431 ? 13.076 -32.675 -42.872 1.000 59.370 740 ASP AAA O 1
ATOM 6726 N N . VAL A 1 432 ? 13.409 -30.577 -42.032 1.000 56.870 741 VAL AAA N 1
ATOM 6727 C CA . VAL A 1 432 ? 11.956 -30.240 -41.863 1.000 57.760 741 VAL AAA CA 1
ATOM 6728 C C . VAL A 1 432 ? 11.366 -29.848 -43.219 1.000 57.960 741 VAL AAA C 1
ATOM 6729 O O . VAL A 1 432 ? 11.752 -28.771 -43.701 1.000 56.980 741 VAL AAA O 1
ATOM 6742 N N . LYS A 1 433 ? 10.443 -30.658 -43.770 1.000 62.250 742 LYS AAA N 1
ATOM 6743 C CA . LYS A 1 433 ? 9.602 -30.332 -44.959 1.000 56.200 742 LYS AAA CA 1
ATOM 6744 C C . LYS A 1 433 ? 8.429 -29.424 -44.568 1.000 59.500 742 LYS AAA C 1
ATOM 6745 O O . LYS A 1 433 ? 8.072 -29.377 -43.381 1.000 64.250 742 LYS AAA O 1
ATOM 6764 N N . ILE A 1 434 ? 7.833 -28.753 -45.553 1.000 53.770 743 ILE AAA N 1
ATOM 6765 C CA . ILE A 1 434 ? 6.564 -27.982 -45.416 1.000 58.510 743 ILE AAA CA 1
ATOM 6766 C C . ILE A 1 434 ? 5.553 -28.610 -46.378 1.000 64.430 743 ILE AAA C 1
ATOM 6767 O O . ILE A 1 434 ? 5.980 -29.267 -47.339 1.000 70.590 743 ILE AAA O 1
ATOM 6783 N N . VAL A 1 435 ? 4.267 -28.471 -46.057 1.000 78.260 744 VAL AAA N 1
ATOM 6784 C CA . VAL A 1 435 ? 3.101 -28.877 -46.897 1.000 79.960 744 VAL AAA CA 1
ATOM 6785 C C . VAL A 1 435 ? 2.091 -27.714 -46.905 1.000 76.200 744 VAL AAA C 1
ATOM 6786 O O . VAL A 1 435 ? 2.008 -26.993 -45.882 1.000 64.620 744 VAL AAA O 1
ATOM 6799 N N . LYS A 1 436 ? 1.355 -27.557 -48.017 1.000 85.450 745 LYS AAA N 1
ATOM 6800 C CA . LYS A 1 436 ? 0.389 -26.452 -48.308 1.000 79.400 745 LYS AAA CA 1
ATOM 6801 C C . LYS A 1 436 ? -0.448 -26.149 -47.063 1.000 69.540 745 LYS AAA C 1
ATOM 6802 O O . LYS A 1 436 ? -1.055 -25.069 -47.052 1.000 77.210 745 LYS AAA O 1
ATOM 6821 N N . ASN A 1 454 ? 0.267 -23.479 -43.799 1.000 80.270 763 ASN AAA N 1
ATOM 6822 C CA . ASN A 1 454 ? 1.309 -24.484 -44.151 1.000 77.930 763 ASN AAA CA 1
ATOM 6823 C C . ASN A 1 454 ? 1.600 -25.400 -42.956 1.000 67.420 763 ASN AAA C 1
ATOM 6824 O O . ASN A 1 454 ? 1.582 -24.896 -41.811 1.000 66.840 763 ASN AAA O 1
ATOM 6835 N N . MET A 1 455 ? 1.948 -26.665 -43.217 1.000 62.430 764 MET AAA N 1
ATOM 6836 C CA . MET A 1 455 ? 2.245 -27.659 -42.150 1.000 54.930 764 MET AAA CA 1
ATOM 6837 C C . MET A 1 455 ? 3.673 -28.195 -42.221 1.000 47.560 764 MET AAA C 1
ATOM 6838 O O . MET A 1 455 ? 4.001 -28.978 -43.111 1.000 52.140 764 MET AAA O 1
ATOM 6852 N N . PRO A 1 456 ? 4.537 -27.850 -41.234 1.000 48.490 765 PRO AAA N 1
ATOM 6853 C CA . PRO A 1 456 ? 5.865 -28.446 -41.122 1.000 46.750 765 PRO AAA CA 1
ATOM 6854 C C . PRO A 1 456 ? 5.839 -29.929 -40.744 1.000 48.070 765 PRO AAA C 1
ATOM 6855 O O . PRO A 1 456 ? 5.109 -30.290 -39.815 1.000 43.420 765 PRO AAA O 1
ATOM 6866 N N . VAL A 1 457 ? 6.685 -30.721 -41.401 1.000 44.670 766 VAL AAA N 1
ATOM 6867 C CA . VAL A 1 457 ? 6.740 -32.197 -41.220 1.000 50.590 766 VAL AAA CA 1
ATOM 6868 C C . VAL A 1 457 ? 8.156 -32.641 -40.873 1.000 49.130 766 VAL AAA C 1
ATOM 6869 O O . VAL A 1 457 ? 9.048 -32.495 -41.715 1.000 52.560 766 VAL AAA O 1
ATOM 6882 N N . ILE A 1 458 ? 8.335 -33.148 -39.661 1.000 47.060 767 ILE AAA N 1
ATOM 6883 C CA . ILE A 1 458 ? 9.575 -33.838 -39.209 1.000 44.710 767 ILE AAA CA 1
ATOM 6884 C C . ILE A 1 458 ? 9.562 -35.255 -39.779 1.000 49.970 767 ILE AAA C 1
ATOM 6885 O O . ILE A 1 458 ? 8.622 -36.006 -39.537 1.000 45.270 767 ILE AAA O 1
ATOM 6901 N N . PRO A 1 459 ? 10.569 -35.662 -40.591 1.000 54.550 768 PRO AAA N 1
ATOM 6902 C CA . PRO A 1 459 ? 10.709 -37.059 -41.009 1.000 50.040 768 PRO AAA CA 1
ATOM 6903 C C . PRO A 1 459 ? 11.053 -38.016 -39.863 1.000 52.180 768 PRO AAA C 1
ATOM 6904 O O . PRO A 1 459 ? 11.384 -37.556 -38.783 1.000 53.140 768 PRO AAA O 1
ATOM 6915 N N . MET A 1 460 ? 10.966 -39.319 -40.140 1.000 54.250 769 MET AAA N 1
ATOM 6916 C CA . MET A 1 460 ? 11.180 -40.422 -39.170 1.000 59.850 769 MET AAA CA 1
ATOM 6917 C C . MET A 1 460 ? 12.686 -40.568 -38.860 1.000 63.720 769 MET AAA C 1
ATOM 6918 O O . MET A 1 460 ? 13.225 -41.689 -38.962 1.000 68.790 769 MET AAA O 1
ATOM 6932 N N . ASN A 1 461 ? 13.329 -39.477 -38.430 1.000 61.170 770 ASN AAA N 1
ATOM 6933 C CA . ASN A 1 461 ? 14.787 -39.397 -38.135 1.000 62.710 770 ASN AAA CA 1
ATOM 6934 C C . ASN A 1 461 ? 15.041 -39.773 -36.665 1.000 60.400 770 ASN AAA C 1
ATOM 6935 O O . ASN A 1 461 ? 14.104 -40.273 -36.011 1.000 55.360 770 ASN AAA O 1
ATOM 6946 N N . THR A 1 462 ? 16.272 -39.573 -36.177 1.000 61.010 771 THR AAA N 1
ATOM 6947 C CA . THR A 1 462 ? 16.697 -39.811 -34.766 1.000 61.630 771 THR AAA CA 1
ATOM 6948 C C . THR A 1 462 ? 15.776 -39.048 -33.811 1.000 59.680 771 THR AAA C 1
ATOM 6949 O O . THR A 1 462 ? 15.339 -39.642 -32.803 1.000 52.790 771 THR AAA O 1
ATOM 6960 N N . ILE A 1 463 ? 15.535 -37.766 -34.105 1.000 58.150 772 ILE AAA N 1
ATOM 6961 C CA . ILE A 1 463 ? 14.684 -36.870 -33.263 1.000 61.230 772 ILE AAA CA 1
ATOM 6962 C C . ILE A 1 463 ? 13.295 -37.519 -33.112 1.000 53.330 772 ILE AAA C 1
ATOM 6963 O O . ILE A 1 463 ? 12.898 -37.753 -31.980 1.000 58.470 772 ILE AAA O 1
ATOM 6979 N N . ALA A 1 464 ? 12.623 -37.875 -34.209 1.000 51.110 773 ALA AAA N 1
ATOM 6980 C CA . ALA A 1 464 ? 11.279 -38.505 -34.209 1.000 47.750 773 ALA AAA CA 1
ATOM 6981 C C . ALA A 1 464 ? 11.249 -39.737 -33.294 1.000 53.660 773 ALA AAA C 1
ATOM 6982 O O . ALA A 1 464 ? 10.306 -39.851 -32.492 1.000 52.980 773 ALA AAA O 1
ATOM 6989 N N . GLU A 1 465 ? 12.224 -40.645 -33.411 1.000 57.410 774 GLU AAA N 1
ATOM 6990 C CA . GLU A 1 465 ? 12.218 -41.926 -32.650 1.000 57.940 774 GLU AAA CA 1
ATOM 6991 C C . GLU A 1 465 ? 12.357 -41.620 -31.154 1.000 50.490 774 GLU AAA C 1
ATOM 6992 O O . GLU A 1 465 ? 11.726 -42.338 -30.357 1.000 53.220 774 GLU AAA O 1
ATOM 7004 N N . ALA A 1 466 ? 13.136 -40.591 -30.804 1.000 46.780 775 ALA AAA N 1
ATOM 7005 C CA . ALA A 1 466 ? 13.311 -40.076 -29.421 1.000 48.340 775 ALA AAA CA 1
ATOM 7006 C C . ALA A 1 466 ? 11.966 -39.573 -28.867 1.000 48.470 775 ALA AAA C 1
ATOM 7007 O O . ALA A 1 466 ? 11.601 -39.953 -27.741 1.000 44.500 775 ALA AAA O 1
ATOM 7014 N N . VAL A 1 467 ? 11.272 -38.712 -29.620 1.000 51.260 776 VAL AAA N 1
ATOM 7015 C CA . VAL A 1 467 ? 9.932 -38.159 -29.248 1.000 49.990 776 VAL AAA CA 1
ATOM 7016 C C . VAL A 1 467 ? 8.962 -39.319 -28.994 1.000 47.640 776 VAL AAA C 1
ATOM 7017 O O . VAL A 1 467 ? 8.342 -39.336 -27.910 1.000 50.470 776 VAL AAA O 1
ATOM 7030 N N . ILE A 1 468 ? 8.875 -40.268 -29.936 1.000 46.930 777 ILE AAA N 1
ATOM 7031 C CA . ILE A 1 468 ? 7.971 -41.454 -29.882 1.000 52.330 777 ILE AAA CA 1
ATOM 7032 C C . ILE A 1 468 ? 8.347 -42.339 -28.691 1.000 56.100 777 ILE AAA C 1
ATOM 7033 O O . ILE A 1 468 ? 7.420 -42.842 -28.015 1.000 56.260 777 ILE AAA O 1
ATOM 7049 N N . GLU A 1 469 ? 9.645 -42.541 -28.441 1.000 55.010 778 GLU AAA N 1
ATOM 7050 C CA . GLU A 1 469 ? 10.123 -43.378 -27.302 1.000 55.730 778 GLU AAA CA 1
ATOM 7051 C C . GLU A 1 469 ? 9.634 -42.761 -25.985 1.000 48.260 778 GLU AAA C 1
ATOM 7052 O O . GLU A 1 469 ? 9.154 -43.522 -25.118 1.000 56.230 778 GLU AAA O 1
ATOM 7064 N N . MET A 1 470 ? 9.751 -41.439 -25.838 1.000 42.910 779 MET AAA N 1
ATOM 7065 C CA . MET A 1 470 ? 9.208 -40.700 -24.670 1.000 47.600 779 MET AAA CA 1
ATOM 7066 C C . MET A 1 470 ? 7.734 -41.089 -24.467 1.000 48.510 779 MET AAA C 1
ATOM 7067 O O . MET A 1 470 ? 7.353 -41.378 -23.332 1.000 47.330 779 MET AAA O 1
ATOM 7081 N N . ILE A 1 471 ? 6.933 -41.087 -25.535 1.000 51.490 780 ILE AAA N 1
ATOM 7082 C CA . ILE A 1 471 ? 5.476 -41.404 -25.465 1.000 50.630 780 ILE AAA CA 1
ATOM 7083 C C . ILE A 1 471 ? 5.341 -42.872 -25.051 1.000 52.320 780 ILE AAA C 1
ATOM 7084 O O . ILE A 1 471 ? 4.698 -43.129 -24.026 1.000 57.290 780 ILE AAA O 1
ATOM 7100 N N . ASN A 1 472 ? 5.956 -43.792 -25.790 1.000 54.390 781 ASN AAA N 1
ATOM 7101 C CA . ASN A 1 472 ? 5.827 -45.255 -25.530 1.000 59.220 781 ASN AAA CA 1
ATOM 7102 C C . ASN A 1 472 ? 6.349 -45.604 -24.131 1.000 58.690 781 ASN AAA C 1
ATOM 7103 O O . ASN A 1 472 ? 5.761 -46.491 -23.504 1.000 60.280 781 ASN AAA O 1
ATOM 7114 N N . ARG A 1 473 ? 7.363 -44.902 -23.624 1.000 61.770 782 ARG AAA N 1
ATOM 7115 C CA . ARG A 1 473 ? 7.938 -45.172 -22.276 1.000 65.620 782 ARG AAA CA 1
ATOM 7116 C C . ARG A 1 473 ? 7.158 -44.443 -21.171 1.000 61.720 782 ARG AAA C 1
ATOM 7117 O O . ARG A 1 473 ? 7.408 -44.725 -19.996 1.000 66.080 782 ARG AAA O 1
ATOM 7138 N N . GLY A 1 474 ? 6.231 -43.551 -21.506 1.000 54.050 783 GLY AAA N 1
ATOM 7139 C CA . GLY A 1 474 ? 5.462 -42.798 -20.502 1.000 50.910 783 GLY AAA CA 1
ATOM 7140 C C . GLY A 1 474 ? 6.345 -41.824 -19.749 1.000 50.390 783 GLY AAA C 1
ATOM 7141 O O . GLY A 1 474 ? 6.043 -41.531 -18.583 1.000 50.650 783 GLY AAA O 1
ATOM 7145 N N . GLN A 1 475 ? 7.403 -41.336 -20.400 1.000 49.030 784 GLN AAA N 1
ATOM 7146 C CA . GLN A 1 475 ? 8.309 -40.296 -19.856 1.000 46.800 784 GLN AAA CA 1
ATOM 7147 C C . GLN A 1 475 ? 7.599 -38.951 -19.910 1.000 46.830 784 GLN AAA C 1
ATOM 7148 O O . GLN A 1 475 ? 6.750 -38.771 -20.804 1.000 47.660 784 GLN AAA O 1
ATOM 7162 N N . ILE A 1 476 ? 8.032 -38.040 -19.045 1.000 43.490 785 ILE AAA N 1
ATOM 7163 C CA . ILE A 1 476 ? 7.432 -36.705 -18.779 1.000 50.330 785 ILE AAA CA 1
ATOM 7164 C C . ILE A 1 476 ? 7.917 -35.741 -19.863 1.000 50.480 785 ILE AAA C 1
ATOM 7165 O O . ILE A 1 476 ? 7.077 -35.003 -20.441 1.000 48.080 785 ILE AAA O 1
ATOM 7181 N N . GLN A 1 477 ? 9.231 -35.689 -20.084 1.000 47.420 786 GLN AAA N 1
ATOM 7182 C CA . GLN A 1 477 ? 9.813 -34.811 -21.129 1.000 47.330 786 GLN AAA CA 1
ATOM 7183 C C . GLN A 1 477 ? 11.230 -35.254 -21.475 1.000 49.410 786 GLN AAA C 1
ATOM 7184 O O . GLN A 1 477 ? 11.832 -36.043 -20.721 1.000 45.380 786 GLN AAA O 1
ATOM 7198 N N . ILE A 1 478 ? 11.723 -34.778 -22.613 1.000 48.970 787 ILE AAA N 1
ATOM 7199 C CA . ILE A 1 478 ? 13.135 -34.972 -23.046 1.000 47.430 787 ILE AAA CA 1
ATOM 7200 C C . ILE A 1 478 ? 13.631 -33.608 -23.490 1.000 46.700 787 ILE AAA C 1
ATOM 7201 O O . ILE A 1 478 ? 12.797 -32.685 -23.600 1.000 44.460 787 ILE AAA O 1
ATOM 7217 N N . THR A 1 479 ? 14.940 -33.471 -23.697 1.000 50.800 788 THR AAA N 1
ATOM 7218 C CA . THR A 1 479 ? 15.529 -32.266 -24.323 1.000 47.880 788 THR AAA CA 1
ATOM 7219 C C . THR A 1 479 ? 16.149 -32.662 -25.671 1.000 46.630 788 THR AAA C 1
ATOM 7220 O O . THR A 1 479 ? 16.729 -33.750 -25.776 1.000 43.030 788 THR AAA O 1
ATOM 7231 N N . ILE A 1 480 ? 15.959 -31.802 -26.670 1.000 47.020 789 ILE AAA N 1
ATOM 7232 C CA . ILE A 1 480 ? 16.519 -31.927 -28.041 1.000 47.570 789 ILE AAA CA 1
ATOM 7233 C C . ILE A 1 480 ? 16.992 -30.537 -28.454 1.000 51.680 789 ILE AAA C 1
ATOM 7234 O O . ILE A 1 480 ? 16.168 -29.594 -28.415 1.000 51.110 789 ILE AAA O 1
ATOM 7250 N N . ASN A 1 481 ? 18.283 -30.376 -28.753 1.000 49.940 790 ASN AAA N 1
ATOM 7251 C CA . ASN A 1 481 ? 18.829 -29.074 -29.226 1.000 47.970 790 ASN AAA CA 1
ATOM 7252 C C . ASN A 1 481 ? 18.500 -27.987 -28.192 1.000 46.850 790 ASN AAA C 1
ATOM 7253 O O . ASN A 1 481 ? 18.269 -26.817 -28.582 1.000 50.070 790 ASN AAA O 1
ATOM 7264 N N . GLY A 1 482 ? 18.528 -28.354 -26.911 1.000 44.010 791 GLY AAA N 1
ATOM 7265 C CA . GLY A 1 482 ? 18.266 -27.438 -25.789 1.000 50.090 791 GLY AAA CA 1
ATOM 7266 C C . GLY A 1 482 ? 16.777 -27.226 -25.523 1.000 53.100 791 GLY AAA C 1
ATOM 7267 O O . GLY A 1 482 ? 16.496 -26.588 -24.493 1.000 51.160 791 GLY AAA O 1
ATOM 7271 N N . PHE A 1 483 ? 15.872 -27.706 -26.406 1.000 54.840 792 PHE AAA N 1
ATOM 7272 C CA . PHE A 1 483 ? 14.390 -27.489 -26.347 1.000 52.550 792 PHE AAA CA 1
ATOM 7273 C C . PHE A 1 483 ? 13.698 -28.570 -25.508 1.000 48.070 792 PHE AAA C 1
ATOM 7274 O O . PHE A 1 483 ? 13.910 -29.775 -25.770 1.000 46.280 792 PHE AAA O 1
ATOM 7291 N N . SER A 1 484 ? 12.892 -28.152 -24.524 1.000 47.410 793 SER AAA N 1
ATOM 7292 C CA . SER A 1 484 ? 12.061 -29.058 -23.681 1.000 49.280 793 SER AAA CA 1
ATOM 7293 C C . SER A 1 484 ? 10.917 -29.604 -24.544 1.000 45.680 793 SER AAA C 1
ATOM 7294 O O . SER A 1 484 ? 10.121 -28.774 -25.036 1.000 45.730 793 SER AAA O 1
ATOM 7302 N N . ILE A 1 485 ? 10.903 -30.919 -24.786 1.000 41.990 794 ILE AAA N 1
ATOM 7303 C CA . ILE A 1 485 ? 9.798 -31.633 -25.489 1.000 43.810 794 ILE AAA CA 1
ATOM 7304 C C . ILE A 1 485 ? 9.012 -32.417 -24.440 1.000 43.290 794 ILE AAA C 1
ATOM 7305 O O . ILE A 1 485 ? 9.567 -33.382 -23.891 1.000 41.960 794 ILE AAA O 1
ATOM 7321 N N . SER A 1 486 ? 7.781 -31.992 -24.148 1.000 39.560 795 SER AAA N 1
ATOM 7322 C CA . SER A 1 486 ? 6.959 -32.553 -23.047 1.000 41.070 795 SER AAA CA 1
ATOM 7323 C C . SER A 1 486 ? 5.916 -33.538 -23.586 1.000 41.290 795 SER AAA C 1
ATOM 7324 O O . SER A 1 486 ? 5.335 -33.321 -24.694 1.000 42.730 795 SER AAA O 1
ATOM 7332 N N . ASN A 1 487 ? 5.701 -34.599 -22.814 1.000 40.730 796 ASN AAA N 1
ATOM 7333 C CA . ASN A 1 487 ? 4.576 -35.544 -22.972 1.000 41.900 796 ASN AAA CA 1
ATOM 7334 C C . ASN A 1 487 ? 3.268 -34.796 -22.667 1.000 39.750 796 ASN AAA C 1
ATOM 7335 O O . ASN A 1 487 ? 3.128 -34.266 -21.546 1.000 41.220 796 ASN AAA O 1
ATOM 7346 N N . GLY A 1 488 ? 2.360 -34.741 -23.638 1.000 37.490 797 GLY AAA N 1
ATOM 7347 C CA . GLY A 1 488 ? 1.067 -34.047 -23.526 1.000 35.900 797 GLY AAA CA 1
ATOM 7348 C C . GLY A 1 488 ? 0.200 -34.626 -22.415 1.000 36.610 797 GLY AAA C 1
ATOM 7349 O O . GLY A 1 488 ? -0.730 -33.911 -21.987 1.000 38.550 797 GLY AAA O 1
ATOM 7353 N N . LEU A 1 489 ? 0.442 -35.871 -21.991 1.000 35.730 798 LEU AAA N 1
ATOM 7354 C CA . LEU A 1 489 ? -0.318 -36.500 -20.873 1.000 37.620 798 LEU AAA CA 1
ATOM 7355 C C . LEU A 1 489 ? 0.252 -36.076 -19.515 1.000 42.970 798 LEU AAA C 1
ATOM 7356 O O . LEU A 1 489 ? -0.329 -36.492 -18.508 1.000 49.420 798 LEU AAA O 1
ATOM 7372 N N . ALA A 1 490 ? 1.345 -35.313 -19.451 1.000 41.830 799 ALA AAA N 1
ATOM 7373 C CA . ALA A 1 490 ? 2.075 -35.087 -18.186 1.000 41.580 799 ALA AAA CA 1
ATOM 7374 C C . ALA A 1 490 ? 2.102 -33.603 -17.822 1.000 41.580 799 ALA AAA C 1
ATOM 7375 O O . ALA A 1 490 ? 2.924 -33.237 -16.951 1.000 43.120 799 ALA AAA O 1
ATOM 7382 N N . THR A 1 491 ? 1.208 -32.790 -18.387 1.000 40.390 800 THR AAA N 1
ATOM 7383 C CA . THR A 1 491 ? 1.275 -31.306 -18.284 1.000 45.380 800 THR AAA CA 1
ATOM 7384 C C . THR A 1 491 ? 1.182 -30.863 -16.818 1.000 45.660 800 THR AAA C 1
ATOM 7385 O O . THR A 1 491 ? 1.803 -29.829 -16.477 1.000 45.170 800 THR AAA O 1
ATOM 7396 N N . THR A 1 492 ? 0.425 -31.570 -15.975 1.000 41.360 801 THR AAA N 1
ATOM 7397 C CA . THR A 1 492 ? 0.221 -31.125 -14.571 1.000 43.650 801 THR AAA CA 1
ATOM 7398 C C . THR A 1 492 ? 1.526 -31.338 -13.782 1.000 46.540 801 THR AAA C 1
ATOM 7399 O O . THR A 1 492 ? 1.753 -30.548 -12.871 1.000 46.600 801 THR AAA O 1
ATOM 7410 N N . GLN A 1 493 ? 2.316 -32.371 -14.105 1.000 47.280 802 GLN AAA N 1
ATOM 7411 C CA . GLN A 1 493 ? 3.648 -32.650 -13.497 1.000 48.150 802 GLN AAA CA 1
ATOM 7412 C C . GLN A 1 493 ? 4.627 -31.552 -13.925 1.000 49.540 802 GLN AAA C 1
ATOM 7413 O O . GLN A 1 493 ? 5.533 -31.257 -13.155 1.000 62.130 802 GLN AAA O 1
ATOM 7427 N N . ILE A 1 494 ? 4.425 -30.945 -15.092 1.000 49.010 803 ILE AAA N 1
ATOM 7428 C CA . ILE A 1 494 ? 5.380 -29.989 -15.724 1.000 49.670 803 ILE AAA CA 1
ATOM 7429 C C . ILE A 1 494 ? 5.065 -28.558 -15.278 1.000 58.060 803 ILE AAA C 1
ATOM 7430 O O . ILE A 1 494 ? 5.980 -27.881 -14.783 1.000 54.800 803 ILE AAA O 1
ATOM 7446 N N . ASN A 1 495 ? 3.814 -28.121 -15.431 1.000 56.150 804 ASN AAA N 1
ATOM 7447 C CA . ASN A 1 495 ? 3.346 -26.763 -15.044 1.000 50.920 804 ASN AAA CA 1
ATOM 7448 C C . ASN A 1 495 ? 1.839 -26.846 -14.772 1.000 53.990 804 ASN AAA C 1
ATOM 7449 O O . ASN A 1 495 ? 1.083 -26.975 -15.742 1.000 47.040 804 ASN AAA O 1
ATOM 7460 N N . ASN A 1 496 ? 1.415 -26.826 -13.505 1.000 52.580 805 ASN AAA N 1
ATOM 7461 C CA . ASN A 1 496 ? -0.003 -27.098 -13.161 1.000 51.170 805 ASN AAA CA 1
ATOM 7462 C C . ASN A 1 496 ? -0.877 -25.984 -13.733 1.000 47.180 805 ASN AAA C 1
ATOM 7463 O O . ASN A 1 496 ? -1.986 -26.288 -14.213 1.000 44.460 805 ASN AAA O 1
ATOM 7474 N N . LYS A 1 497 ? -0.370 -24.755 -13.684 1.000 45.240 806 LYS AAA N 1
ATOM 7475 C CA . LYS A 1 497 ? -0.984 -23.523 -14.222 1.000 50.440 806 LYS AAA CA 1
ATOM 7476 C C . LYS A 1 497 ? -1.101 -23.602 -15.745 1.000 52.710 806 LYS AAA C 1
ATOM 7477 O O . LYS A 1 497 ? -2.013 -22.971 -16.289 1.000 47.560 806 LYS AAA O 1
ATOM 7496 N N . ALA A 1 498 ? -0.177 -24.281 -16.423 1.000 49.800 807 ALA AAA N 1
ATOM 7497 C CA . ALA A 1 498 ? -0.242 -24.456 -17.893 1.000 48.470 807 ALA AAA CA 1
ATOM 7498 C C . ALA A 1 498 ? -1.361 -25.464 -18.184 1.000 41.570 807 ALA AAA C 1
ATOM 7499 O O . ALA A 1 498 ? -2.032 -25.293 -19.190 1.000 45.020 807 ALA AAA O 1
ATOM 7506 N N . ALA A 1 499 ? -1.570 -26.448 -17.298 1.000 39.240 808 ALA AAA N 1
ATOM 7507 C CA . ALA A 1 499 ? -2.568 -27.534 -17.457 1.000 37.850 808 ALA AAA CA 1
ATOM 7508 C C . ALA A 1 499 ? -3.985 -26.950 -17.365 1.000 41.660 808 ALA AAA C 1
ATOM 7509 O O . ALA A 1 499 ? -4.866 -27.363 -18.166 1.000 40.670 808 ALA AAA O 1
ATOM 7516 N N . THR A 1 500 ? -4.200 -25.995 -16.458 1.000 38.420 809 THR AAA N 1
ATOM 7517 C CA . THR A 1 500 ? -5.534 -25.370 -16.224 1.000 42.590 809 THR AAA CA 1
ATOM 7518 C C . THR A 1 500 ? -5.865 -24.304 -17.272 1.000 38.350 809 THR AAA C 1
ATOM 7519 O O . THR A 1 500 ? -7.036 -23.879 -17.301 1.000 40.550 809 THR AAA O 1
ATOM 7530 N N . GLY A 1 501 ? -4.902 -23.842 -18.071 1.000 37.330 810 GLY AAA N 1
ATOM 7531 C CA . GLY A 1 501 ? -5.123 -22.700 -18.988 1.000 33.850 810 GLY AAA CA 1
ATOM 7532 C C . GLY A 1 501 ? -4.895 -21.346 -18.304 1.000 37.630 810 GLY AAA C 1
ATOM 7533 O O . GLY A 1 501 ? -5.155 -20.305 -18.958 1.000 39.100 810 GLY AAA O 1
ATOM 7537 N N . GLU A 1 502 ? -4.409 -21.331 -17.052 1.000 39.300 811 GLU AAA N 1
ATOM 7538 C CA . GLU A 1 502 ? -4.063 -20.070 -16.330 1.000 40.970 811 GLU AAA CA 1
ATOM 7539 C C . GLU A 1 502 ? -2.811 -19.429 -16.938 1.000 45.860 811 GLU AAA C 1
ATOM 7540 O O . GLU A 1 502 ? -2.728 -18.213 -16.875 1.000 38.900 811 GLU AAA O 1
ATOM 7552 N N . GLU A 1 503 ? -1.854 -20.229 -17.437 1.000 48.590 812 GLU AAA N 1
ATOM 7553 C CA . GLU A 1 503 ? -0.646 -19.745 -18.164 1.000 49.750 812 GLU AAA CA 1
ATOM 7554 C C . GLU A 1 503 ? -0.544 -20.474 -19.501 1.000 47.010 812 GLU AAA C 1
ATOM 7555 O O . GLU A 1 503 ? -1.045 -21.597 -19.616 1.000 41.480 812 GLU AAA O 1
ATOM 7567 N N . VAL A 1 504 ? 0.171 -19.877 -20.441 1.000 47.550 813 VAL AAA N 1
ATOM 7568 C CA . VAL A 1 504 ? 0.614 -20.543 -21.694 1.000 42.980 813 VAL AAA CA 1
ATOM 7569 C C . VAL A 1 504 ? 1.727 -21.528 -21.337 1.000 50.330 813 VAL AAA C 1
ATOM 7570 O O . VAL A 1 504 ? 2.647 -21.200 -20.588 1.000 47.690 813 VAL AAA O 1
ATOM 7583 N N . PRO A 1 505 ? 1.671 -22.788 -21.815 1.000 49.330 814 PRO AAA N 1
ATOM 7584 C CA . PRO A 1 505 ? 2.792 -23.708 -21.638 1.000 50.090 814 PRO AAA CA 1
ATOM 7585 C C . PRO A 1 505 ? 4.046 -23.145 -22.328 1.000 46.210 814 PRO AAA C 1
ATOM 7586 O O . PRO A 1 505 ? 3.920 -22.510 -23.371 1.000 45.780 814 PRO AAA O 1
ATOM 7597 N N . ARG A 1 506 ? 5.212 -23.361 -21.732 1.000 52.270 815 ARG AAA N 1
ATOM 7598 C CA . ARG A 1 506 ? 6.494 -22.796 -22.240 1.000 56.850 815 ARG AAA CA 1
ATOM 7599 C C . ARG A 1 506 ? 7.280 -23.880 -22.998 1.000 57.830 815 ARG AAA C 1
ATOM 7600 O O . ARG A 1 506 ? 8.219 -23.497 -23.724 1.000 65.300 815 ARG AAA O 1
ATOM 7621 N N . THR A 1 507 ? 6.888 -25.158 -22.891 1.000 49.830 816 THR AAA N 1
ATOM 7622 C CA . THR A 1 507 ? 7.525 -26.297 -23.609 1.000 49.780 816 THR AAA CA 1
ATOM 7623 C C . THR A 1 507 ? 6.815 -26.633 -24.927 1.000 48.890 816 THR AAA C 1
ATOM 7624 O O . THR A 1 507 ? 5.675 -26.182 -25.158 1.000 49.250 816 THR AAA O 1
ATOM 7635 N N . ILE A 1 508 ? 7.485 -27.418 -25.766 1.000 46.790 817 ILE AAA N 1
ATOM 7636 C CA . ILE A 1 508 ? 6.914 -27.998 -27.014 1.000 48.160 817 ILE AAA CA 1
ATOM 7637 C C . ILE A 1 508 ? 6.221 -29.280 -26.585 1.000 46.540 817 ILE AAA C 1
ATOM 7638 O O . ILE A 1 508 ? 6.907 -30.134 -25.991 1.000 43.420 817 ILE AAA O 1
ATOM 7654 N N . ILE A 1 509 ? 4.930 -29.397 -26.894 1.000 38.350 818 ILE AAA N 1
ATOM 7655 C CA . ILE A 1 509 ? 4.079 -30.493 -26.361 1.000 37.890 818 ILE AAA CA 1
ATOM 7656 C C . ILE A 1 509 ? 3.798 -31.452 -27.513 1.000 37.530 818 ILE AAA C 1
ATOM 7657 O O . ILE A 1 509 ? 3.469 -30.999 -28.608 1.000 37.760 818 ILE AAA O 1
ATOM 7673 N N . VAL A 1 510 ? 3.923 -32.745 -27.230 1.000 41.430 819 VAL AAA N 1
ATOM 7674 C CA . VAL A 1 510 ? 3.663 -33.853 -28.177 1.000 35.790 819 VAL AAA CA 1
ATOM 7675 C C . VAL A 1 510 ? 2.303 -34.427 -27.831 1.000 35.450 819 VAL AAA C 1
ATOM 7676 O O . VAL A 1 510 ? 2.085 -34.713 -26.647 1.000 32.030 819 VAL AAA O 1
ATOM 7689 N N . THR A 1 511 ? 1.422 -34.520 -28.831 1.000 33.550 820 THR AAA N 1
ATOM 7690 C CA . THR A 1 511 ? 0.073 -35.113 -28.711 1.000 34.140 820 THR AAA CA 1
ATOM 7691 C C . THR A 1 511 ? -0.033 -36.246 -29.738 1.000 33.030 820 THR AAA C 1
ATOM 7692 O O . THR A 1 511 ? 0.296 -36.003 -30.910 1.000 35.270 820 THR AAA O 1
ATOM 7703 N N . THR A 1 512 ? -0.441 -37.448 -29.337 1.000 31.380 821 THR AAA N 1
ATOM 7704 C CA . THR A 1 512 ? -0.483 -38.596 -30.269 1.000 29.740 821 THR AAA CA 1
ATOM 7705 C C . THR A 1 512 ? -1.771 -39.369 -30.113 1.000 31.540 821 THR AAA C 1
ATOM 7706 O O . THR A 1 512 ? -2.303 -39.423 -29.002 1.000 36.230 821 THR AAA O 1
ATOM 7717 N N . ARG A 1 513 ? -2.221 -39.984 -31.194 1.000 31.220 822 ARG AAA N 1
ATOM 7718 C CA . ARG A 1 513 ? -3.363 -40.913 -31.115 1.000 35.490 822 ARG AAA CA 1
ATOM 7719 C C . ARG A 1 513 ? -3.004 -42.059 -30.170 1.000 36.460 822 ARG AAA C 1
ATOM 7720 O O . ARG A 1 513 ? -3.928 -42.516 -29.447 1.000 34.180 822 ARG AAA O 1
ATOM 7741 N N . SER A 1 514 ? -1.741 -42.510 -30.155 1.000 36.280 823 SER AAA N 1
ATOM 7742 C CA . SER A 1 514 ? -1.259 -43.626 -29.277 1.000 37.210 823 SER AAA CA 1
ATOM 7743 C C . SER A 1 514 ? -1.541 -43.307 -27.802 1.000 36.180 823 SER AAA C 1
ATOM 7744 O O . SER A 1 514 ? -1.953 -44.199 -27.085 1.000 39.370 823 SER AAA O 1
ATOM 7752 N N . GLN A 1 515 ? -1.388 -42.059 -27.369 1.000 37.850 824 GLN AAA N 1
ATOM 7753 C CA . GLN A 1 515 ? -1.698 -41.655 -25.970 1.000 36.750 824 GLN AAA CA 1
ATOM 7754 C C . GLN A 1 515 ? -3.140 -42.009 -25.582 1.000 39.110 824 GLN AAA C 1
ATOM 7755 O O . GLN A 1 515 ? -3.405 -42.281 -24.401 1.000 35.220 824 GLN AAA O 1
ATOM 7769 N N . TYR A 1 516 ? -4.081 -42.020 -26.509 1.000 36.370 825 TYR AAA N 1
ATOM 7770 C CA . TYR A 1 516 ? -5.488 -42.222 -26.117 1.000 35.560 825 TYR AAA CA 1
ATOM 7771 C C . TYR A 1 516 ? -6.042 -43.529 -26.665 1.000 32.590 825 TYR AAA C 1
ATOM 7772 O O . TYR A 1 516 ? -7.217 -43.711 -26.496 1.000 38.270 825 TYR AAA O 1
ATOM 7790 N N . GLY A 1 517 ? -5.234 -44.397 -27.268 1.000 35.840 826 GLY AAA N 1
ATOM 7791 C CA . GLY A 1 517 ? -5.714 -45.671 -27.826 1.000 33.680 826 GLY AAA CA 1
ATOM 7792 C C . GLY A 1 517 ? -6.539 -45.476 -29.090 1.000 33.830 826 GLY AAA C 1
ATOM 7793 O O . GLY A 1 517 ? -7.334 -46.338 -29.408 1.000 36.110 826 GLY AAA O 1
ATOM 7797 N N . LEU A 1 518 ? -6.325 -44.394 -29.825 1.000 34.840 827 LEU AAA N 1
ATOM 7798 C CA . LEU A 1 518 ? -7.092 -44.075 -31.059 1.000 33.100 827 LEU AAA CA 1
ATOM 7799 C C . LEU A 1 518 ? -6.377 -44.740 -32.233 1.000 36.400 827 LEU AAA C 1
ATOM 7800 O O . LEU A 1 518 ? -5.157 -44.848 -32.221 1.000 28.150 827 LEU AAA O 1
ATOM 7816 N N . PRO A 1 519 ? -7.106 -45.245 -33.247 1.000 36.620 828 PRO AAA N 1
ATOM 7817 C CA . PRO A 1 519 ? -6.485 -46.016 -34.329 1.000 37.700 828 PRO AAA CA 1
ATOM 7818 C C . PRO A 1 519 ? -5.657 -45.086 -35.211 1.000 36.840 828 PRO AAA C 1
ATOM 7819 O O . PRO A 1 519 ? -6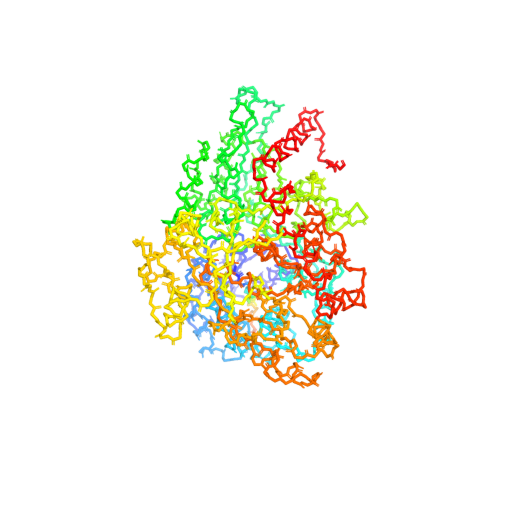.086 -43.954 -35.443 1.000 37.090 828 PRO AAA O 1
ATOM 7830 N N . GLU A 1 520 ? -4.484 -45.553 -35.640 1.000 38.540 829 GLU AAA N 1
ATOM 7831 C CA . GLU A 1 520 ? -3.561 -44.814 -36.535 1.000 41.900 829 GLU AAA CA 1
ATOM 7832 C C . GLU A 1 520 ? -4.140 -44.723 -37.953 1.000 39.700 829 GLU AAA C 1
ATOM 7833 O O . GLU A 1 520 ? -3.826 -43.764 -38.643 1.000 45.090 829 GLU AAA O 1
ATOM 7845 N N . ASP A 1 521 ? -4.942 -45.686 -38.383 1.000 39.770 830 ASP AAA N 1
ATOM 7846 C CA . ASP A 1 521 ? -5.285 -45.858 -39.821 1.000 43.980 830 ASP AAA CA 1
ATOM 7847 C C . ASP A 1 521 ? -6.793 -45.871 -40.008 1.000 45.520 830 ASP AAA C 1
ATOM 7848 O O . ASP A 1 521 ? -7.257 -46.665 -40.829 1.000 45.310 830 ASP AAA O 1
ATOM 7857 N N . ALA A 1 522 ? -7.516 -45.051 -39.237 1.000 46.320 831 ALA AAA N 1
ATOM 7858 C CA . ALA A 1 522 ? -8.988 -44.949 -39.302 1.000 41.820 831 ALA AAA CA 1
ATOM 7859 C C . ALA A 1 522 ? -9.451 -43.568 -38.845 1.000 36.280 831 ALA AAA C 1
ATOM 7860 O O . ALA A 1 522 ? -8.663 -42.805 -38.239 1.000 37.150 831 ALA AAA O 1
ATOM 7867 N N . ILE A 1 523 ? -10.672 -43.238 -39.222 1.000 32.950 832 ILE AAA N 1
ATOM 7868 C CA . ILE A 1 523 ? -11.278 -41.904 -38.965 1.000 34.600 832 ILE AAA CA 1
ATOM 7869 C C . ILE A 1 523 ? -11.630 -41.880 -37.472 1.000 30.980 832 ILE AAA C 1
ATOM 7870 O O . ILE A 1 523 ? -12.197 -42.867 -36.988 1.000 31.110 832 ILE AAA O 1
ATOM 7886 N N . VAL A 1 524 ? -11.352 -40.759 -36.809 1.000 33.260 833 VAL AAA N 1
ATOM 7887 C CA . VAL A 1 524 ? -11.817 -40.497 -35.423 1.000 31.510 833 VAL AAA CA 1
ATOM 7888 C C . VAL A 1 524 ? -12.924 -39.449 -35.469 1.000 29.170 833 VAL AAA C 1
ATOM 7889 O O . VAL A 1 524 ? -12.640 -38.287 -35.818 1.000 31.330 833 VAL AAA O 1
ATOM 7902 N N . TYR A 1 525 ? -14.142 -39.858 -35.131 1.000 28.780 834 TYR AAA N 1
ATOM 7903 C CA . TYR A 1 525 ? -15.268 -38.953 -34.817 1.000 28.330 834 TYR AAA CA 1
ATOM 7904 C C . TYR A 1 525 ? -15.212 -38.700 -33.314 1.000 31.780 834 TYR AAA C 1
ATOM 7905 O O . TYR A 1 525 ? -14.890 -39.637 -32.560 1.000 35.280 834 TYR AAA O 1
ATOM 7923 N N . CYS A 1 526 ? -15.379 -37.467 -32.874 1.000 31.100 835 CYS AAA N 1
ATOM 7924 C CA . CYS A 1 526 ? -15.261 -37.165 -31.429 1.000 31.060 835 CYS AAA CA 1
ATOM 7925 C C . CYS A 1 526 ? -16.502 -36.411 -30.956 1.000 31.600 835 CYS AAA C 1
ATOM 7926 O O . CYS A 1 526 ? -17.185 -35.774 -31.759 1.000 31.520 835 CYS AAA O 1
ATOM 7934 N N . ASN A 1 527 ? -16.854 -36.600 -29.690 1.000 31.640 836 ASN AAA N 1
ATOM 7935 C CA . ASN A 1 527 ? -17.701 -35.648 -28.951 1.000 28.540 836 ASN AAA CA 1
ATOM 7936 C C . ASN A 1 527 ? -17.181 -35.590 -27.512 1.000 28.790 836 ASN AAA C 1
ATOM 7937 O O . ASN A 1 527 ? -17.064 -36.660 -26.937 1.000 27.210 836 ASN AAA O 1
ATOM 7948 N N . PHE A 1 528 ? -16.782 -34.404 -27.044 1.000 26.710 837 PHE AAA N 1
ATOM 7949 C CA . PHE A 1 528 ? -16.172 -34.152 -25.713 1.000 27.490 837 PHE AAA CA 1
ATOM 7950 C C . PHE A 1 528 ? -17.170 -33.518 -24.731 1.000 29.420 837 PHE AAA C 1
ATOM 7951 O O . PHE A 1 528 ? -16.702 -32.922 -23.704 1.000 28.670 837 PHE AAA O 1
ATOM 7968 N N . ASN A 1 529 ? -18.465 -33.613 -25.029 1.000 31.010 838 ASN AAA N 1
ATOM 7969 C CA . ASN A 1 529 ? -19.563 -33.054 -24.189 1.000 33.150 838 ASN AAA CA 1
ATOM 7970 C C . ASN A 1 529 ? -19.882 -33.991 -23.019 1.000 33.150 838 ASN AAA C 1
ATOM 7971 O O . ASN A 1 529 ? -19.678 -35.226 -23.103 1.000 29.300 838 ASN AAA O 1
ATOM 7982 N N . GLN A 1 530 ? -20.387 -33.398 -21.937 1.000 31.500 839 GLN AAA N 1
ATOM 7983 C CA . GLN A 1 530 ? -21.100 -34.153 -20.872 1.000 34.040 839 GLN AAA CA 1
ATOM 7984 C C . GLN A 1 530 ? -22.037 -35.176 -21.560 1.000 30.350 839 GLN AAA C 1
ATOM 7985 O O . GLN A 1 530 ? -22.714 -34.852 -22.554 1.000 31.260 839 GLN AAA O 1
ATOM 7999 N N . LEU A 1 531 ? -22.129 -36.393 -21.043 1.000 31.390 840 LEU AAA N 1
ATOM 8000 C CA . LEU A 1 531 ? -22.914 -37.475 -21.693 1.000 30.510 840 LEU AAA CA 1
ATOM 8001 C C . LEU A 1 531 ? -24.411 -37.178 -21.632 1.000 30.200 840 LEU AAA C 1
ATOM 8002 O O . LEU A 1 531 ? -25.122 -37.728 -22.479 1.000 28.920 840 LEU AAA O 1
ATOM 8018 N N . TYR A 1 532 ? -24.879 -36.306 -20.723 1.000 29.060 841 TYR AAA N 1
ATOM 8019 C CA . TYR A 1 532 ? -26.326 -35.958 -20.601 1.000 28.640 841 TYR AAA CA 1
ATOM 8020 C C . TYR A 1 532 ? -26.833 -35.274 -21.884 1.000 25.340 841 TYR AAA C 1
ATOM 8021 O O . TYR A 1 532 ? -28.045 -35.275 -22.141 1.000 32.080 841 TYR AAA O 1
ATOM 8039 N N . LYS A 1 533 ? -25.943 -34.733 -22.706 1.000 28.450 842 LYS AAA N 1
ATOM 8040 C CA . LYS A 1 533 ? -26.325 -34.124 -24.010 1.000 28.100 842 LYS AAA CA 1
ATOM 8041 C C . LYS A 1 533 ? -26.696 -35.173 -25.054 1.000 26.920 842 LYS AAA C 1
ATOM 8042 O O . LYS A 1 533 ? -27.248 -34.771 -26.077 1.000 28.290 842 LYS AAA O 1
ATOM 8061 N N . ILE A 1 534 ? -26.419 -36.455 -24.804 1.000 29.800 843 ILE AAA N 1
ATOM 8062 C CA . ILE A 1 534 ? -26.757 -37.585 -25.727 1.000 27.640 843 ILE AAA CA 1
ATOM 8063 C C . ILE A 1 534 ? -28.121 -38.159 -25.380 1.000 30.040 843 ILE AAA C 1
ATOM 8064 O O . ILE A 1 534 ? -28.406 -38.353 -24.208 1.000 32.230 843 ILE AAA O 1
ATOM 8080 N N . ASP A 1 535 ? -28.917 -38.470 -26.395 1.000 29.670 844 ASP AAA N 1
ATOM 8081 C CA . ASP A 1 535 ? -30.189 -39.202 -26.236 1.000 31.300 844 ASP AAA CA 1
ATOM 8082 C C . ASP A 1 535 ? -30.125 -40.404 -27.168 1.000 27.000 844 ASP AAA C 1
ATOM 8083 O O . ASP A 1 535 ? -29.174 -40.505 -27.957 1.000 28.240 844 ASP AAA O 1
ATOM 8092 N N . PRO A 1 536 ? -31.088 -41.347 -27.086 1.000 29.820 845 PRO AAA N 1
ATOM 8093 C CA . PRO A 1 536 ? -31.097 -42.524 -27.970 1.000 32.400 845 PRO AAA CA 1
ATOM 8094 C C . PRO A 1 536 ? -31.027 -42.168 -29.465 1.000 32.150 845 PRO AAA C 1
ATOM 8095 O O . PRO A 1 536 ? -30.245 -42.775 -30.211 1.000 32.650 845 PRO AAA O 1
ATOM 8106 N N . SER A 1 537 ? -31.798 -41.168 -29.890 1.000 30.370 846 SER AAA N 1
ATOM 8107 C CA . SER A 1 537 ? -31.845 -40.717 -31.305 1.000 34.170 846 SER AAA CA 1
ATOM 8108 C C . SER A 1 537 ? -30.444 -40.326 -31.752 1.000 33.520 846 SER AAA C 1
ATOM 8109 O O . SER A 1 537 ? -30.092 -40.600 -32.906 1.000 32.990 846 SER AAA O 1
ATOM 8117 N N . THR A 1 538 ? -29.672 -39.701 -30.869 1.000 30.330 847 THR AAA N 1
ATOM 8118 C CA . THR A 1 538 ? -28.341 -39.168 -31.238 1.000 28.020 847 THR AAA CA 1
ATOM 8119 C C . THR A 1 538 ? -27.376 -40.331 -31.409 1.000 29.600 847 THR AAA C 1
ATOM 8120 O O . THR A 1 538 ? -26.572 -40.322 -32.413 1.000 27.110 847 THR AAA O 1
ATOM 8131 N N . LEU A 1 539 ? -27.401 -41.260 -30.451 1.000 30.940 848 LEU AAA N 1
ATOM 8132 C CA . LEU A 1 539 ? -26.469 -42.404 -30.496 1.000 28.890 848 LEU AAA CA 1
ATOM 8133 C C . LEU A 1 539 ? -26.819 -43.236 -31.746 1.000 29.370 848 LEU AAA C 1
ATOM 8134 O O . LEU A 1 539 ? -25.911 -43.727 -32.371 1.000 30.200 848 LEU AAA O 1
ATOM 8150 N N . GLN A 1 540 ? -28.085 -43.292 -32.148 1.000 31.690 849 GLN AAA N 1
ATOM 8151 C CA . GLN A 1 540 ? -28.504 -44.047 -33.351 1.000 33.700 849 GLN AAA CA 1
ATOM 8152 C C . GLN A 1 540 ? -27.957 -43.345 -34.601 1.000 37.740 849 GLN AAA C 1
ATOM 8153 O O . GLN A 1 540 ? -27.483 -44.050 -35.504 1.000 32.020 849 GLN AAA O 1
ATOM 8167 N N . MET A 1 541 ? -27.968 -42.006 -34.645 1.000 36.000 850 MET AAA N 1
ATOM 8168 C CA . MET A 1 541 ? -27.378 -41.236 -35.762 1.000 36.630 850 MET AAA CA 1
ATOM 8169 C C . MET A 1 541 ? -25.891 -41.549 -35.855 1.000 34.440 850 MET AAA C 1
ATOM 8170 O O . MET A 1 541 ? -25.367 -41.668 -36.980 1.000 35.630 850 MET AAA O 1
ATOM 8184 N N . TRP A 1 542 ? -25.213 -41.566 -34.714 1.000 32.890 851 TRP AAA N 1
ATOM 8185 C CA . TRP A 1 542 ? -23.758 -41.796 -34.640 1.000 33.280 851 TRP AAA CA 1
ATOM 8186 C C . TRP A 1 542 ? -23.450 -43.223 -35.106 1.000 32.510 851 TRP AAA C 1
ATOM 8187 O O . TRP A 1 542 ? -22.430 -43.430 -35.826 1.000 31.240 851 TRP AAA O 1
ATOM 8208 N N . ALA A 1 543 ? -24.286 -44.174 -34.718 1.000 32.970 852 ALA AAA N 1
ATOM 8209 C CA . ALA A 1 543 ? -24.095 -45.592 -35.095 1.000 32.250 852 ALA AAA CA 1
ATOM 8210 C C . ALA A 1 543 ? -24.250 -45.689 -36.617 1.000 32.730 852 ALA AAA C 1
ATOM 8211 O O . ALA A 1 543 ? -23.473 -46.448 -37.220 1.000 35.210 852 ALA AAA O 1
ATOM 8218 N N . ASN A 1 544 ? -25.203 -44.943 -37.196 1.000 35.560 853 ASN AAA N 1
ATOM 8219 C CA . ASN A 1 544 ? -25.513 -44.951 -38.653 1.000 34.200 853 ASN AAA CA 1
ATOM 8220 C C . ASN A 1 544 ? -24.275 -44.486 -39.414 1.000 36.680 853 ASN AAA C 1
ATOM 8221 O O . ASN A 1 544 ? -23.920 -45.092 -40.440 1.000 35.710 853 ASN AAA O 1
ATOM 8232 N N . ILE A 1 545 ? -23.628 -43.447 -38.906 1.000 31.760 854 ILE AAA N 1
ATOM 8233 C CA . ILE A 1 545 ? -22.397 -42.894 -39.502 1.000 32.100 854 ILE AAA CA 1
ATOM 8234 C C . ILE A 1 545 ? -21.311 -43.965 -39.417 1.000 37.320 854 ILE AAA C 1
ATOM 8235 O O . ILE A 1 545 ? -20.765 -44.302 -40.471 1.000 36.390 854 ILE AAA O 1
ATOM 8251 N N . LEU A 1 546 ? -21.030 -44.502 -38.222 1.000 32.070 855 LEU AAA N 1
ATOM 8252 C CA . LEU A 1 546 ? -19.927 -45.473 -38.028 1.000 36.050 855 LEU AAA CA 1
ATOM 8253 C C . LEU A 1 546 ? -20.159 -46.698 -38.925 1.000 38.090 855 LEU AAA C 1
ATOM 8254 O O . LEU A 1 546 ? -19.167 -47.234 -39.435 1.000 34.760 855 LEU AAA O 1
ATOM 8270 N N . LYS A 1 547 ? -21.401 -47.135 -39.114 1.000 38.070 856 LYS AAA N 1
ATOM 8271 C CA . LYS A 1 547 ? -21.673 -48.343 -39.946 1.000 39.500 856 LYS AAA CA 1
ATOM 8272 C C . LYS A 1 547 ? -21.432 -48.023 -41.414 1.000 41.420 856 LYS AAA C 1
ATOM 8273 O O . LYS A 1 547 ? -20.999 -48.924 -42.124 1.000 39.450 856 LYS AAA O 1
ATOM 8292 N N . ARG A 1 548 ? -21.635 -46.768 -41.820 1.000 39.970 857 ARG AAA N 1
ATOM 8293 C CA . ARG A 1 548 ? -21.327 -46.308 -43.201 1.000 41.250 857 ARG AAA CA 1
ATOM 8294 C C . ARG A 1 548 ? -19.831 -46.019 -43.362 1.000 41.790 857 ARG AAA C 1
ATOM 8295 O O . ARG A 1 548 ? -19.385 -45.917 -44.497 1.000 40.310 857 ARG AAA O 1
ATOM 8316 N N . VAL A 1 549 ? -19.054 -45.893 -42.292 1.000 39.120 858 VAL AAA N 1
ATOM 8317 C CA . VAL A 1 549 ? -17.613 -45.554 -42.434 1.000 37.090 858 VAL AAA CA 1
ATOM 8318 C C . VAL A 1 549 ? -16.783 -46.606 -41.720 1.000 42.770 858 VAL AAA C 1
ATOM 8319 O O . VAL A 1 549 ? -16.330 -46.403 -40.593 1.000 42.950 858 VAL AAA O 1
ATOM 8332 N N . PRO A 1 550 ? -16.476 -47.714 -42.428 1.000 47.920 859 PRO AAA N 1
ATOM 8333 C CA . PRO A 1 550 ? -15.681 -48.807 -41.875 1.000 47.890 859 PRO AAA CA 1
ATOM 8334 C C . PRO A 1 550 ? -14.414 -48.414 -41.100 1.000 45.800 859 PRO AAA C 1
ATOM 8335 O O . PRO A 1 550 ? -13.581 -47.610 -41.551 1.000 39.390 859 PRO AAA O 1
ATOM 8346 N N . ASN A 1 551 ? -14.272 -49.018 -39.929 1.000 48.070 860 ASN AAA N 1
ATOM 8347 C CA . ASN A 1 551 ? -13.057 -48.905 -39.075 1.000 54.500 860 ASN AAA CA 1
ATOM 8348 C C . ASN A 1 551 ? -13.031 -47.565 -38.327 1.000 51.170 860 ASN AAA C 1
ATOM 8349 O O . ASN A 1 551 ? -12.261 -47.484 -37.348 1.000 52.360 860 ASN AAA O 1
ATOM 8360 N N . SER A 1 552 ? -13.827 -46.561 -38.722 1.000 42.510 861 SER AAA N 1
ATOM 8361 C CA . SER A 1 552 ? -13.888 -45.287 -37.957 1.000 36.490 861 SER AAA CA 1
ATOM 8362 C C . SER A 1 552 ? -14.251 -45.619 -36.503 1.000 37.910 861 SER AAA C 1
ATOM 8363 O O . SER A 1 552 ? -14.822 -46.702 -36.238 1.000 37.310 861 SER AAA O 1
ATOM 8371 N N . VAL A 1 553 ? -13.901 -44.722 -35.590 1.000 36.360 862 VAL AAA N 1
ATOM 8372 C CA . VAL A 1 553 ? -14.243 -44.869 -34.147 1.000 38.160 862 VAL AAA CA 1
ATOM 8373 C C . VAL A 1 553 ? -14.925 -43.583 -33.698 1.000 37.020 862 VAL AAA C 1
ATOM 8374 O O . VAL A 1 553 ? -14.709 -42.516 -34.330 1.000 29.530 862 VAL AAA O 1
ATOM 8387 N N . LEU A 1 554 ? -15.738 -43.714 -32.655 1.000 36.600 863 LEU AAA N 1
ATOM 8388 C CA . LEU A 1 554 ? -16.297 -42.573 -31.909 1.000 33.710 863 LEU AAA CA 1
ATOM 8389 C C . LEU A 1 554 ? -15.507 -42.439 -30.606 1.000 30.190 863 LEU AAA C 1
ATOM 8390 O O . LEU A 1 554 ? -15.334 -43.453 -29.888 1.000 32.850 863 LEU AAA O 1
ATOM 8406 N N . TRP A 1 555 ? -14.991 -41.245 -30.366 1.000 30.270 864 TRP AAA N 1
ATOM 8407 C CA . TRP A 1 555 ? -14.157 -40.862 -29.212 1.000 30.650 864 TRP AAA CA 1
ATOM 8408 C C . TRP A 1 555 ? -15.006 -40.012 -28.251 1.000 32.490 864 TRP AAA C 1
ATOM 8409 O O . TRP A 1 555 ? -15.399 -38.916 -28.648 1.000 29.120 864 TRP AAA O 1
ATOM 8430 N N . LEU A 1 556 ? -15.344 -40.557 -27.079 1.000 28.630 865 LEU AAA N 1
ATOM 8431 C CA . LEU A 1 556 ? -16.236 -39.943 -26.058 1.000 27.650 865 LEU AAA CA 1
ATOM 8432 C C . LEU A 1 556 ? -15.485 -39.872 -24.727 1.000 31.050 865 LEU AAA C 1
ATOM 8433 O O . LEU A 1 556 ? -14.392 -40.504 -24.559 1.000 28.850 865 LEU AAA O 1
ATOM 8449 N N . LEU A 1 557 ? -16.019 -39.088 -23.802 1.000 28.950 866 LEU AAA N 1
ATOM 8450 C CA . LEU A 1 557 ? -15.374 -38.874 -22.497 1.000 29.120 866 LEU AAA CA 1
ATOM 8451 C C . LEU A 1 557 ? -16.235 -39.513 -21.402 1.000 28.900 866 LEU AAA C 1
ATOM 8452 O O . LEU A 1 557 ? -17.467 -39.571 -21.552 1.000 25.420 866 LEU AAA O 1
ATOM 8468 N N . ARG A 1 558 ? -15.535 -39.988 -20.382 1.000 30.600 867 ARG AAA N 1
ATOM 8469 C CA . ARG A 1 558 ? -16.057 -40.426 -19.076 1.000 32.120 867 ARG AAA CA 1
ATOM 8470 C C . ARG A 1 558 ? -16.561 -39.198 -18.340 1.000 32.150 867 ARG AAA C 1
ATOM 8471 O O . ARG A 1 558 ? -15.846 -38.725 -17.418 1.000 33.330 867 ARG AAA O 1
ATOM 8492 N N . PHE A 1 559 ? -17.744 -38.723 -18.739 1.000 27.920 868 PHE AAA N 1
ATOM 8493 C CA . PHE A 1 559 ? -18.260 -37.393 -18.350 1.000 32.070 868 PHE AAA CA 1
ATOM 8494 C C . PHE A 1 559 ? -19.718 -37.506 -17.926 1.000 29.480 868 PHE AAA C 1
ATOM 8495 O O . PHE A 1 559 ? -20.586 -36.926 -18.580 1.000 30.410 868 PHE AAA O 1
ATOM 8512 N N . PRO A 1 560 ? -20.081 -38.274 -16.884 1.000 31.030 869 PRO AAA N 1
ATOM 8513 C CA . PRO A 1 560 ? -19.145 -39.046 -16.058 1.000 31.610 869 PRO AAA CA 1
ATOM 8514 C C . PRO A 1 560 ? -18.914 -40.513 -16.457 1.000 30.360 869 PRO AAA C 1
ATOM 8515 O O . PRO A 1 560 ? -19.609 -41.048 -17.326 1.000 32.330 869 PRO AAA O 1
ATOM 8526 N N . ALA A 1 561 ? -17.963 -41.161 -15.774 1.000 30.040 870 ALA AAA N 1
ATOM 8527 C CA . ALA A 1 561 ? -17.531 -42.558 -16.004 1.000 30.180 870 ALA AAA CA 1
ATOM 8528 C C . ALA A 1 561 ? -18.718 -43.523 -15.969 1.000 29.850 870 ALA AAA C 1
ATOM 8529 O O . ALA A 1 561 ? -18.724 -44.436 -16.758 1.000 31.870 870 ALA AAA O 1
ATOM 8536 N N . VAL A 1 562 ? -19.662 -43.358 -15.047 1.000 31.600 871 VAL AAA N 1
ATOM 8537 C CA . VAL A 1 562 ? -20.803 -44.307 -14.883 1.000 31.170 871 VAL AAA CA 1
ATOM 8538 C C . VAL A 1 562 ? -21.715 -44.259 -16.112 1.000 31.330 871 VAL AAA C 1
ATOM 8539 O O . VAL A 1 562 ? -22.494 -45.198 -16.260 1.000 31.990 871 VAL AAA O 1
ATOM 8552 N N . GLY A 1 563 ? -21.587 -43.247 -16.992 1.000 31.560 872 GLY AAA N 1
ATOM 8553 C CA . GLY A 1 563 ? -22.381 -43.195 -18.236 1.000 32.220 872 GLY AA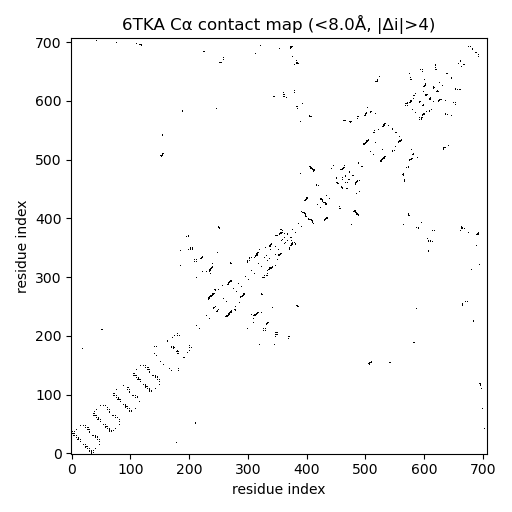A CA 1
ATOM 8554 C C . GLY A 1 563 ? -21.854 -44.158 -19.285 1.000 31.880 872 GLY AAA C 1
ATOM 8555 O O . GLY A 1 563 ? -22.638 -44.648 -20.113 1.000 31.820 872 GLY AAA O 1
ATOM 8559 N N . GLU A 1 564 ? -20.563 -44.477 -19.196 1.000 35.150 873 GLU AAA N 1
ATOM 8560 C CA . GLU A 1 564 ? -19.818 -45.257 -20.208 1.000 34.070 873 GLU AAA CA 1
ATOM 8561 C C . GLU A 1 564 ? -20.439 -46.639 -20.426 1.000 31.790 873 GLU AAA C 1
ATOM 8562 O O . GLU A 1 564 ? -20.628 -47.014 -21.573 1.000 29.600 873 GLU AAA O 1
ATOM 8574 N N . PRO A 1 565 ? -20.687 -47.497 -19.407 1.000 30.970 874 PRO AAA N 1
ATOM 8575 C CA . PRO A 1 565 ? -21.246 -48.820 -19.671 1.000 31.810 874 PRO AAA CA 1
ATOM 8576 C C . PRO A 1 565 ? -22.636 -48.744 -20.305 1.000 30.450 874 PRO AAA C 1
ATOM 8577 O O . PRO A 1 565 ? -22.951 -49.592 -21.106 1.000 31.900 874 PRO AAA O 1
ATOM 8588 N N . ASN A 1 566 ? -23.412 -47.710 -19.986 1.000 31.290 875 ASN AAA N 1
ATOM 8589 C CA . ASN A 1 566 ? -24.755 -47.516 -20.591 1.000 34.240 875 ASN AAA CA 1
ATOM 8590 C C . ASN A 1 566 ? -24.602 -47.275 -22.098 1.000 30.210 875 ASN AAA C 1
ATOM 8591 O O . ASN A 1 566 ? -25.252 -47.975 -22.902 1.000 33.130 875 ASN AAA O 1
ATOM 8602 N N . ILE A 1 567 ? -23.795 -46.292 -22.470 1.000 30.660 876 ILE AAA N 1
ATOM 8603 C CA A ILE A 1 567 ? -23.552 -45.943 -23.901 0.540 29.160 876 ILE AAA CA 1
ATOM 8604 C CA B ILE A 1 567 ? -23.551 -45.944 -23.901 0.460 30.610 876 ILE AAA CA 1
ATOM 8605 C C . ILE A 1 567 ? -23.100 -47.215 -24.630 1.000 29.630 876 ILE AAA C 1
ATOM 8606 O O . ILE A 1 567 ? -23.673 -47.507 -25.705 1.000 30.540 876 ILE AAA O 1
ATOM 8636 N N . GLN A 1 568 ? -22.133 -47.940 -24.060 1.000 31.320 877 GLN AAA N 1
ATOM 8637 C CA . GLN A 1 568 ? -21.539 -49.166 -24.680 1.000 32.500 877 GLN AAA CA 1
ATOM 8638 C C . GLN A 1 568 ? -22.656 -50.190 -24.886 1.000 31.060 877 GLN AAA C 1
ATOM 8639 O O . GLN A 1 568 ? -22.721 -50.786 -25.976 1.000 32.300 877 GLN AAA O 1
ATOM 8653 N N . GLN A 1 569 ? -23.518 -50.381 -23.884 1.000 33.880 878 GLN AAA N 1
ATOM 8654 C CA . GLN A 1 569 ? -24.627 -51.369 -23.953 1.000 36.880 878 GLN AAA CA 1
ATOM 8655 C C . GLN A 1 569 ? -25.578 -50.965 -25.082 1.000 34.080 878 GLN AAA C 1
ATOM 8656 O O . GLN A 1 569 ? -26.013 -51.851 -25.858 1.000 31.380 878 GLN AAA O 1
ATOM 8670 N N . TYR A 1 570 ? -25.877 -49.673 -25.216 1.000 30.420 879 TYR AAA N 1
ATOM 8671 C CA . TYR A 1 570 ? -26.810 -49.197 -26.273 1.000 29.230 879 TYR AAA CA 1
ATOM 8672 C C . TYR A 1 570 ? -26.125 -49.328 -27.639 1.000 30.580 879 TYR AAA C 1
ATOM 8673 O O . TYR A 1 570 ? -26.749 -49.830 -28.583 1.000 30.320 879 TYR AAA O 1
ATOM 8691 N N . ALA A 1 571 ? -24.868 -48.915 -27.753 1.000 29.490 880 ALA AAA N 1
ATOM 8692 C CA . ALA A 1 571 ? -24.107 -48.985 -29.014 1.000 31.740 880 ALA AAA CA 1
ATOM 8693 C C . ALA A 1 571 ? -23.963 -50.449 -29.471 1.000 32.240 880 ALA AAA C 1
ATOM 8694 O O . ALA A 1 571 ? -24.130 -50.723 -30.667 1.000 31.650 880 ALA AAA O 1
ATOM 8701 N N . GLN A 1 572 ? -23.684 -51.377 -28.554 1.000 35.210 881 GLN AAA N 1
ATOM 8702 C CA . GLN A 1 572 ? -23.548 -52.818 -28.909 1.000 34.040 881 GLN AAA CA 1
ATOM 8703 C C . GLN A 1 572 ? -24.900 -53.310 -29.436 1.000 32.860 881 GLN AAA C 1
ATOM 8704 O O . GLN A 1 572 ? -24.907 -54.084 -30.364 1.000 32.980 881 GLN AAA O 1
ATOM 8718 N N . ASN A 1 573 ? -26.016 -52.921 -28.826 1.000 35.360 882 ASN AAA N 1
ATOM 8719 C CA A ASN A 1 573 ? -27.369 -53.395 -29.228 0.500 36.480 882 ASN AAA CA 1
ATOM 8720 C CA B ASN A 1 573 ? -27.378 -53.359 -29.228 0.500 37.790 882 ASN AAA CA 1
ATOM 8721 C C . ASN A 1 573 ? -27.675 -52.866 -30.642 1.000 38.160 882 ASN AAA C 1
ATOM 8722 O O . ASN A 1 573 ? -28.392 -53.551 -31.365 1.000 40.610 882 ASN AAA O 1
ATOM 8742 N N . MET A 1 574 ? -27.128 -51.708 -30.998 1.000 38.040 883 MET AAA N 1
ATOM 8743 C CA . MET A 1 574 ? -27.275 -51.087 -32.335 1.000 36.340 883 MET AAA CA 1
ATOM 8744 C C . MET A 1 574 ? -26.279 -51.714 -33.327 1.000 40.510 883 MET AAA C 1
ATOM 8745 O O . MET A 1 574 ? -26.177 -51.178 -34.434 1.000 42.050 883 MET AAA O 1
ATOM 8759 N N . GLY A 1 575 ? -25.465 -52.704 -32.945 1.000 35.880 884 GLY AAA N 1
ATOM 8760 C CA . GLY A 1 575 ? -24.533 -53.366 -33.888 1.000 36.770 884 GLY AAA CA 1
ATOM 8761 C C . GLY A 1 575 ? -23.113 -52.816 -33.863 1.000 37.070 884 GLY AAA C 1
ATOM 8762 O O . GLY A 1 575 ? -22.323 -53.201 -34.728 1.000 35.870 884 GLY AAA O 1
ATOM 8766 N N . LEU A 1 576 ? -22.746 -51.975 -32.898 1.000 33.180 885 LEU AAA N 1
ATOM 8767 C CA . LEU A 1 576 ? -21.359 -51.459 -32.825 1.000 35.570 885 LEU AAA CA 1
ATOM 8768 C C . LEU A 1 576 ? -20.569 -52.251 -31.789 1.000 36.430 885 LEU AAA C 1
ATOM 8769 O O . LEU A 1 576 ? -20.917 -52.246 -30.610 1.000 35.090 885 LEU AAA O 1
ATOM 8785 N N . PRO A 1 577 ? -19.445 -52.879 -32.188 1.000 33.280 886 PRO AAA N 1
ATOM 8786 C CA . PRO A 1 577 ? -18.544 -53.513 -31.233 1.000 36.560 886 PRO AAA CA 1
ATOM 8787 C C . PRO A 1 577 ? -17.913 -52.493 -30.279 1.000 34.760 886 PRO AAA C 1
ATOM 8788 O O . PRO A 1 577 ? -17.742 -51.357 -30.658 1.000 34.270 886 PRO AAA O 1
ATOM 8799 N N . GLN A 1 578 ? -17.588 -52.950 -29.075 1.000 32.900 887 GLN AAA N 1
ATOM 8800 C CA . GLN A 1 578 ? -17.012 -52.147 -27.972 1.000 37.210 887 GLN AAA CA 1
ATOM 8801 C C . GLN A 1 578 ? -15.769 -51.420 -28.496 1.000 37.260 887 GLN AAA C 1
ATOM 8802 O O . GLN A 1 578 ? -15.531 -50.287 -28.088 1.000 36.110 887 GLN AAA O 1
ATOM 8816 N N . ASN A 1 579 ? -15.023 -52.003 -29.433 1.000 34.160 888 ASN AAA N 1
ATOM 8817 C CA . ASN A 1 579 ? -13.717 -51.412 -29.831 1.000 40.480 888 ASN AAA CA 1
ATOM 8818 C C . ASN A 1 579 ? -13.937 -50.255 -30.817 1.000 37.320 888 ASN AAA C 1
ATOM 8819 O O . ASN A 1 579 ? -12.948 -49.633 -31.143 1.000 39.140 888 ASN AAA O 1
ATOM 8830 N N . ARG A 1 580 ? -15.172 -49.962 -31.260 1.000 34.170 889 ARG AAA N 1
ATOM 8831 C CA . ARG A 1 580 ? -15.474 -48.810 -32.157 1.000 36.350 889 ARG AAA CA 1
ATOM 8832 C C . ARG A 1 580 ? -15.755 -47.546 -31.327 1.000 35.560 889 ARG AAA C 1
ATOM 8833 O O . ARG A 1 580 ? -15.853 -46.473 -31.925 1.000 33.320 889 ARG AAA O 1
ATOM 8854 N N . ILE A 1 581 ? -15.990 -47.682 -30.028 1.000 32.760 890 ILE AAA N 1
ATOM 8855 C CA . ILE A 1 581 ? -16.232 -46.515 -29.136 1.000 37.140 890 ILE AAA CA 1
ATOM 8856 C C . ILE A 1 581 ? -15.096 -46.443 -28.127 1.000 32.280 890 ILE AAA C 1
ATOM 8857 O O . ILE A 1 581 ? -15.014 -47.302 -27.259 1.000 30.960 890 ILE AAA O 1
ATOM 8873 N N . ILE A 1 582 ? -14.301 -45.391 -28.227 1.000 31.600 891 ILE AAA N 1
ATOM 8874 C CA . ILE A 1 582 ? -13.118 -45.185 -27.368 1.000 30.550 891 ILE AAA CA 1
ATOM 8875 C C . ILE A 1 582 ? -13.431 -44.061 -26.379 1.000 31.020 891 ILE AAA C 1
ATOM 8876 O O . ILE A 1 582 ? -13.721 -42.916 -26.801 1.000 31.250 891 ILE AAA O 1
ATOM 8892 N N . PHE A 1 583 ? -13.355 -44.399 -25.104 1.000 30.070 892 PHE AAA N 1
ATOM 8893 C CA . PHE A 1 583 ? -13.545 -43.484 -23.956 1.000 29.980 892 PHE AAA CA 1
ATOM 8894 C C . PHE A 1 583 ? -12.191 -43.099 -23.403 1.000 32.460 892 PHE AAA C 1
ATOM 8895 O O . PHE A 1 583 ? -11.314 -43.989 -23.235 1.000 33.710 892 PHE AAA O 1
ATOM 8912 N N . SER A 1 584 ? -12.066 -41.803 -23.091 1.000 30.520 893 SER AAA N 1
ATOM 8913 C CA . SER A 1 584 ? -10.958 -41.182 -22.360 1.000 28.150 893 SER AAA CA 1
ATOM 8914 C C . SER A 1 584 ? -11.509 -40.521 -21.108 1.000 32.230 893 SER AAA C 1
ATOM 8915 O O . SER A 1 584 ? -12.651 -40.087 -21.074 1.000 32.610 893 SER AAA O 1
ATOM 8923 N N . PRO A 1 585 ? -10.666 -40.328 -20.080 1.000 34.240 894 PRO AAA N 1
ATOM 8924 C CA . PRO A 1 585 ? -11.052 -39.492 -18.951 1.000 34.610 894 PRO AAA CA 1
ATOM 8925 C C . PRO A 1 585 ? -11.147 -38.017 -19.384 1.000 34.430 894 PRO AAA C 1
ATOM 8926 O O . PRO A 1 585 ? -10.468 -37.579 -20.327 1.000 30.400 894 PRO AAA O 1
ATOM 8937 N N . VAL A 1 586 ? -11.997 -37.272 -18.680 1.000 31.180 895 VAL AAA N 1
ATOM 8938 C CA . VAL A 1 586 ? -11.976 -35.791 -18.690 1.000 32.520 895 VAL AAA CA 1
ATOM 8939 C C . VAL A 1 586 ? -10.542 -35.355 -18.358 1.000 33.630 895 VAL AAA C 1
ATOM 8940 O O . VAL A 1 586 ? -9.897 -35.968 -17.479 1.000 35.210 895 VAL AAA O 1
ATOM 8953 N N . ALA A 1 587 ? -10.021 -34.388 -19.098 1.000 32.260 896 ALA AAA N 1
ATOM 8954 C CA . ALA A 1 587 ? -8.624 -33.940 -19.017 1.000 34.210 896 ALA AAA CA 1
ATOM 8955 C C . ALA A 1 587 ? -8.578 -32.526 -18.473 1.000 35.610 896 ALA AAA C 1
ATOM 8956 O O . ALA A 1 587 ? -9.534 -31.771 -18.653 1.000 33.230 896 ALA AAA O 1
ATOM 8963 N N . PRO A 1 588 ? -7.439 -32.134 -17.863 1.000 34.880 897 PRO AAA N 1
ATOM 8964 C CA . PRO A 1 588 ? -7.172 -30.730 -17.567 1.000 35.420 897 PRO AAA CA 1
ATOM 8965 C C . PRO A 1 588 ? -7.477 -29.908 -18.839 1.000 36.460 897 PRO AAA C 1
ATOM 8966 O O . PRO A 1 588 ? -7.414 -30.460 -19.957 1.000 32.900 897 PRO AAA O 1
ATOM 8977 N N . LYS A 1 589 ? -7.802 -28.626 -18.673 1.000 34.230 898 LYS AAA N 1
ATOM 8978 C CA . LYS A 1 589 ? -8.359 -27.782 -19.756 1.000 34.240 898 LYS AAA CA 1
ATOM 8979 C C . LYS A 1 589 ? -7.451 -27.767 -20.987 1.000 35.290 898 LYS AAA C 1
ATOM 8980 O O . LYS A 1 589 ? -7.970 -27.912 -22.108 1.000 32.660 898 LYS AAA O 1
ATOM 8999 N N . GLU A 1 590 ? -6.157 -27.516 -20.792 1.000 36.990 899 GLU AAA N 1
ATOM 9000 C CA . GLU A 1 590 ? -5.180 -27.327 -21.901 1.000 36.830 899 GLU AAA CA 1
ATOM 9001 C C . GLU A 1 590 ? -5.073 -28.627 -22.717 1.000 32.600 899 GLU AAA C 1
ATOM 9002 O O . GLU A 1 590 ? -5.115 -28.522 -23.946 1.000 32.900 899 GLU AAA O 1
ATOM 9014 N N . GLU A 1 591 ? -4.996 -29.794 -22.072 1.000 31.940 900 GLU AAA N 1
ATOM 9015 C CA . GLU A 1 591 ? -4.950 -31.116 -22.757 1.000 32.200 900 GLU AAA CA 1
ATOM 9016 C C . GLU A 1 591 ? -6.275 -31.377 -23.521 1.000 36.710 900 GLU AAA C 1
ATOM 9017 O O . GLU A 1 591 ? -6.245 -32.005 -24.580 1.000 30.030 900 GLU AAA O 1
ATOM 9029 N N . HIS A 1 592 ? -7.429 -30.987 -22.973 1.000 31.900 901 HIS AAA N 1
ATOM 9030 C CA . HIS A 1 592 ? -8.737 -31.262 -23.623 1.000 33.490 901 HIS AAA CA 1
ATOM 9031 C C . HIS A 1 592 ? -8.757 -30.529 -24.970 1.000 31.110 901 HIS AAA C 1
ATOM 9032 O O . HIS A 1 592 ? -9.146 -31.127 -25.988 1.000 30.870 901 HIS AAA O 1
ATOM 9047 N N . VAL A 1 593 ? -8.322 -29.269 -24.977 1.000 31.610 902 VAL AAA N 1
ATOM 9048 C CA . VAL A 1 593 ? -8.367 -28.437 -26.205 1.000 31.470 902 VAL AAA CA 1
ATOM 9049 C C . VAL A 1 593 ? -7.314 -28.994 -27.187 1.000 30.470 902 VAL AAA C 1
ATOM 9050 O O . VAL A 1 593 ? -7.675 -29.263 -28.330 1.000 33.040 902 VAL AAA O 1
ATOM 9063 N N . ARG A 1 594 ? -6.092 -29.249 -26.718 1.000 32.080 903 ARG AAA N 1
ATOM 9064 C CA . ARG A 1 594 ? -4.940 -29.728 -27.530 1.000 34.070 903 ARG AAA CA 1
ATOM 9065 C C . ARG A 1 594 ? -5.285 -31.069 -28.209 1.000 31.690 903 ARG AAA C 1
ATOM 9066 O O . ARG A 1 594 ? -4.995 -31.211 -29.382 1.000 33.110 903 ARG AAA O 1
ATOM 9087 N N . ARG A 1 595 ? -5.952 -31.998 -27.517 1.000 30.260 904 ARG AAA N 1
ATOM 9088 C CA . ARG A 1 595 ? -6.145 -33.371 -28.023 1.000 28.620 904 ARG AAA CA 1
ATOM 9089 C C . ARG A 1 595 ? -7.273 -33.398 -29.052 1.000 29.580 904 ARG AAA C 1
ATOM 9090 O O . ARG A 1 595 ? -7.326 -34.384 -29.791 1.000 29.180 904 ARG AAA O 1
ATOM 9111 N N . GLY A 1 596 ? -8.117 -32.364 -29.138 1.000 30.330 905 GLY AAA N 1
ATOM 9112 C CA . GLY A 1 596 ? -9.090 -32.234 -30.245 1.000 32.850 905 GLY AAA CA 1
ATOM 9113 C C . GLY A 1 596 ? -8.405 -32.216 -31.608 1.000 30.380 905 GLY AAA C 1
ATOM 9114 O O . GLY A 1 596 ? -9.059 -32.519 -32.620 1.000 29.670 905 GLY AAA O 1
ATOM 9118 N N . GLN A 1 597 ? -7.119 -31.879 -31.648 1.000 32.920 906 GLN AAA N 1
ATOM 9119 C CA . GLN A 1 597 ? -6.323 -31.895 -32.896 1.000 33.290 906 GLN AAA CA 1
ATOM 9120 C C . GLN A 1 597 ? -6.219 -33.324 -33.422 1.000 31.520 906 GLN AAA C 1
ATOM 9121 O O . GLN A 1 597 ? -5.844 -33.471 -34.582 1.000 32.610 906 GLN AAA O 1
ATOM 9135 N N . LEU A 1 598 ? -6.468 -34.348 -32.593 1.000 31.760 907 LEU AAA N 1
ATOM 9136 C CA . LEU A 1 598 ? -6.244 -35.764 -32.989 1.000 30.800 907 LEU AAA CA 1
ATOM 9137 C C . LEU A 1 598 ? -7.472 -36.286 -33.728 1.000 31.930 907 LEU AAA C 1
ATOM 9138 O O . LEU A 1 598 ? -7.347 -37.318 -34.393 1.000 30.590 907 LEU AAA O 1
ATOM 9154 N N . ALA A 1 599 ? -8.627 -35.639 -33.582 1.000 31.040 908 ALA AAA N 1
ATOM 9155 C CA . ALA A 1 599 ? -9.873 -36.073 -34.238 1.000 31.320 908 ALA AAA CA 1
ATOM 9156 C C . ALA A 1 599 ? -9.814 -35.677 -35.715 1.000 30.460 908 ALA AAA C 1
ATOM 9157 O O . ALA A 1 599 ? -9.098 -34.717 -36.022 1.000 29.960 908 ALA AAA O 1
ATOM 9164 N N . ASP A 1 600 ? -10.539 -36.406 -36.562 1.000 30.590 909 ASP AAA N 1
ATOM 9165 C CA . ASP A 1 600 ? -10.899 -35.974 -37.940 1.000 31.970 909 ASP AAA CA 1
ATOM 9166 C C . ASP A 1 600 ? -12.111 -35.045 -37.894 1.000 30.850 909 ASP AAA C 1
ATOM 9167 O O . ASP A 1 600 ? -12.061 -33.932 -38.467 1.000 29.880 909 ASP AAA O 1
ATOM 9176 N N . VAL A 1 601 ? -13.175 -35.472 -37.220 1.000 33.920 910 VAL AAA N 1
ATOM 9177 C CA . VAL A 1 601 ? -14.485 -34.755 -37.232 1.000 32.080 910 VAL AAA CA 1
ATOM 9178 C C . VAL A 1 601 ? -15.085 -34.784 -35.823 1.000 33.130 910 VAL AAA C 1
ATOM 9179 O O . VAL A 1 601 ? -15.005 -35.817 -35.215 1.000 29.160 910 VAL AAA O 1
ATOM 9192 N N . CYS A 1 602 ? -15.658 -33.679 -35.348 1.000 32.220 911 CYS AAA N 1
ATOM 9193 C CA . CYS A 1 602 ? -16.521 -33.638 -34.144 1.000 30.630 911 CYS AAA CA 1
ATOM 9194 C C . CYS A 1 602 ? -17.969 -33.855 -34.580 1.000 31.540 911 CYS AAA C 1
ATOM 9195 O O . CYS A 1 602 ? -18.439 -33.129 -35.498 1.000 30.240 911 CYS AAA O 1
ATOM 9203 N N . LEU A 1 603 ? -18.673 -34.787 -33.939 1.000 26.970 912 LEU AAA N 1
ATOM 9204 C CA . LEU A 1 603 ? -20.125 -34.964 -34.124 1.000 29.390 912 LEU AAA CA 1
ATOM 9205 C C . LEU A 1 603 ? -20.861 -34.215 -33.001 1.000 31.300 912 LEU AAA C 1
ATOM 9206 O O . LEU A 1 603 ? -20.872 -34.688 -31.843 1.000 28.370 912 LEU AAA O 1
ATOM 9222 N N . ASP A 1 604 ? -21.470 -33.073 -33.340 1.000 28.210 913 ASP AAA N 1
ATOM 9223 C CA . ASP A 1 604 ? -22.144 -32.208 -32.343 1.000 30.120 913 ASP AAA CA 1
ATOM 9224 C C . ASP A 1 604 ? -23.406 -32.911 -31.869 1.000 25.800 913 ASP AAA C 1
ATOM 9225 O O . ASP A 1 604 ? -24.071 -33.556 -32.689 1.000 30.590 913 ASP AAA O 1
ATOM 9234 N N . THR A 1 605 ? -23.786 -32.684 -30.621 1.000 29.360 914 THR AAA N 1
ATOM 9235 C CA . THR A 1 605 ? -25.040 -33.233 -30.027 1.000 30.840 914 THR AAA CA 1
ATOM 9236 C C . THR A 1 605 ? -26.218 -32.331 -30.414 1.000 27.000 914 THR AAA C 1
ATOM 9237 O O . THR A 1 605 ? -26.230 -31.165 -30.062 1.000 30.060 914 THR AAA O 1
ATOM 9248 N N . PRO A 1 606 ? -27.223 -32.816 -31.169 1.000 30.580 915 PRO AAA N 1
ATOM 9249 C CA . PRO A 1 606 ? -28.376 -31.997 -31.542 1.000 31.360 915 PRO AAA CA 1
ATOM 9250 C C . PRO A 1 606 ? -29.324 -31.658 -30.396 1.000 34.040 915 PRO AAA C 1
ATOM 9251 O O . PRO A 1 606 ? -29.952 -30.600 -30.500 1.000 31.080 915 PRO AAA O 1
ATOM 9262 N N . LEU A 1 607 ? -29.375 -32.499 -29.345 1.000 28.360 916 LEU AAA N 1
ATOM 9263 C CA . LEU A 1 607 ? -30.354 -32.293 -28.247 1.000 29.220 916 LEU AAA CA 1
ATOM 9264 C C . LEU A 1 607 ? -30.017 -30.962 -27.586 1.000 32.670 916 LEU AAA C 1
ATOM 9265 O O . LEU A 1 607 ? -30.917 -30.100 -27.424 1.000 30.720 916 LEU AAA O 1
ATOM 9281 N N . CYS A 1 608 ? -28.760 -30.847 -27.169 1.000 30.960 917 CYS AAA N 1
ATOM 9282 C CA . CYS A 1 608 ? -28.133 -29.618 -26.651 1.000 29.760 917 CYS AAA CA 1
ATOM 9283 C C . CYS A 1 608 ? -26.730 -29.604 -27.231 1.000 30.040 917 CYS AAA C 1
ATOM 9284 O O . CYS A 1 608 ? -25.952 -30.520 -26.910 1.000 30.800 917 CYS AAA O 1
ATOM 9292 N N . ASN A 1 609 ? -26.403 -28.589 -28.016 1.000 30.080 918 ASN AAA N 1
ATOM 9293 C CA . ASN A 1 609 ? -25.079 -28.520 -28.680 1.000 28.910 918 ASN AAA CA 1
ATOM 9294 C C . ASN A 1 609 ? -23.963 -28.402 -27.632 1.000 28.630 918 ASN AAA C 1
ATOM 9295 O O . ASN A 1 609 ? -24.225 -27.989 -26.472 1.000 26.890 918 ASN AAA O 1
ATOM 9306 N N . GLY A 1 610 ? -22.739 -28.704 -28.062 1.000 29.850 919 GLY AAA N 1
ATOM 9307 C CA . GLY A 1 610 ? -21.507 -28.199 -27.445 1.000 29.890 919 GLY AAA CA 1
ATOM 9308 C C . GLY A 1 610 ? -21.447 -26.693 -27.598 1.000 32.460 919 GLY AAA C 1
ATOM 9309 O O . GLY A 1 610 ? -21.683 -26.178 -28.711 1.000 39.740 919 GLY AAA O 1
ATOM 9313 N N . HIS A 1 611 ? -21.261 -25.997 -26.487 1.000 33.290 920 HIS AAA N 1
ATOM 9314 C CA . HIS A 1 611 ? -21.191 -24.524 -26.446 1.000 33.280 920 HIS AAA CA 1
ATOM 9315 C C . HIS A 1 611 ? -19.717 -24.192 -26.279 1.000 31.260 920 HIS AAA C 1
ATOM 9316 O O . HIS A 1 611 ? -19.074 -23.922 -27.331 1.000 31.640 920 HIS AAA O 1
ATOM 9331 N N . THR A 1 612 ? -19.201 -24.257 -25.049 1.000 32.750 921 THR AAA N 1
ATOM 9332 C CA . THR A 1 612 ? -17.742 -24.132 -24.763 1.000 35.220 921 THR AAA CA 1
ATOM 9333 C C . THR A 1 612 ? -16.977 -25.155 -25.622 1.000 34.020 921 THR AAA C 1
ATOM 9334 O O . THR A 1 612 ? -15.985 -24.773 -26.309 1.000 31.670 921 THR AAA O 1
ATOM 9345 N N . THR A 1 613 ? -17.463 -26.390 -25.683 1.000 32.750 922 THR AAA N 1
ATOM 9346 C CA . THR A 1 613 ? -16.735 -27.529 -26.307 1.000 36.170 922 THR AAA CA 1
ATOM 9347 C C . THR A 1 613 ? -16.733 -27.343 -27.825 1.000 34.770 922 THR AAA C 1
ATOM 9348 O O . THR A 1 613 ? -15.810 -27.858 -28.484 1.000 33.570 922 THR AAA O 1
ATOM 9359 N N . GLY A 1 614 ? -17.716 -26.607 -28.354 1.000 32.390 923 GLY AAA N 1
ATOM 9360 C CA . GLY A 1 614 ? -17.750 -26.253 -29.783 1.000 33.370 923 GLY AAA CA 1
ATOM 9361 C C . GLY A 1 614 ? -16.603 -25.328 -30.142 1.000 33.860 923 GLY AAA C 1
ATOM 9362 O O . GLY A 1 614 ? -15.903 -25.586 -31.139 1.000 34.200 923 GLY AAA O 1
ATOM 9366 N N . MET A 1 615 ? -16.411 -24.280 -29.347 1.000 35.940 924 MET AAA N 1
ATOM 9367 C CA . MET A 1 615 ? -15.275 -23.339 -29.508 1.000 34.220 924 MET AAA CA 1
ATOM 9368 C C . MET A 1 615 ? -13.967 -24.134 -29.364 1.000 35.120 924 MET AAA C 1
ATOM 9369 O O . MET A 1 615 ? -13.059 -23.941 -30.194 1.000 31.800 924 MET AAA O 1
ATOM 9383 N N . ASP A 1 616 ? -13.885 -25.017 -28.364 1.000 33.770 925 ASP AAA N 1
ATOM 9384 C CA . ASP A 1 616 ? -12.667 -25.823 -28.053 1.000 35.340 925 ASP AAA CA 1
ATOM 9385 C C . ASP A 1 616 ? -12.270 -26.639 -29.289 1.000 35.660 925 ASP AAA C 1
ATOM 9386 O O . ASP A 1 616 ? -11.084 -26.591 -29.680 1.000 35.640 925 ASP AAA O 1
ATOM 9395 N N . VAL A 1 617 ? -13.214 -27.388 -29.861 1.000 35.580 926 VAL AAA N 1
ATOM 9396 C CA . VAL A 1 617 ? -12.908 -28.326 -30.976 1.000 35.290 926 VAL AAA CA 1
ATOM 9397 C C . VAL A 1 617 ? -12.536 -27.512 -32.230 1.000 38.280 926 VAL AAA C 1
ATOM 9398 O O . VAL A 1 617 ? -11.575 -27.895 -32.929 1.000 37.220 926 VAL AAA O 1
ATOM 9411 N N . LEU A 1 618 ? -13.193 -26.374 -32.476 1.000 34.630 927 LEU AAA N 1
ATOM 9412 C CA . LEU A 1 618 ? -12.877 -25.513 -33.654 1.000 35.910 927 LEU AAA CA 1
ATOM 9413 C C . LEU A 1 618 ? -11.502 -24.861 -33.484 1.000 35.250 927 LEU AAA C 1
ATOM 9414 O O . LEU A 1 618 ? -10.788 -24.703 -34.500 1.000 37.140 927 LEU AAA O 1
ATOM 9430 N N . TRP A 1 619 ? -11.111 -24.518 -32.260 1.000 35.780 928 TRP AAA N 1
ATOM 9431 C CA . TRP A 1 619 ? -9.793 -23.881 -32.032 1.000 34.840 928 TRP AAA CA 1
ATOM 9432 C C . TRP A 1 619 ? -8.654 -24.844 -32.399 1.000 36.740 928 TRP AAA C 1
ATOM 9433 O O . TRP A 1 619 ? -7.570 -24.368 -32.759 1.000 35.430 928 TRP AAA O 1
ATOM 9454 N N . ALA A 1 620 ? -8.898 -26.144 -32.299 1.000 38.670 929 ALA AAA N 1
ATOM 9455 C CA . ALA A 1 620 ? -7.959 -27.209 -32.719 1.000 38.700 929 ALA AAA CA 1
ATOM 9456 C C . ALA A 1 620 ? -8.025 -27.469 -34.229 1.000 37.580 929 ALA AAA C 1
ATOM 9457 O O . ALA A 1 620 ? -7.269 -28.324 -34.690 1.000 37.870 929 ALA AAA O 1
ATOM 9464 N N . GLY A 1 621 ? -8.945 -26.845 -34.971 1.000 34.250 930 GLY AAA N 1
ATOM 9465 C CA . GLY A 1 621 ? -9.065 -27.026 -36.423 1.000 32.140 930 GLY AAA CA 1
ATOM 9466 C C . GLY A 1 621 ? -9.869 -28.253 -36.819 1.000 33.490 930 GLY AAA C 1
ATOM 9467 O O . GLY A 1 621 ? -9.791 -28.669 -38.009 1.000 34.890 930 GLY AAA O 1
ATOM 9471 N N . THR A 1 622 ? -10.641 -28.816 -35.886 1.000 31.810 931 THR AAA N 1
ATOM 9472 C CA . THR A 1 622 ? -11.507 -29.995 -36.126 1.000 35.640 931 THR AAA CA 1
ATOM 9473 C C . THR A 1 622 ? -12.873 -29.532 -36.612 1.000 34.730 931 THR AAA C 1
ATOM 9474 O O . THR A 1 622 ? -13.576 -28.833 -35.885 1.000 41.060 931 THR AAA O 1
ATOM 9485 N N . PRO A 1 623 ? -13.289 -29.927 -37.828 1.000 36.860 932 P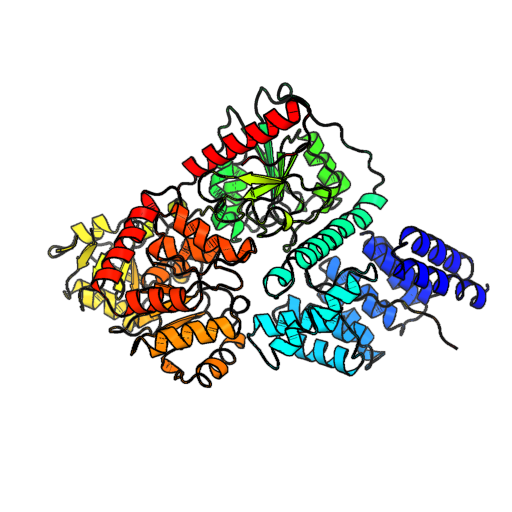RO AAA N 1
ATOM 9486 C CA . PRO A 1 623 ? -14.643 -29.674 -38.304 1.000 38.140 932 PRO AAA CA 1
ATOM 9487 C C . PRO A 1 623 ? -15.683 -30.298 -37.367 1.000 38.960 932 PRO AAA C 1
ATOM 9488 O O . PRO A 1 623 ? -15.430 -31.372 -36.862 1.000 35.610 932 PRO AAA O 1
ATOM 9499 N N . MET A 1 624 ? -16.777 -29.574 -37.128 1.000 33.670 933 MET AAA N 1
ATOM 9500 C CA . MET A 1 624 ? -17.894 -30.005 -36.263 1.000 31.020 933 MET AAA CA 1
ATOM 9501 C C . MET A 1 624 ? -19.138 -30.043 -37.151 1.000 32.450 933 MET AAA C 1
ATOM 9502 O O . MET A 1 624 ? -19.413 -29.031 -37.828 1.000 30.940 933 MET AAA O 1
ATOM 9516 N N . VAL A 1 625 ? -19.777 -31.197 -37.243 1.000 29.960 934 VAL AAA N 1
ATOM 9517 C CA . VAL A 1 625 ? -21.091 -31.379 -37.911 1.000 33.750 934 VAL AAA CA 1
ATOM 9518 C C . VAL A 1 625 ? -22.200 -31.118 -36.891 1.000 36.780 934 VAL AAA C 1
ATOM 9519 O O . VAL A 1 625 ? -22.130 -31.700 -35.803 1.000 33.550 934 VAL AAA O 1
ATOM 9532 N N . THR A 1 626 ? -23.190 -30.290 -37.230 1.000 33.450 935 THR AAA N 1
ATOM 9533 C CA . THR A 1 626 ? -24.313 -29.933 -36.321 1.000 31.570 935 THR AAA CA 1
ATOM 9534 C C . THR A 1 626 ? -25.652 -29.983 -37.067 1.000 35.400 935 THR AAA C 1
ATOM 9535 O O . THR A 1 626 ? -25.699 -29.743 -38.305 1.000 37.200 935 THR AAA O 1
ATOM 9546 N N . MET A 1 627 ? -26.711 -30.275 -36.319 1.000 35.200 936 MET AAA N 1
ATOM 9547 C CA . MET A 1 627 ? -28.128 -30.174 -36.744 1.000 35.900 936 MET AAA CA 1
ATOM 9548 C C . MET A 1 627 ? -28.844 -29.193 -35.815 1.000 36.100 936 MET AAA C 1
ATOM 9549 O O . MET A 1 627 ? -29.266 -29.559 -34.724 1.000 37.870 936 MET AAA O 1
ATOM 9563 N N . PRO A 1 628 ? -28.945 -27.892 -36.151 1.000 34.340 937 PRO AAA N 1
ATOM 9564 C CA . PRO A 1 628 ? -29.631 -26.957 -35.257 1.000 33.980 937 PRO AAA CA 1
ATOM 9565 C C . PRO A 1 628 ? -31.106 -27.340 -35.069 1.000 34.090 937 PRO AAA C 1
ATOM 9566 O O . PRO A 1 628 ? -31.723 -27.770 -36.008 1.000 33.820 937 PRO AAA O 1
ATOM 9577 N N . GLY A 1 629 ? -31.616 -27.250 -33.834 1.000 37.940 938 GLY AAA N 1
ATOM 9578 C CA . GLY A 1 629 ? -33.042 -27.423 -33.512 1.000 39.620 938 GLY AAA CA 1
ATOM 9579 C C . GLY A 1 629 ? -33.759 -26.080 -33.444 1.000 36.450 938 GLY AAA C 1
ATOM 9580 O O . GLY A 1 629 ? -33.518 -25.246 -34.313 1.000 32.880 938 GLY AAA O 1
ATOM 9584 N N . GLU A 1 630 ? -34.549 -25.840 -32.401 1.000 41.920 939 GLU AAA N 1
ATOM 9585 C CA . GLU A 1 630 ? -35.282 -24.558 -32.228 1.000 44.420 939 GLU AAA CA 1
ATOM 9586 C C . GLU A 1 630 ? -34.844 -23.820 -30.962 1.000 39.570 939 GLU AAA C 1
ATOM 9587 O O . GLU A 1 630 ? -34.856 -22.569 -30.957 1.000 43.520 939 GLU AAA O 1
ATOM 9599 N N . THR A 1 631 ? -34.500 -24.548 -29.909 1.000 35.790 940 THR AAA N 1
ATOM 9600 C CA . THR A 1 631 ? -34.033 -23.931 -28.651 1.000 37.560 940 THR AAA CA 1
ATOM 9601 C C . THR A 1 631 ? -32.724 -23.204 -28.946 1.000 33.550 940 THR AAA C 1
ATOM 9602 O O . THR A 1 631 ? -31.994 -23.626 -29.843 1.000 36.350 940 THR AAA O 1
ATOM 9613 N N . LEU A 1 632 ? -32.427 -22.172 -28.182 1.000 32.760 941 LEU AAA N 1
ATOM 9614 C CA . LEU A 1 632 ? -31.133 -21.463 -28.220 1.000 33.730 941 LEU AAA CA 1
ATOM 9615 C C . LEU A 1 632 ? -30.012 -22.531 -28.100 1.000 34.260 941 LEU AAA C 1
ATOM 9616 O O . LEU A 1 632 ? -29.088 -22.560 -28.936 1.000 31.670 941 LEU AAA O 1
ATOM 9632 N N . ALA A 1 633 ? -30.109 -23.397 -27.096 1.000 30.610 942 ALA AAA N 1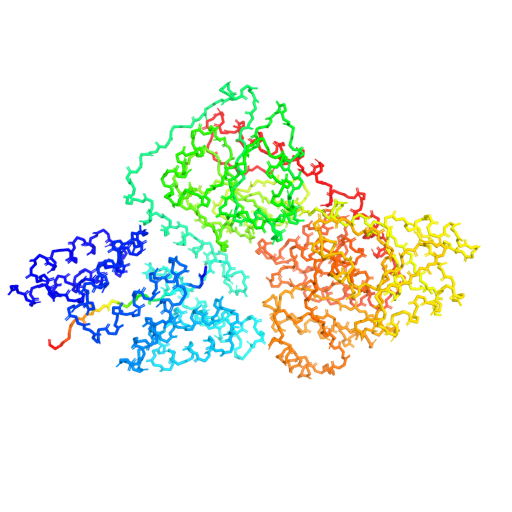
ATOM 9633 C CA . ALA A 1 633 ? -29.090 -24.408 -26.716 1.000 30.120 942 ALA AAA CA 1
ATOM 9634 C C . ALA A 1 633 ? -28.843 -25.396 -27.862 1.000 29.760 942 ALA AAA C 1
ATOM 9635 O O . ALA A 1 633 ? -27.704 -25.916 -27.956 1.000 27.530 942 ALA AAA O 1
ATOM 9642 N N . SER A 1 634 ? -29.833 -25.622 -28.724 1.000 29.000 943 SER AAA N 1
ATOM 9643 C CA . SER A 1 634 ? -29.736 -26.562 -29.867 1.000 32.220 943 SER AAA CA 1
ATOM 9644 C C . SER A 1 634 ? -29.217 -25.887 -31.141 1.000 31.550 943 SER AAA C 1
ATOM 9645 O O . SER A 1 634 ? -29.059 -26.611 -32.112 1.000 30.310 943 SER AAA O 1
ATOM 9653 N N . ARG A 1 635 ? -28.965 -24.574 -31.131 1.000 33.770 944 ARG AAA N 1
ATOM 9654 C CA . ARG A 1 635 ? -28.570 -23.809 -32.341 1.000 32.110 944 ARG AAA CA 1
ATOM 9655 C C . ARG A 1 635 ? -27.215 -23.100 -32.173 1.000 34.050 944 ARG AAA C 1
ATOM 9656 O O . ARG A 1 635 ? -26.750 -22.447 -33.146 1.000 33.340 944 ARG AAA O 1
ATOM 9677 N N . VAL A 1 636 ? -26.567 -23.189 -31.011 1.000 31.760 945 VAL AAA N 1
ATOM 9678 C CA . VAL A 1 636 ? -25.309 -22.438 -30.754 1.000 31.130 945 VAL AAA CA 1
ATOM 9679 C C . VAL A 1 636 ? -24.239 -22.923 -31.745 1.000 33.300 945 VAL AAA C 1
ATOM 9680 O O . VAL A 1 636 ? -23.476 -22.070 -32.249 1.000 31.670 945 VAL AAA O 1
ATOM 9693 N N . ALA A 1 637 ? -24.140 -24.237 -31.984 1.000 34.680 946 ALA AAA N 1
ATOM 9694 C CA . ALA A 1 637 ? -23.100 -24.820 -32.859 1.000 33.620 946 ALA AAA CA 1
ATOM 9695 C C . ALA A 1 637 ? -23.274 -24.268 -34.282 1.000 33.000 946 ALA AAA C 1
ATOM 9696 O O . ALA A 1 637 ? -22.267 -23.873 -34.896 1.000 33.330 946 ALA AAA O 1
ATOM 9703 N N . ALA A 1 638 ? -24.483 -24.280 -34.827 1.000 34.190 947 ALA AAA N 1
ATOM 9704 C CA . ALA A 1 638 ? -24.753 -23.702 -36.166 1.000 36.260 947 ALA AAA CA 1
ATOM 9705 C C . ALA A 1 638 ? -24.351 -22.208 -36.205 1.000 34.970 947 ALA AAA C 1
ATOM 9706 O O . ALA A 1 638 ? -23.754 -21.803 -37.206 1.000 33.250 947 ALA AAA O 1
ATOM 9713 N N . SER A 1 639 ? -24.625 -21.416 -35.150 1.000 34.530 948 SER AAA N 1
ATOM 9714 C CA . SER A 1 639 ? -24.229 -19.978 -35.028 1.000 34.080 948 SER AAA CA 1
ATOM 9715 C C . SER A 1 639 ? -22.695 -19.863 -35.065 1.000 38.660 948 SER AAA C 1
ATOM 9716 O O . SER A 1 639 ? -22.149 -19.042 -35.839 1.000 36.900 948 SER AAA O 1
ATOM 9724 N N . GLN A 1 640 ? -21.992 -20.702 -34.296 1.000 32.870 949 GLN AAA N 1
ATOM 9725 C CA . GLN A 1 640 ? -20.508 -20.737 -34.299 1.000 33.670 949 GLN AAA CA 1
ATOM 9726 C C . GLN A 1 640 ? -19.995 -21.041 -35.714 1.000 31.180 949 GLN AAA C 1
ATOM 9727 O O . GLN A 1 640 ? -19.059 -20.329 -36.159 1.000 33.820 949 GLN AAA O 1
ATOM 9741 N N . LEU A 1 641 ? -20.552 -22.046 -36.388 1.000 30.690 950 LEU AAA N 1
ATOM 9742 C CA . LEU A 1 641 ? -20.046 -22.479 -37.719 1.000 33.780 950 LEU AAA CA 1
ATOM 9743 C C . LEU A 1 641 ? -20.369 -21.393 -38.767 1.000 37.700 950 LEU AAA C 1
ATOM 9744 O O . LEU A 1 641 ? -19.558 -21.188 -39.691 1.000 35.590 950 LEU AAA O 1
ATOM 9760 N N . THR A 1 642 ? -21.501 -20.703 -38.643 1.000 40.050 951 THR AAA N 1
ATOM 9761 C CA . THR A 1 642 ? -21.869 -19.595 -39.563 1.000 36.710 951 THR AAA CA 1
ATOM 9762 C C . THR A 1 642 ? -20.846 -18.460 -39.408 1.000 40.730 951 THR AAA C 1
ATOM 9763 O O . THR A 1 642 ? -20.412 -17.938 -40.424 1.000 40.500 951 THR AAA O 1
ATOM 9774 N N . CYS A 1 643 ? -20.478 -18.102 -38.175 1.000 34.790 952 CYS AAA N 1
ATOM 9775 C CA . CYS A 1 643 ? -19.487 -17.050 -37.915 1.000 39.930 952 CYS AAA CA 1
ATOM 9776 C C . CYS A 1 643 ? -18.127 -17.479 -38.453 1.000 43.200 952 CYS AAA C 1
ATOM 9777 O O . CYS A 1 643 ? -17.442 -16.622 -39.002 1.000 40.980 952 CYS AAA O 1
ATOM 9785 N N . LEU A 1 644 ? -17.763 -18.750 -38.275 1.000 41.720 953 LEU AAA N 1
ATOM 9786 C CA . LEU A 1 644 ? -16.514 -19.362 -38.802 1.000 40.340 953 LEU AAA CA 1
ATOM 9787 C C . LEU A 1 644 ? -16.517 -19.294 -40.330 1.000 39.320 953 LEU AAA C 1
ATOM 9788 O O . LEU A 1 644 ? -15.438 -19.112 -40.928 1.000 36.080 953 LEU AAA O 1
ATOM 9804 N N . GLY A 1 645 ? -17.678 -19.497 -40.933 1.000 39.400 954 GLY AAA N 1
ATOM 9805 C CA . GLY A 1 645 ? -17.873 -19.475 -42.391 1.000 42.120 954 GLY AAA CA 1
ATOM 9806 C C . GLY A 1 645 ? -17.839 -20.872 -42.969 1.000 43.600 954 GLY AAA C 1
ATOM 9807 O O . GLY A 1 645 ? -17.317 -21.033 -44.055 1.000 40.770 954 GLY AAA O 1
ATOM 9811 N N . CYS A 1 646 ? -18.403 -21.859 -42.277 1.000 43.690 955 CYS AAA N 1
ATOM 9812 C CA . CYS A 1 646 ? -18.453 -23.266 -42.752 1.000 41.240 955 CYS AAA CA 1
ATOM 9813 C C . CYS A 1 646 ? -19.889 -23.757 -42.762 1.000 38.080 955 CYS AAA C 1
ATOM 9814 O O . CYS A 1 646 ? -20.217 -24.662 -41.937 1.000 39.000 955 CYS AAA O 1
ATOM 9822 N N . LEU A 1 647 ? -20.711 -23.207 -43.658 1.000 36.730 956 LEU AAA N 1
ATOM 9823 C CA . LEU A 1 647 ? -22.144 -23.589 -43.801 1.000 39.880 956 LEU AAA CA 1
ATOM 9824 C C . LEU A 1 647 ? -22.287 -25.057 -44.223 1.000 36.660 956 LEU AAA C 1
ATOM 9825 O O . LEU A 1 647 ? -23.344 -25.629 -43.935 1.000 38.380 956 LEU AAA O 1
ATOM 9841 N N . GLU A 1 648 ? -21.296 -25.652 -44.888 1.000 36.480 957 GLU AAA N 1
ATOM 9842 C CA . GLU A 1 648 ? -21.386 -27.063 -45.384 1.000 37.900 957 GLU AAA CA 1
ATOM 9843 C C . GLU A 1 648 ? -21.474 -28.073 -44.217 1.000 39.530 957 GLU AAA C 1
ATOM 9844 O O . GLU A 1 648 ? -21.812 -29.249 -44.466 1.000 38.850 957 GLU AAA O 1
ATOM 9856 N N . LEU A 1 649 ? -21.220 -27.653 -42.979 1.000 40.760 958 LEU AAA N 1
ATOM 9857 C CA . LEU A 1 649 ? -21.247 -28.560 -41.795 1.000 39.960 958 LEU AAA CA 1
ATOM 9858 C C . LEU A 1 649 ? -22.556 -28.433 -41.003 1.000 41.160 958 LEU AAA C 1
ATOM 9859 O O . LEU A 1 649 ? -22.705 -29.154 -39.977 1.000 35.330 958 LEU AAA O 1
ATOM 9875 N N . ILE A 1 650 ? -23.512 -27.634 -41.482 1.000 39.470 959 ILE AAA N 1
ATOM 9876 C CA . ILE A 1 650 ? -24.826 -27.439 -40.810 1.000 37.390 959 ILE AAA CA 1
ATOM 9877 C C . ILE A 1 650 ? -25.861 -28.311 -41.506 1.000 38.750 959 ILE AAA C 1
ATOM 9878 O O . ILE A 1 650 ? -26.069 -28.104 -42.682 1.000 38.580 959 ILE AAA O 1
ATOM 9894 N N . ALA A 1 651 ? -26.499 -29.233 -40.791 1.000 35.550 960 ALA AAA N 1
ATOM 9895 C CA . ALA A 1 651 ? -27.481 -30.171 -41.372 1.000 36.970 960 ALA AAA CA 1
ATOM 9896 C C . ALA A 1 651 ? -28.901 -29.675 -41.091 1.000 39.210 960 ALA AAA C 1
ATOM 9897 O O . ALA A 1 651 ? -29.150 -29.173 -39.955 1.000 34.600 960 ALA AAA O 1
ATOM 9904 N N . LYS A 1 652 ? -29.789 -29.858 -42.075 1.000 37.400 961 LYS AAA N 1
ATOM 9905 C CA . LYS A 1 652 ? -31.219 -29.456 -42.025 1.000 43.930 961 LYS AAA CA 1
ATOM 9906 C C . LYS A 1 652 ? -32.049 -30.554 -41.375 1.000 39.720 961 LYS AAA C 1
ATOM 9907 O O . LYS A 1 652 ? -33.175 -30.246 -40.977 1.000 42.990 961 LYS AAA O 1
ATOM 9926 N N . ASN A 1 653 ? -31.538 -31.789 -41.353 1.000 37.950 962 ASN AAA N 1
ATOM 9927 C CA . ASN A 1 653 ? -32.271 -32.968 -40.842 1.000 41.100 962 ASN AAA CA 1
ATOM 9928 C C . ASN A 1 653 ? -31.260 -34.064 -40.497 1.000 38.500 962 ASN AAA C 1
ATOM 9929 O O . ASN A 1 653 ? -30.046 -33.875 -40.777 1.000 36.950 962 ASN AAA O 1
ATOM 9940 N N . ARG A 1 654 ? -31.732 -35.165 -39.918 1.000 36.600 963 ARG AAA N 1
ATOM 9941 C CA . ARG A 1 654 ? -30.867 -36.302 -39.488 1.000 40.900 963 ARG AAA CA 1
ATOM 9942 C C . ARG A 1 654 ? -30.158 -36.929 -40.702 1.000 41.830 963 ARG AAA C 1
ATOM 9943 O O . ARG A 1 654 ? -28.947 -37.245 -40.624 1.000 34.850 963 ARG AAA O 1
ATOM 9964 N N . GLN A 1 655 ? -30.895 -37.155 -41.786 1.000 39.690 964 GLN AAA N 1
ATOM 9965 C CA . GLN A 1 655 ? -30.317 -37.750 -43.017 1.000 41.680 964 GLN AAA CA 1
ATOM 9966 C C . GLN A 1 655 ? -29.126 -36.906 -43.481 1.000 37.780 964 GLN AAA C 1
ATOM 9967 O O . GLN A 1 655 ? -28.075 -37.516 -43.821 1.000 36.150 964 GLN AAA O 1
ATOM 9981 N N . GLU A 1 656 ? -29.255 -35.567 -43.496 1.000 39.600 965 GLU AAA N 1
ATOM 9982 C CA . GLU A 1 656 ? -28.167 -34.652 -43.964 1.000 40.050 965 GLU AAA CA 1
ATOM 9983 C C . GLU A 1 656 ? -26.967 -34.692 -42.988 1.000 37.360 965 GLU AAA C 1
ATOM 9984 O O . GLU A 1 656 ? -25.834 -34.649 -43.449 1.000 36.530 965 GLU AAA O 1
ATOM 9996 N N . TYR A 1 657 ? -27.203 -34.736 -41.680 1.000 36.140 966 TYR AAA N 1
ATOM 9997 C CA . TYR A 1 657 ? -26.143 -34.846 -40.638 1.000 34.080 966 TYR AAA CA 1
ATOM 9998 C C . TYR A 1 657 ? -25.304 -36.095 -40.943 1.000 31.480 966 TYR AAA C 1
ATOM 9999 O O . TYR A 1 657 ? -24.061 -35.996 -41.067 1.000 35.150 966 TYR AAA O 1
ATOM 10017 N N . GLU A 1 658 ? -25.968 -37.239 -41.053 1.000 32.650 967 GLU AAA N 1
ATOM 10018 C CA . GLU A 1 658 ? -25.339 -38.554 -41.335 1.000 33.780 967 GLU AAA CA 1
ATOM 10019 C C . GLU A 1 658 ? -24.578 -38.465 -42.654 1.000 35.350 967 GLU AAA C 1
ATOM 10020 O O . GLU A 1 658 ? -23.410 -38.842 -42.644 1.000 32.080 967 GLU AAA O 1
ATOM 10032 N N . ASP A 1 659 ? -25.178 -37.867 -43.691 1.000 37.320 968 ASP AAA N 1
ATOM 10033 C CA . ASP A 1 659 ? -24.532 -37.708 -45.032 1.000 39.730 968 ASP AAA CA 1
ATOM 10034 C C . ASP A 1 659 ? -23.277 -36.831 -44.939 1.000 34.580 968 ASP AAA C 1
ATOM 10035 O O . ASP A 1 659 ? -22.248 -37.228 -45.489 1.000 34.010 968 ASP AAA O 1
ATOM 10044 N N . ILE A 1 660 ? -23.315 -35.689 -44.234 1.000 35.000 969 ILE AAA N 1
ATOM 10045 C CA . ILE A 1 660 ? -22.140 -34.784 -44.126 1.000 33.340 969 ILE AAA CA 1
ATOM 10046 C C . ILE A 1 660 ? -21.021 -35.548 -43.410 1.000 37.720 969 ILE AAA C 1
ATOM 10047 O O . ILE A 1 660 ? -19.870 -35.504 -43.890 1.000 33.250 969 ILE AAA O 1
ATOM 10063 N N . ALA A 1 661 ? -21.345 -36.189 -42.282 1.000 34.280 970 ALA AAA N 1
ATOM 10064 C CA . ALA A 1 661 ? -20.359 -36.894 -41.429 1.000 34.110 970 ALA AAA CA 1
ATOM 10065 C C . ALA A 1 661 ? -19.731 -38.017 -42.256 1.000 34.610 970 ALA AAA C 1
ATOM 10066 O O . ALA A 1 661 ? -18.496 -38.166 -42.240 1.000 34.180 970 ALA AAA O 1
ATOM 10073 N N . VAL A 1 662 ? -20.569 -38.802 -42.934 1.000 37.470 971 VAL AAA N 1
ATOM 10074 C CA . VAL A 1 662 ? -20.070 -39.948 -43.767 1.000 38.030 971 VAL AAA CA 1
ATOM 10075 C C . VAL A 1 662 ? -19.157 -39.409 -44.882 1.000 36.870 971 VAL AAA C 1
ATOM 10076 O O . VAL A 1 662 ? -18.071 -39.959 -45.076 1.000 38.850 971 VAL AAA O 1
ATOM 10089 N N . LYS A 1 663 ? -19.543 -38.334 -45.566 1.000 40.390 972 LYS AAA N 1
ATOM 10090 C CA . LYS A 1 663 ? -18.715 -37.750 -46.663 1.000 41.230 972 LYS AAA CA 1
ATOM 10091 C C . LYS A 1 663 ? -17.329 -37.328 -46.131 1.000 41.150 972 LYS AAA C 1
ATOM 10092 O O . LYS A 1 663 ? -16.302 -37.655 -46.767 1.000 36.020 972 LYS AAA O 1
ATOM 10111 N N . LEU A 1 664 ? -17.278 -36.643 -44.991 1.000 37.450 973 LEU AAA N 1
ATOM 10112 C CA . LEU A 1 664 ? -16.002 -36.224 -44.373 1.000 34.070 973 LEU AAA CA 1
ATOM 10113 C C . LEU A 1 664 ? -15.148 -37.443 -44.015 1.000 33.810 973 LEU AAA C 1
ATOM 10114 O O . LEU A 1 664 ? -13.912 -37.324 -43.936 1.000 38.460 973 LEU AAA O 1
ATOM 10130 N N . GLY A 1 665 ? -15.781 -38.556 -43.713 1.000 33.170 974 GLY AAA N 1
ATOM 10131 C CA . GLY A 1 665 ? -15.047 -39.754 -43.293 1.000 36.390 974 GLY AAA CA 1
ATOM 10132 C C . GLY A 1 665 ? -14.690 -40.669 -44.440 1.000 37.530 974 GLY AAA C 1
ATOM 10133 O O . GLY A 1 665 ? -13.849 -41.527 -44.197 1.000 38.290 974 GLY AAA O 1
ATOM 10137 N N . THR A 1 666 ? -15.275 -40.521 -45.641 1.000 41.550 975 THR AAA N 1
ATOM 10138 C CA . THR A 1 666 ? -15.011 -41.458 -46.779 1.000 42.730 975 THR AAA CA 1
ATOM 10139 C C . THR A 1 666 ? -14.240 -40.755 -47.916 1.000 42.880 975 THR AAA C 1
ATOM 10140 O O . THR A 1 666 ? -13.530 -41.424 -48.639 1.000 46.230 975 THR AAA O 1
ATOM 10151 N N . ASP A 1 667 ? -14.364 -39.444 -48.053 1.000 44.100 976 ASP AAA N 1
ATOM 10152 C CA . ASP A 1 667 ? -13.659 -38.622 -49.065 1.000 41.380 976 ASP AAA CA 1
ATOM 10153 C C . ASP A 1 667 ? -12.555 -37.847 -48.354 1.000 37.300 976 ASP AAA C 1
ATOM 10154 O O . ASP A 1 667 ? -12.842 -36.760 -47.842 1.000 39.470 976 ASP AAA O 1
ATOM 10163 N N . LEU A 1 668 ? -11.330 -38.366 -48.378 1.000 37.340 977 LEU AAA N 1
ATOM 10164 C CA . LEU A 1 668 ? -10.178 -37.785 -47.650 1.000 40.000 977 LEU AAA CA 1
ATOM 10165 C C . LEU A 1 668 ? -9.721 -36.467 -48.302 1.000 42.540 977 LEU AAA C 1
ATOM 10166 O O . LEU A 1 668 ? -9.153 -35.615 -47.579 1.000 39.020 977 LEU AAA O 1
ATOM 10182 N N . GLU A 1 669 ? -10.050 -36.217 -49.569 1.000 43.220 978 GLU AAA N 1
ATOM 10183 C CA . GLU A 1 669 ? -9.757 -34.902 -50.214 1.000 46.380 978 GLU AAA CA 1
ATOM 10184 C C . GLU A 1 669 ? -10.692 -33.826 -49.650 1.000 40.950 978 GLU AAA C 1
ATOM 10185 O O . GLU A 1 669 ? -10.213 -32.724 -49.287 1.000 43.500 978 GLU AAA O 1
ATOM 10197 N N . TYR A 1 670 ? -11.978 -34.149 -49.538 1.000 44.090 979 TYR AAA N 1
ATOM 10198 C CA . TYR A 1 670 ? -13.002 -33.242 -48.968 1.000 41.160 979 TYR AAA CA 1
ATOM 10199 C C . TYR A 1 670 ? -12.648 -32.971 -47.494 1.000 37.070 979 TYR AAA C 1
ATOM 10200 O O . TYR A 1 670 ? -12.549 -31.770 -47.098 1.000 35.960 979 TYR AAA O 1
ATOM 10218 N N . LEU A 1 671 ? -12.372 -34.036 -46.709 1.000 39.870 980 LEU AAA N 1
ATOM 10219 C CA . LEU A 1 671 ? -11.909 -33.909 -45.290 1.000 40.160 980 LEU AAA CA 1
ATOM 10220 C C . LEU A 1 671 ? -10.770 -32.887 -45.177 1.000 38.060 980 LEU AAA C 1
ATOM 10221 O O . LEU A 1 671 ? -10.896 -31.880 -44.425 1.000 37.320 980 LEU AAA O 1
ATOM 10237 N N . LYS A 1 672 ? -9.701 -33.096 -45.936 1.000 39.120 981 LYS AAA N 1
ATOM 10238 C CA . LYS A 1 672 ? -8.525 -32.185 -45.961 1.000 44.180 981 LYS AAA CA 1
ATOM 10239 C C . LYS A 1 672 ? -8.957 -30.747 -46.282 1.000 37.910 981 LYS AAA C 1
ATOM 10240 O O . LYS A 1 672 ? -8.404 -29.824 -45.698 1.000 38.790 981 LYS AAA O 1
ATOM 10259 N N . LYS A 1 673 ? -9.884 -30.558 -47.218 1.000 40.200 982 LYS AAA N 1
ATOM 10260 C CA . LYS A 1 673 ? -10.332 -29.209 -47.640 1.000 39.790 982 LYS AAA CA 1
ATOM 10261 C C . LYS A 1 673 ? -11.109 -28.565 -46.485 1.000 39.390 982 LYS AAA C 1
ATOM 10262 O O . LYS A 1 673 ? -10.836 -27.390 -46.158 1.000 39.260 982 LYS AAA O 1
ATOM 10281 N N . VAL A 1 674 ? -12.025 -29.315 -45.858 1.000 39.480 983 VAL AAA N 1
ATOM 10282 C CA . VAL A 1 674 ? -12.882 -28.784 -44.757 1.000 38.820 983 VAL AAA CA 1
ATOM 10283 C C . VAL A 1 674 ? -11.970 -28.486 -43.558 1.000 37.800 983 VAL AAA C 1
ATOM 10284 O O . VAL A 1 674 ? -12.045 -27.377 -42.996 1.000 38.820 983 VAL AAA O 1
ATOM 10297 N N . ARG A 1 675 ? -11.024 -29.371 -43.266 1.000 37.610 984 ARG AAA N 1
ATOM 10298 C CA . ARG A 1 675 ? -10.068 -29.148 -42.142 1.000 35.280 984 ARG AAA CA 1
ATOM 10299 C C . ARG A 1 675 ? -9.224 -27.901 -42.384 1.000 34.110 984 ARG AAA C 1
ATOM 10300 O O . ARG A 1 675 ? -9.033 -27.132 -41.424 1.000 36.040 984 ARG AAA O 1
ATOM 10321 N N . GLY A 1 676 ? -8.747 -27.666 -43.615 1.000 38.400 985 GLY AAA N 1
ATOM 10322 C CA . GLY A 1 676 ? -7.963 -26.451 -43.917 1.000 41.700 985 GLY AAA CA 1
ATOM 10323 C C . GLY A 1 676 ? -8.770 -25.175 -43.697 1.000 39.550 985 GLY AAA C 1
ATOM 10324 O O . GLY A 1 676 ? -8.231 -24.224 -43.114 1.000 38.520 985 GLY AAA O 1
ATOM 10328 N N . LYS A 1 677 ? -10.021 -25.171 -44.163 1.000 44.110 986 LYS AAA N 1
ATOM 10329 C CA . LYS A 1 677 ? -11.009 -24.073 -43.984 1.000 42.290 986 LYS AAA CA 1
ATOM 10330 C C . LYS A 1 677 ? -11.106 -23.741 -42.496 1.000 42.520 986 LYS AAA C 1
ATOM 10331 O O . LYS A 1 677 ? -10.944 -22.563 -42.127 1.000 41.760 986 LYS AAA O 1
ATOM 10350 N N . VAL A 1 678 ? -11.320 -24.754 -41.648 1.000 40.150 987 VAL AAA N 1
ATOM 10351 C CA . VAL A 1 678 ? -11.507 -24.513 -40.190 1.000 36.300 987 VAL AAA CA 1
ATOM 10352 C C . VAL A 1 678 ? -10.194 -23.954 -39.648 1.000 35.850 987 VAL AAA C 1
ATOM 10353 O O . VAL A 1 678 ? -10.233 -22.940 -38.899 1.000 36.210 987 VAL AAA O 1
ATOM 10366 N N . TRP A 1 679 ? -9.074 -24.602 -39.993 1.000 36.290 988 TRP AAA N 1
ATOM 10367 C CA . TRP A 1 679 ? -7.715 -24.228 -39.515 1.000 37.410 988 TRP AAA CA 1
ATOM 10368 C C . TRP A 1 679 ? -7.452 -22.742 -39.842 1.000 38.040 988 TRP AAA C 1
ATOM 10369 O O . TRP A 1 679 ? -7.058 -21.973 -38.918 1.000 38.350 988 TRP AAA O 1
ATOM 10390 N N . LYS A 1 680 ? -7.743 -22.307 -41.062 1.000 40.500 989 LYS AAA N 1
ATOM 10391 C CA . LYS A 1 680 ? -7.503 -20.889 -41.479 1.000 47.520 989 LYS AAA CA 1
ATOM 10392 C C . LYS A 1 680 ? -8.514 -19.944 -40.796 1.000 40.740 989 LYS AAA C 1
ATOM 10393 O O . LYS A 1 680 ? -8.101 -18.888 -40.219 1.000 40.600 989 LYS AAA O 1
ATOM 10412 N N . GLN A 1 681 ? -9.790 -20.309 -40.844 1.000 37.500 990 GLN AAA N 1
ATOM 10413 C CA . GLN A 1 681 ? -10.916 -19.398 -40.504 1.000 40.720 990 GLN AAA CA 1
ATOM 10414 C C . GLN A 1 681 ? -11.069 -19.251 -38.988 1.000 42.590 990 GLN AAA C 1
ATOM 10415 O O . GLN A 1 681 ? -11.650 -18.242 -38.543 1.000 42.990 990 GLN AAA O 1
ATOM 10429 N N . ARG A 1 682 ? -10.473 -20.125 -38.184 1.000 40.470 991 ARG AAA N 1
ATOM 10430 C CA . ARG A 1 682 ? -10.503 -19.903 -36.728 1.000 42.370 991 ARG AAA CA 1
ATOM 10431 C C . ARG A 1 682 ? -9.699 -18.629 -36.449 1.000 45.010 991 ARG AAA C 1
ATOM 10432 O O . ARG A 1 682 ? -10.033 -17.973 -35.479 1.000 40.040 991 ARG AAA O 1
ATOM 10453 N N . ILE A 1 683 ? -8.729 -18.259 -37.301 1.000 47.880 992 ILE AAA N 1
ATOM 10454 C CA . ILE A 1 683 ? -7.916 -17.011 -37.138 1.000 45.220 992 ILE AAA CA 1
ATOM 10455 C C . ILE A 1 683 ? -8.569 -15.847 -37.905 1.000 42.880 992 ILE AAA C 1
ATOM 10456 O O . ILE A 1 683 ? -8.772 -14.807 -37.283 1.000 41.370 992 ILE AAA O 1
ATOM 10472 N N . SER A 1 684 ? -8.887 -16.024 -39.191 1.000 42.370 993 SER AAA N 1
ATOM 10473 C CA . SER A 1 684 ? -9.364 -14.956 -40.113 1.000 43.630 993 SER AAA CA 1
ATOM 10474 C C . SER A 1 684 ? -10.808 -14.537 -39.803 1.000 47.650 993 SER AAA C 1
ATOM 10475 O O . SER A 1 684 ? -11.099 -13.367 -40.037 1.000 42.780 993 SER AAA O 1
ATOM 10483 N N . SER A 1 685 ? -11.687 -15.435 -39.330 1.000 41.790 994 SER AAA N 1
ATOM 10484 C CA . SER A 1 685 ? -13.112 -15.120 -39.053 1.000 39.520 994 SER AAA CA 1
ATOM 10485 C C . SER A 1 685 ? -13.206 -14.346 -37.746 1.000 39.090 994 SER AAA C 1
ATOM 10486 O O . SER A 1 685 ? -12.238 -14.261 -36.999 1.000 33.950 994 SER AAA O 1
ATOM 10494 N N . PRO A 1 686 ? -14.386 -13.784 -37.390 1.000 38.180 995 PRO AAA N 1
ATOM 10495 C CA . PRO A 1 686 ? -14.548 -13.140 -36.084 1.000 39.980 995 PRO AAA CA 1
ATOM 10496 C C . PRO A 1 686 ? -14.620 -14.097 -34.876 1.000 38.740 995 PRO AAA C 1
ATOM 10497 O O . PRO A 1 686 ? -14.584 -13.625 -33.749 1.000 35.870 995 PRO AAA O 1
ATOM 10508 N N . LEU A 1 687 ? -14.721 -15.408 -35.100 1.000 37.450 996 LEU AAA N 1
ATOM 10509 C CA . LEU A 1 687 ? -15.199 -16.341 -34.034 1.000 36.350 996 LEU AAA CA 1
ATOM 10510 C C . LEU A 1 687 ? -14.408 -16.156 -32.736 1.000 38.800 996 LEU AAA C 1
ATOM 10511 O O . LEU A 1 687 ? -15.042 -16.050 -31.657 1.000 39.070 996 LEU AAA O 1
ATOM 10527 N N . PHE A 1 688 ? -13.074 -16.119 -32.796 1.000 35.990 997 PHE AAA N 1
ATOM 10528 C CA . PHE A 1 688 ? -12.208 -16.035 -31.590 1.000 36.150 997 PHE AAA CA 1
ATOM 10529 C C . PHE A 1 688 ? -11.576 -14.646 -31.398 1.000 37.270 997 PHE AAA C 1
ATOM 10530 O O . PHE A 1 688 ? -10.647 -14.522 -30.560 1.000 39.560 997 PHE AAA O 1
ATOM 10547 N N . ASN A 1 689 ? -12.092 -13.621 -32.075 1.000 41.270 998 ASN AAA N 1
ATOM 10548 C CA . ASN A 1 689 ? -11.569 -12.227 -32.012 1.000 38.760 998 ASN AAA CA 1
ATOM 10549 C C . ASN A 1 689 ? -12.267 -11.445 -30.891 1.000 35.180 998 ASN AAA C 1
ATOM 10550 O O . ASN A 1 689 ? -13.326 -10.848 -31.145 1.000 36.630 998 ASN AAA O 1
ATOM 10561 N N . THR A 1 690 ? -11.705 -11.453 -29.696 1.000 36.870 999 THR AAA N 1
ATOM 10562 C CA . THR A 1 690 ? -12.316 -10.853 -28.479 1.000 40.490 999 THR AAA CA 1
ATOM 10563 C C . THR A 1 690 ? -12.303 -9.320 -28.575 1.000 45.350 999 THR AAA C 1
ATOM 10564 O O . THR A 1 690 ? -13.193 -8.699 -27.965 1.000 40.970 999 THR AAA O 1
ATOM 10575 N N . LYS A 1 691 ? -11.319 -8.733 -29.268 1.000 45.570 1000 LYS AAA N 1
ATOM 10576 C CA . LYS A 1 691 ? -11.276 -7.274 -29.554 1.000 50.810 1000 LYS AAA CA 1
ATOM 10577 C C . LYS A 1 691 ? -12.465 -6.876 -30.450 1.000 44.520 1000 LYS AAA C 1
ATOM 10578 O O . LYS A 1 691 ? -13.196 -5.936 -30.069 1.000 45.090 1000 LYS AAA O 1
ATOM 10597 N N . GLN A 1 692 ? -12.678 -7.531 -31.591 1.000 39.920 1001 GLN AAA N 1
ATOM 10598 C CA . GLN A 1 692 ? -13.836 -7.241 -32.483 1.000 42.990 1001 GLN AAA CA 1
ATOM 10599 C C . GLN A 1 692 ? -15.160 -7.535 -31.740 1.000 46.690 1001 GLN AAA C 1
ATOM 10600 O O . GLN A 1 692 ? -16.061 -6.660 -31.703 1.000 40.340 1001 GLN AAA O 1
ATOM 10614 N N . TYR A 1 693 ? -15.275 -8.690 -31.099 1.000 41.780 1002 TYR AAA N 1
ATOM 10615 C CA . TYR A 1 693 ? -16.466 -9.021 -30.275 1.000 41.600 1002 TYR AAA CA 1
ATOM 10616 C C . TYR A 1 693 ? -16.787 -7.864 -29.310 1.000 35.950 1002 TYR AAA C 1
ATOM 10617 O O . TYR A 1 693 ? -17.948 -7.454 -29.289 1.000 37.060 1002 TYR AAA O 1
ATOM 10635 N N . THR A 1 694 ? -15.823 -7.406 -28.506 1.000 34.290 1003 THR AAA N 1
ATOM 10636 C CA . THR A 1 694 ? -16.034 -6.383 -27.451 1.000 42.340 1003 THR AAA CA 1
ATOM 10637 C C . THR A 1 694 ? -16.516 -5.072 -28.101 1.000 45.330 1003 THR AAA C 1
ATOM 10638 O O . THR A 1 694 ? -17.413 -4.399 -27.534 1.000 43.580 1003 THR AAA O 1
ATOM 10649 N N . MET A 1 695 ? -15.955 -4.731 -29.262 1.000 43.800 1004 MET AAA N 1
ATOM 10650 C CA . MET A 1 695 ? -16.323 -3.526 -30.046 1.000 49.860 1004 MET AAA CA 1
ATOM 10651 C C . MET A 1 695 ? -17.803 -3.631 -30.485 1.000 46.000 1004 MET AAA C 1
ATOM 10652 O O . MET A 1 695 ? -18.537 -2.598 -30.408 1.000 42.840 1004 MET AAA O 1
ATOM 10666 N N . GLU A 1 696 ? -18.254 -4.816 -30.908 1.000 39.530 1005 GLU AAA N 1
ATOM 10667 C CA . GLU A 1 696 ? -19.651 -5.069 -31.378 1.000 43.390 1005 GLU AAA CA 1
ATOM 10668 C C . GLU A 1 696 ? -20.627 -5.100 -30.192 1.000 43.560 1005 GLU AAA C 1
ATOM 10669 O O . GLU A 1 696 ? -21.768 -4.621 -30.346 1.000 44.590 1005 GLU AAA O 1
ATOM 10681 N N . LEU A 1 697 ? -20.207 -5.686 -29.065 1.000 40.290 1006 LEU AAA N 1
ATOM 10682 C CA . LEU A 1 697 ? -20.948 -5.664 -27.768 1.000 41.610 1006 LEU AAA CA 1
ATOM 10683 C C . LEU A 1 697 ? -21.151 -4.197 -27.341 1.000 41.300 1006 LEU AAA C 1
ATOM 10684 O O . LEU A 1 697 ? -22.273 -3.858 -26.944 1.000 37.350 1006 LEU AAA O 1
ATOM 10700 N N . GLU A 1 698 ? -20.118 -3.349 -27.463 1.000 39.650 1007 GLU AAA N 1
ATOM 10701 C CA . GLU A 1 698 ? -20.189 -1.890 -27.120 1.000 44.740 1007 GLU AAA CA 1
ATOM 10702 C C . GLU A 1 698 ? -21.214 -1.190 -28.035 1.000 42.150 1007 GLU AAA C 1
ATOM 10703 O O . GLU A 1 698 ? -22.000 -0.411 -27.520 1.000 43.840 1007 GLU AAA O 1
ATOM 10715 N N . ARG A 1 699 ? -21.197 -1.438 -29.341 1.000 45.500 1008 ARG AAA N 1
ATOM 10716 C CA . ARG A 1 699 ? -22.228 -0.909 -30.280 1.000 50.070 1008 ARG AAA CA 1
ATOM 10717 C C . ARG A 1 699 ? -23.632 -1.266 -29.766 1.000 47.290 1008 ARG AAA C 1
ATOM 10718 O O . ARG A 1 699 ? -24.483 -0.365 -29.644 1.000 44.830 1008 ARG AAA O 1
ATOM 10739 N N . LEU A 1 700 ? -23.890 -2.553 -29.545 1.000 40.710 1009 LEU AAA N 1
ATOM 10740 C CA . LEU A 1 700 ? -25.192 -3.047 -29.022 1.000 42.470 1009 LEU AAA CA 1
ATOM 10741 C C . LEU A 1 700 ? -25.542 -2.373 -27.676 1.000 38.510 1009 LEU AAA C 1
ATOM 10742 O O . LEU A 1 700 ? -26.691 -1.936 -27.539 1.000 38.690 1009 LEU AAA O 1
ATOM 10758 N N . TYR A 1 701 ? -24.616 -2.284 -26.716 1.000 36.890 1010 TYR AAA N 1
ATOM 10759 C CA . TYR A 1 701 ? -24.847 -1.629 -25.405 1.000 39.010 1010 TYR AAA CA 1
ATOM 10760 C C . TYR A 1 701 ? -25.333 -0.178 -25.602 1.000 46.550 1010 TYR AAA C 1
ATOM 10761 O O . TYR A 1 701 ? -26.315 0.207 -24.916 1.000 41.370 1010 TYR AAA O 1
ATOM 10779 N N . LEU A 1 702 ? -24.697 0.599 -26.498 1.000 41.440 1011 LEU AAA N 1
ATOM 10780 C CA . LEU A 1 702 ? -25.077 2.027 -26.757 1.000 42.790 1011 LEU AAA CA 1
ATOM 10781 C C . LEU A 1 702 ? -26.420 2.125 -27.506 1.000 41.610 1011 LEU AAA C 1
ATOM 10782 O O . LEU A 1 702 ? -27.080 3.154 -27.349 1.000 45.690 1011 LEU AAA O 1
ATOM 10798 N N . GLN A 1 703 ? -26.829 1.110 -28.275 1.000 39.260 1012 GLN AAA N 1
ATOM 10799 C CA . GLN A 1 703 ? -28.160 1.070 -28.931 1.000 40.550 1012 GLN AAA CA 1
ATOM 10800 C C . GLN A 1 703 ? -29.274 0.822 -27.887 1.000 44.840 1012 GLN AAA C 1
ATOM 10801 O O . GLN A 1 703 ? -30.357 1.474 -27.982 1.000 37.620 1012 GLN AAA O 1
ATOM 10815 N N . MET A 1 704 ? -29.026 -0.076 -26.914 1.000 38.210 1013 MET AAA N 1
ATOM 10816 C CA . MET A 1 704 ? -29.909 -0.296 -25.735 1.000 40.590 1013 MET AAA CA 1
ATOM 10817 C C . MET A 1 704 ? -30.012 1.002 -24.928 1.000 38.840 1013 MET AAA C 1
ATOM 10818 O O . MET A 1 704 ? -31.124 1.394 -24.606 1.000 37.320 1013 MET AAA O 1
ATOM 10832 N N . TRP A 1 705 ? -28.875 1.614 -24.593 1.000 42.670 1014 TRP AAA N 1
ATOM 10833 C CA . TRP A 1 705 ? -28.817 2.889 -23.839 1.000 43.140 1014 TRP AAA CA 1
ATOM 10834 C C . TRP A 1 705 ? -29.577 4.008 -24.571 1.000 43.900 1014 TRP AAA C 1
ATOM 10835 O O . TRP A 1 705 ? -30.449 4.643 -23.915 1.000 40.770 1014 TRP AAA O 1
ATOM 10856 N N . GLU A 1 706 ? -29.267 4.249 -25.854 1.000 43.930 1015 GLU AAA N 1
ATOM 10857 C CA . GLU A 1 706 ? -29.868 5.348 -26.670 1.000 46.940 1015 GLU AAA CA 1
ATOM 10858 C C . GLU A 1 706 ? -31.389 5.163 -26.727 1.000 43.060 1015 GLU AAA C 1
ATOM 10859 O O . GLU A 1 706 ? -32.129 6.157 -26.580 1.000 44.100 1015 GLU AAA O 1
ATOM 10871 N N . HIS A 1 707 ? -31.836 3.923 -26.901 1.000 38.970 1016 HIS AAA N 1
ATOM 10872 C CA . HIS A 1 707 ? -33.262 3.527 -26.855 1.000 40.040 1016 HIS AAA CA 1
ATOM 10873 C C . HIS A 1 707 ? -33.860 3.829 -25.473 1.000 42.610 1016 HIS AAA C 1
ATOM 10874 O O . HIS A 1 707 ? -34.994 4.383 -25.455 1.000 42.140 1016 HIS AAA O 1
ATOM 10889 N N . TYR A 1 708 ? -33.178 3.505 -24.358 1.000 40.160 1017 TYR AAA N 1
ATOM 10890 C CA . TYR A 1 708 ? -33.741 3.744 -22.997 1.000 40.080 1017 TYR AAA CA 1
ATOM 10891 C C . TYR A 1 708 ? -33.783 5.249 -22.740 1.000 41.560 1017 TYR AAA C 1
ATOM 10892 O O . TYR A 1 708 ? -34.803 5.760 -22.242 1.000 38.420 1017 TYR AAA O 1
ATOM 10910 N N . ALA A 1 709 ? -32.723 5.948 -23.132 1.000 41.590 1018 ALA AAA N 1
ATOM 10911 C CA . ALA A 1 709 ? -32.532 7.387 -22.837 1.000 43.450 1018 ALA AAA CA 1
ATOM 10912 C C . ALA A 1 709 ? -33.546 8.225 -23.631 1.000 39.700 1018 ALA AAA C 1
ATOM 10913 O O . ALA A 1 709 ? -33.873 9.285 -23.158 1.000 39.360 1018 ALA AAA O 1
ATOM 10920 N N . ALA A 1 710 ? -34.065 7.755 -24.768 1.000 38.500 1019 ALA AAA N 1
ATOM 10921 C CA . ALA A 1 710 ? -35.137 8.449 -25.519 1.000 42.760 1019 ALA AAA CA 1
ATOM 10922 C C . ALA A 1 710 ? -36.507 8.104 -24.905 1.000 43.240 1019 ALA AAA C 1
ATOM 10923 O O . ALA A 1 710 ? -37.520 8.515 -25.469 1.000 42.610 1019 ALA AAA O 1
ATOM 10930 N N . GLY A 1 711 ? -36.525 7.331 -23.814 1.000 42.330 1020 GLY AAA N 1
ATOM 10931 C CA . GLY A 1 711 ? -37.726 7.031 -23.017 1.000 42.260 1020 GLY AAA CA 1
ATOM 10932 C C . GLY A 1 711 ? -38.455 5.784 -23.482 1.000 41.840 1020 GLY AAA C 1
ATOM 10933 O O . GLY A 1 711 ?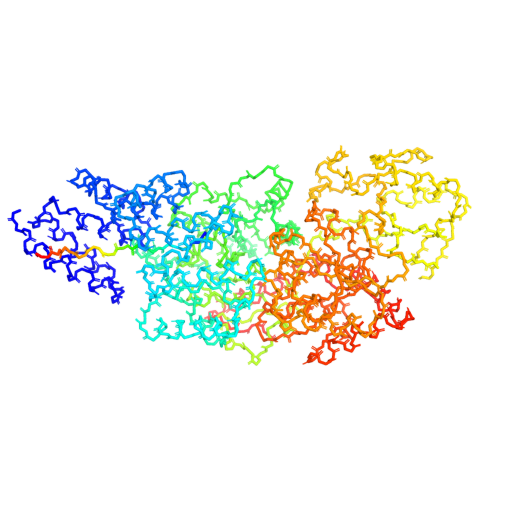 -39.620 5.600 -23.075 1.000 41.280 1020 GLY AAA O 1
ATOM 10937 N N . ASN A 1 712 ? -37.835 4.941 -24.297 1.000 41.600 1021 ASN AAA N 1
ATOM 10938 C CA . ASN A 1 712 ? -38.520 3.721 -24.808 1.000 42.040 1021 ASN AAA CA 1
ATOM 10939 C C . ASN A 1 712 ? -38.353 2.597 -23.785 1.000 41.940 1021 ASN AAA C 1
ATOM 10940 O O . ASN A 1 712 ? -37.310 2.562 -23.072 1.000 41.050 1021 ASN AAA O 1
ATOM 10951 N N . LYS A 1 713 ? -39.332 1.703 -23.734 1.000 43.100 1022 LYS AAA N 1
ATOM 10952 C CA . LYS A 1 713 ? -39.150 0.390 -23.062 1.000 48.260 1022 LYS AAA CA 1
ATOM 10953 C C . LYS A 1 713 ? -38.392 -0.512 -24.035 1.000 44.860 1022 LYS AAA C 1
ATOM 10954 O O . LYS A 1 713 ? -38.257 -0.221 -25.222 1.000 39.570 1022 LYS AAA O 1
ATOM 10973 N N . PRO A 1 714 ? -37.867 -1.655 -23.553 1.000 44.300 1023 PRO AAA N 1
ATOM 10974 C CA . PRO A 1 714 ? -37.068 -2.525 -24.412 1.000 42.170 1023 PRO AAA CA 1
ATOM 10975 C C . PRO A 1 714 ? -37.794 -2.878 -25.716 1.000 42.050 1023 PRO AAA C 1
ATOM 10976 O O . PRO A 1 714 ? -39.009 -3.113 -25.727 1.000 36.780 1023 PRO AAA O 1
ATOM 10987 N N . ASP A 1 715 ? -37.041 -2.915 -26.808 1.000 39.540 1024 ASP AAA N 1
ATOM 10988 C CA . ASP A 1 715 ? -37.527 -3.580 -28.025 1.000 41.930 1024 ASP AAA CA 1
ATOM 10989 C C . ASP A 1 715 ? -36.403 -4.375 -28.666 1.000 36.230 1024 ASP AAA C 1
ATOM 10990 O O . ASP A 1 715 ? -35.221 -4.117 -28.366 1.000 42.430 1024 ASP AAA O 1
ATOM 10999 N N . HIS A 1 716 ? -36.786 -5.300 -29.524 1.000 38.710 1025 HIS AAA N 1
ATOM 11000 C CA . HIS A 1 716 ? -35.818 -6.114 -30.308 1.000 45.440 1025 HIS AAA CA 1
ATOM 11001 C C . HIS A 1 716 ? -34.811 -5.150 -30.956 1.000 49.130 1025 HIS AAA C 1
ATOM 11002 O O . HIS A 1 716 ? -35.254 -4.170 -31.573 1.000 43.440 1025 HIS AAA O 1
ATOM 11017 N N . MET A 1 717 ? -33.511 -5.389 -30.767 1.000 48.280 1026 MET AAA N 1
ATOM 11018 C CA . MET A 1 717 ? -32.402 -4.706 -31.490 1.000 54.100 1026 MET AAA CA 1
ATOM 11019 C C . MET A 1 717 ? -31.874 -5.710 -32.526 1.000 59.250 1026 MET AAA C 1
ATOM 11020 O O . MET A 1 717 ? -30.916 -6.458 -32.195 1.000 52.460 1026 MET AAA O 1
ATOM 11034 N N . ILE A 1 718 ? -32.568 -5.808 -33.669 1.000 59.610 1027 ILE AAA N 1
ATOM 11035 C CA . ILE A 1 718 ? -32.386 -6.850 -34.725 1.000 63.530 1027 ILE AAA CA 1
ATOM 11036 C C . ILE A 1 718 ? -32.248 -6.156 -36.090 1.000 65.240 1027 ILE AAA C 1
ATOM 11037 O O . ILE A 1 718 ? -31.320 -5.367 -36.273 1.000 62.420 1027 ILE AAA O 1
ATOM 11053 N N . GLU B 2 3 ? -28.249 -25.609 -6.723 1.000 76.460 13 GLU BBB N 1
ATOM 11054 C CA . GLU B 2 3 ? -28.269 -27.007 -6.179 1.000 76.050 13 GLU BBB CA 1
ATOM 11055 C C . GLU B 2 3 ? -29.641 -27.667 -6.392 1.000 67.350 13 GLU BBB C 1
ATOM 11056 O O . GLU B 2 3 ? -30.631 -26.963 -6.665 1.000 61.020 13 GLU BBB O 1
ATOM 11068 N N . THR B 2 4 ? -29.704 -28.992 -6.282 1.000 54.700 14 THR BBB N 1
ATOM 11069 C CA . THR B 2 4 ? -30.966 -29.732 -6.488 1.000 50.170 14 THR BBB CA 1
ATOM 11070 C C . THR B 2 4 ? -32.014 -29.195 -5.512 1.000 47.090 14 THR BBB C 1
ATOM 11071 O O . THR B 2 4 ? -31.717 -29.107 -4.311 1.000 43.250 14 THR BBB O 1
ATOM 11082 N N . GLY B 2 5 ? -33.179 -28.821 -6.042 1.000 44.150 15 GLY BBB N 1
ATOM 11083 C CA . GLY B 2 5 ? -34.399 -28.519 -5.276 1.000 44.290 15 GLY BBB CA 1
ATOM 11084 C C . GLY B 2 5 ? -34.773 -29.677 -4.352 1.000 41.010 15 GLY BBB C 1
ATOM 11085 O O . GLY B 2 5 ? -34.441 -30.853 -4.659 1.000 37.640 15 GLY BBB O 1
ATOM 11089 N N . THR B 2 6 ? -35.406 -29.345 -3.233 1.000 35.820 16 THR BBB N 1
ATOM 11090 C CA . THR B 2 6 ? -35.858 -30.312 -2.209 1.000 36.930 16 THR BBB CA 1
ATOM 11091 C C . THR B 2 6 ? -37.364 -30.153 -2.059 1.000 32.910 16 THR BBB C 1
ATOM 11092 O O . THR B 2 6 ? -37.924 -29.244 -2.674 1.000 30.630 16 THR BBB O 1
ATOM 11103 N N . THR B 2 7 ? -37.982 -31.022 -1.262 1.000 33.350 17 THR BBB N 1
ATOM 11104 C CA . THR B 2 7 ? -39.448 -31.072 -1.045 1.000 33.210 17 THR BBB CA 1
ATOM 11105 C C . THR B 2 7 ? -39.656 -30.823 0.448 1.000 30.560 17 THR BBB C 1
ATOM 11106 O O . THR B 2 7 ? -39.168 -31.680 1.223 1.000 32.590 17 THR BBB O 1
ATOM 11117 N N . ASN B 2 8 ? -40.322 -29.719 0.805 1.000 31.770 18 ASN BBB N 1
ATOM 11118 C CA . ASN B 2 8 ? -40.796 -29.424 2.180 1.000 34.670 18 ASN BBB CA 1
ATOM 11119 C C . ASN B 2 8 ? -42.062 -30.252 2.415 1.000 33.260 18 ASN BBB C 1
ATOM 11120 O O . ASN B 2 8 ? -42.853 -30.491 1.476 1.000 32.730 18 ASN BBB O 1
ATOM 11131 N N . THR B 2 9 ? -42.224 -30.758 3.618 1.000 30.440 19 THR BBB N 1
ATOM 11132 C CA . THR B 2 9 ? -43.394 -31.569 3.984 1.000 29.610 19 THR BBB CA 1
ATOM 11133 C C . THR B 2 9 ? -44.320 -30.677 4.796 1.000 32.020 19 THR BBB C 1
ATOM 11134 O O . THR B 2 9 ? -43.867 -30.169 5.799 1.000 33.390 19 THR BBB O 1
ATOM 11145 N N . ALA B 2 10 ? -45.569 -30.496 4.367 1.000 31.020 20 ALA BBB N 1
ATOM 11146 C CA . ALA B 2 10 ? -46.569 -29.762 5.174 1.000 33.630 20 ALA BBB CA 1
ATOM 11147 C C . ALA B 2 10 ? -47.134 -30.793 6.135 1.000 34.720 20 ALA BBB C 1
ATOM 11148 O O . ALA B 2 10 ? -47.600 -31.812 5.659 1.000 34.480 20 ALA BBB O 1
ATOM 11155 N N . THR B 2 11 ? -46.985 -30.574 7.441 1.000 34.920 21 THR BBB N 1
ATOM 11156 C CA . THR B 2 11 ? -47.575 -31.459 8.475 1.000 37.200 21 THR BBB CA 1
ATOM 11157 C C . THR B 2 11 ? -49.026 -31.034 8.712 1.000 37.460 21 THR BBB C 1
ATOM 11158 O O . THR B 2 11 ? -49.266 -29.886 9.103 1.000 36.400 21 THR BBB O 1
ATOM 11169 N N . THR B 2 12 ? -49.957 -31.945 8.494 1.000 39.650 22 THR BBB N 1
ATOM 11170 C CA . THR B 2 12 ? -51.335 -31.846 9.034 1.000 45.090 22 THR BBB CA 1
ATOM 11171 C C . THR B 2 12 ? -51.369 -32.795 10.232 1.000 50.550 22 THR BBB C 1
ATOM 11172 O O . THR B 2 12 ? -50.803 -33.899 10.103 1.000 53.740 22 THR BBB O 1
ATOM 11183 N N . ALA B 2 13 ? -51.890 -32.358 11.374 1.000 55.240 23 ALA BBB N 1
ATOM 11184 C CA . ALA B 2 13 ? -51.965 -33.186 12.601 1.000 61.080 23 ALA BBB CA 1
ATOM 11185 C C . ALA B 2 13 ? -53.200 -34.076 12.458 1.000 61.700 23 ALA BBB C 1
ATOM 11186 O O . ALA B 2 13 ? -54.156 -33.648 11.772 1.000 69.030 23 ALA BBB O 1
ATOM 11193 N N . THR B 2 14 ? -53.158 -35.275 13.031 1.000 61.410 24 THR BBB N 1
ATOM 11194 C CA . THR B 2 14 ? -54.012 -36.419 12.614 1.000 70.920 24 THR BBB CA 1
ATOM 11195 C C . THR B 2 14 ? -54.662 -37.087 13.847 1.000 70.310 24 THR BBB C 1
ATOM 11196 O O . THR B 2 14 ? -54.036 -37.075 14.921 1.000 63.400 24 THR BBB O 1
ATOM 11207 N N . SER B 2 15 ? -55.848 -37.690 13.648 1.000 70.870 25 SER BBB N 1
ATOM 11208 C CA . SER B 2 15 ? -56.793 -38.257 14.655 1.000 64.580 25 SER BBB CA 1
ATOM 11209 C C . SER B 2 15 ? -57.056 -37.227 15.755 1.000 60.000 25 SER BBB C 1
ATOM 11210 O O . SER B 2 15 ? -57.342 -36.074 15.423 1.000 52.980 25 SER BBB O 1
#

Foldseek 3Di:
DDLVVLVVLQVVLVVCVLLVVLVSSLVSLVVSCVVPVLQLSSLQSNLLSCVLQVVLVSSLVSLVSSCVSPVLPLSSLQSNLVSCVVVVNLVSSLVSLVSSCVSPVLQLSSLQSNLVSCVVVVNLVSSLVSLVSSCVSPVPDQLSLQVNLLSCLLLVPCVVVVVSLVVLQVQLVVCLVSVHQHSHALQNCLLGPHPLVSSLSNLASVLVSLCSHLVVVVDDAADADLACVVVQQAAEEEEEDCAQALHLLLQFFLCLQLLFDSNHHQYEYEHLHDYPPFLSNVSSCVRHNYYHDCVVVPRLVVVLVVVLVVRHAEYEQLAQRHPSGNCNSLVSCSHPAYEYADNGQAASSHPSHAEYEFACQLANPVLCVSYPHFYQHQHFGSTAGQCCPLEVQLLAWEAEVCVDQAAKIKTAPCVVVLLVLDDDWDAVVHYTYHYPDPVVVVLVVCLVVVHQWDADPNATEGELQNVCVVPVCCLQSSHPDHHIYMAHCVNQVHDPPAAEAEDEDSSSLDHLVLLLLVLLLDVLFDPYAYEYECSPVSSLVSSQVSSVVSPDHSSRYGYDYDGRPNSLLQNLLNHLAYEFRQSFGDRSVLLSNLSSLHHYAAEADNRSRNRNNVSLCVQLPNNQRYAPDSVSSSVSSNCLRPPVVVSVVSSVSSSVSNPVGCHHVSSVSSVSVSVSSVVQSVCVSVPHRRHHND/DDDDDDDDDDDDD

Nearest PDB structures (foldseek):
  6tka-assembly1_AAA  TM=1.001E+00  e=0.000E+00  Homo sapiens
  5lwv-assembly1_A  TM=9.970E-01  e=0.000E+00  Homo sapiens
  6e37-assembly1_A  TM=9.845E-01  e=0.000E+00  Homo sapiens
  5hgv-assembly1_A  TM=9.749E-01  e=0.000E+00  Homo sapiens
  4gyw-assembly2_A  TM=9.740E-01  e=0.000E+00  Homo sapiens

Radius of gyration: 27.57 Å; Cα contacts (8 Å, |Δi|>4): 1414; chains: 2; bounding box: 77×67×76 Å

B-factor: mean 42.15, std 11.19, range [0.5, 103.2]

Secondary structure (P-SEA, 3-state):
ccaaaaaaaaaaaaaaaaacaaaaaaaaaaaaaaacccaaaaaaaaaaaaaaacaaaaaaaaaaaaaaacccaaaaaaaaaaaaaaacaaaaaaaaaaaaaaacccaaaaaaaaaaaaaaacaaaaaaaaaaaaaaaccccaaaaaaaaaaaaaaccccaaaaaaaaaaaaaaaaaaacccccccccccccccccaaaaaaaaaaaaaaaaaaaaaacccbbbbbccccccccbbbbbbbccccccccccccccccccccccccbbbbbbbcccccccaaaaaaaaaccccccccccccaaaaaaaaaaacccbbbbcccccccccccccccccccbbbbccccccccccccccccccccccccccccccccccbbbcccccccccccccccccccbbbbcccccccbbbbccaaaaaaaaccbbbbcccbbbbcccaaaaaaaaaaaacccccccccbbbbcccccccccccccccccccccccccccccccccccbbbbbbccccccccaaaaaaaaaaaaacccbbbbbccccccaaaaaaaaaaaaccccccbbbbccccaaaaaaacccccccccccccccaaaaaaaaaabbbbbbbbcccccccaaaaaaaaacccccccccaaaaaaaaaaaaccaaaaaaaaaaaaaaccccccccaaaaaaaaaaaaaaaaaaaaacccccccc/cbbbbbbbbbbcc

Solvent-accessible surface area: 27735 Å² total; per-residue (Å²): 125,55,69,109,76,0,33,59,18,0,51,80,0,12,81,57,29,106,118,47,65,12,108,46,0,22,134,6,0,99,88,0,21,144,28,51,75,80,14,13,8,0,15,0,0,0,0,0,0,1,17,57,13,35,76,33,135,57,0,18,116,19,0,122,60,0,25,135,44,37,83,88,26,12,24,0,31,0,0,19,0,2,0,21,7,68,49,117,57,68,149,15,0,56,125,8,0,57,82,0,33,130,50,53,98,60,15,9,10,0,21,4,1,23,0,0,7,36,20,59,84,58,64,10,76,80,0,19,46,13,1,114,50,0,27,178,71,74,96,120,6,37,38,0,33,5,14,12,2,18,0,11,0,27,8,0,26,12,85,98,25,107,90,13,9,132,96,0,45,66,21,0,39,70,18,23,137,110,115,96,81,3,17,2,57,2,70,35,2,14,10,2,85,9,65,52,48,58,36,67,22,0,2,72,52,26,0,58,64,9,44,41,52,18,80,34,61,161,62,105,130,32,160,43,35,148,73,27,175,160,6,127,38,57,0,46,0,0,0,2,0,16,14,1,5,71,72,62,9,0,12,7,0,10,4,0,4,34,85,9,57,81,113,106,4,13,1,8,0,0,0,19,24,94,81,77,57,21,46,1,2,87,52,0,84,83,68,10,67,75,43,8,40,0,37,133,42,113,42,30,3,143,0,0,39,95,0,49,131,25,13,2,3,0,0,0,4,0,3,1,20,34,142,37,31,38,10,22,0,2,14,17,73,1,0,13,6,0,0,2,2,14,24,10,19,9,13,2,6,3,111,3,8,15,2,4,2,0,0,113,52,0,0,20,59,141,16,28,150,14,13,50,4,72,2,0,36,6,75,78,6,7,6,0,0,1,2,37,72,6,2,27,4,0,71,150,22,0,1,4,45,102,117,92,38,0,15,11,0,0,0,9,98,68,8,153,52,0,13,103,50,14,133,56,41,120,100,38,175,130,24,19,1,1,31,75,35,114,39,0,106,33,0,41,85,2,19,112,169,52,84,64,81,35,92,13,84,70,46,44,0,2,5,0,88,4,9,68,130,53,35,89,84,5,0,27,5,28,49,44,7,165,22,4,4,0,0,4,0,59,25,21,54,7,38,53,116,13,18,0,0,0,2,9,4,52,1,61,18,0,19,39,53,1,0,71,3,0,0,47,0,0,112,107,5,105,108,0,7,0,0,0,3,87,57,46,53,67,0,38,78,33,0,13,128,61,0,62,137,31,47,1,68,113,118,36,6,29,18,3,80,76,14,51,31,1,12,20,2,0,1,1,3,0,0,4,0,9,0,1,0,12,37,10,0,2,23,25,23,1,0,3,4,0,1,2,2,0,0,2,0,0,25,32,31,102,18,7,0,5,42,0,0,5,0,0,0,40,13,2,36,0,120,53,0,34,1,182,75,98,105,58,0,16,58,20,0,14,98,0,5,78,58,113,131,44,12,116,120,0,16,36,61,0,53,129,28,3,93,74,14,34,1,6,64,15,158,50,12,1,82,26,0,18,145,6,0,51,85,1,5,102,40,39,40,84,69,72,173,43,69,63,19,124,84,16,52,39,22,37,21,44,18,84,48,129,169

Sequence (707 aa):
ACPTHADSSLNNLANIKREQGNNIEEAVRLYRKALEVFPEFAAAHSNLASVLQQQGKLQEALMHYKEAIRISSPTFADAYSNMGNTLKEMQDVQGALQCYTRAIQINPAFADAHSNLASIHKDSGNIPEAIASYRTALKLKPDFPDAYCNLAHCLQIVCDWTDYDERMKKKLLVSIVADQLEEKNRLPSVHPHHSMLYPLSHGFRKAIAERHGNLCLDKINVLHKPPYEHPKDLKLSDGRLRVGYVSSDFGNHPTSHLMQSIPGMHNPDKFEVFCYALSPDDGTNFRVKVMAEANHFIDLSQIPCNGKAADRIHQDGIHILVNMNGYTKGARNELFALRPAPIQAMWLGYPGTSGALFMDYIITDQETSPAEVAEQYSEKLAYMPHTFFIGDHANMFPHLKKKAVIDFIYDNRIVLNGIDLKAFLDSLPDVKIVKNMPVIPMNTIAEAVIEMINRGQIQITINGFSISNGLATTQINNKAATGEEVPRTIIVTTRSQYGLPEDAIVYCNFNQLYKIDPSTLQMWANILKRVPNSVLWLLRFPAVGEPNIIQQYAQNNMGLPQNRIIFSPVAPKEEHVRRGQLADVCLDTPLCNGHTTGMDVLWAGTPMVTMPGETLASRVAASQLTCLGCLELIAKNRQEYEDIAVKLGTDLEYLKKVRGKVWKQRISSPLFNTKQYTMELERLYLQMWEHYAAGNKPDHMIETGTTNTATTATS